Protein AF-A0A960PAB5-F1 (afdb_monomer_lite)

Secondary structure (DSSP, 8-state):
--------PPPPPPHHHHHHHHHHHT-TT--TT-EEEEEEETTEEEEEEE-SSTTHHHHHHHHHHTSTT--EEEEEEEPPPS-HHHHHHHHHHHHHHHTSTTTGGGGS--GGGGGT---TT-SSEE--SSSEEEEEETTEEEEEEEESSHHHHHHHHHHHHTSTT--EEEEEEEE-----SSSTTSSPPP-TT---TTTTSS-EEEEE-SSS-EEEEEES-SS-EEEEE-SSS---TTSEEEEEETTEEEEEE--TT----EEEEEEETT-EEEEEESSSEEEEES--SEEEEEESSSEEEEEE-GGGEEEEEEESS--SEEE--TT---B---S---TT--EEEE-SS-TTS--SEEEEEEESS-SEEEEEEPPPPTT-SEE-THHHHHHHHHHHHHHHHHHHHHSPPPP-------------------PPEEEEEEEEETTS-B-----GGGEEEEETTEEEEEEEEE-TTSPPEEEEEEE-STTT-S-HHHHHHHHHHHHHHS-TT-EEEEEEEETTEEEEEEEEES-HHHHHHHHHTPPPP-S---HHHHHHHHIIIIIGGGTTS-EEEEEEE----GGG-TTS-S-PPPSS-HHHHHHHHTTS-SEEEEEEE--------TTTHHHHHHHHHHHHHHHHHHHHTT---EEESSGGGHHHHHHHHHHHHHTEEEEEEE-S-----S-EEEEEEEESSSSEEEE--SEEE--

Radius of gyration: 31.59 Å; chains: 1; bounding box: 108×94×83 Å

Structure (mmCIF, N/CA/C/O backbone):
data_AF-A0A960PAB5-F1
#
_entry.id   AF-A0A960PAB5-F1
#
loop_
_atom_site.group_PDB
_atom_site.id
_atom_site.type_symbol
_atom_site.label_atom_id
_atom_site.label_alt_id
_atom_site.label_comp_id
_atom_site.label_asym_id
_atom_site.label_entity_id
_atom_site.label_seq_id
_atom_site.pdbx_PDB_ins_code
_atom_site.Cartn_x
_atom_site.Cartn_y
_atom_site.Cartn_z
_atom_site.occupancy
_atom_site.B_iso_or_equiv
_atom_site.auth_seq_id
_atom_site.auth_comp_id
_atom_site.auth_asym_id
_atom_site.auth_atom_id
_atom_site.pdbx_PDB_model_num
ATOM 1 N N . MET A 1 1 ? 62.973 -47.352 -27.997 1.00 36.25 1 MET A N 1
ATOM 2 C CA . MET A 1 1 ? 62.441 -45.990 -28.200 1.00 36.25 1 MET A CA 1
ATOM 3 C C . MET A 1 1 ? 60.942 -46.099 -28.440 1.00 36.25 1 MET A C 1
ATOM 5 O O . MET A 1 1 ? 60.523 -46.352 -29.557 1.00 36.25 1 MET A O 1
ATOM 9 N N . GLY A 1 2 ? 60.164 -46.019 -27.364 1.00 30.70 2 GLY A N 1
ATOM 10 C CA . GLY A 1 2 ? 58.731 -45.696 -27.379 1.00 30.70 2 GLY A CA 1
ATOM 11 C C . GLY A 1 2 ? 58.554 -44.423 -26.545 1.00 30.70 2 GLY A C 1
ATOM 12 O O . GLY A 1 2 ? 59.524 -43.964 -25.949 1.00 30.70 2 GLY A O 1
ATOM 13 N N . CYS A 1 3 ? 57.401 -43.795 -26.417 1.00 27.23 3 CYS A N 1
ATOM 14 C CA . CYS A 1 3 ? 56.086 -43.939 -27.022 1.00 27.23 3 CYS A CA 1
ATOM 15 C C . CYS A 1 3 ? 55.402 -42.576 -26.781 1.00 27.23 3 CYS A C 1
ATOM 17 O O . CYS A 1 3 ? 55.762 -41.871 -25.836 1.00 27.23 3 CYS A O 1
ATOM 19 N N . LEU A 1 4 ? 54.433 -42.215 -27.619 1.00 36.06 4 LEU A N 1
ATOM 20 C CA . LEU A 1 4 ? 53.523 -41.084 -27.415 1.00 36.06 4 LEU A CA 1
ATOM 21 C C . LEU A 1 4 ? 52.849 -41.152 -26.028 1.00 36.06 4 LEU A C 1
ATOM 23 O O . LEU A 1 4 ? 52.307 -42.197 -25.673 1.00 36.06 4 LEU A O 1
ATOM 27 N N . LEU A 1 5 ? 52.784 -40.029 -25.305 1.00 30.53 5 LEU A N 1
ATOM 28 C CA . LEU A 1 5 ? 51.808 -39.806 -24.235 1.00 30.53 5 LEU A CA 1
ATOM 29 C C . LEU A 1 5 ? 51.186 -38.422 -24.424 1.00 30.53 5 LEU A C 1
ATOM 31 O O . LEU A 1 5 ? 51.872 -37.404 -24.474 1.00 30.53 5 LEU A O 1
ATOM 35 N N . ALA A 1 6 ? 49.876 -38.456 -24.640 1.00 29.34 6 ALA A N 1
ATOM 36 C CA . ALA A 1 6 ? 49.015 -37.344 -24.977 1.00 29.34 6 ALA A CA 1
ATOM 37 C C . ALA A 1 6 ? 48.896 -36.347 -23.818 1.00 29.34 6 ALA A C 1
ATOM 39 O O . ALA A 1 6 ? 48.672 -36.737 -22.674 1.00 29.34 6 ALA A O 1
ATOM 40 N N . LEU A 1 7 ? 48.980 -35.057 -24.146 1.00 31.22 7 LEU A N 1
ATOM 41 C CA . LEU A 1 7 ? 48.448 -33.978 -23.321 1.00 31.22 7 LEU A CA 1
ATOM 42 C C . LEU A 1 7 ? 46.924 -34.141 -23.290 1.00 31.22 7 LEU A C 1
ATOM 44 O O . LEU A 1 7 ? 46.245 -33.919 -24.294 1.00 31.22 7 LEU A O 1
ATOM 48 N N . THR A 1 8 ? 46.399 -34.614 -22.164 1.00 30.14 8 THR A N 1
ATOM 49 C CA . THR A 1 8 ? 44.963 -34.716 -21.908 1.00 30.14 8 THR A CA 1
ATOM 50 C C . THR A 1 8 ? 44.380 -33.312 -21.836 1.00 30.14 8 THR A C 1
ATOM 52 O O . THR A 1 8 ? 44.739 -32.530 -20.959 1.00 30.14 8 THR A O 1
ATOM 55 N N . GLY A 1 9 ? 43.519 -32.986 -22.798 1.00 27.39 9 GLY A N 1
ATOM 56 C CA . GLY A 1 9 ? 42.758 -31.746 -22.812 1.00 27.39 9 GLY A CA 1
ATOM 57 C C . GLY A 1 9 ? 41.796 -31.657 -21.629 1.00 27.39 9 GLY A C 1
ATOM 58 O O . GLY A 1 9 ? 41.303 -32.674 -21.143 1.00 27.39 9 GLY A O 1
ATOM 59 N N . ALA A 1 10 ? 41.532 -30.425 -21.196 1.00 31.66 10 ALA A N 1
ATOM 60 C CA . ALA A 1 10 ? 40.516 -30.091 -20.208 1.00 31.66 10 ALA A CA 1
ATOM 61 C C . ALA A 1 10 ? 39.182 -30.780 -20.550 1.00 31.66 10 ALA A C 1
ATOM 63 O O . ALA A 1 10 ? 38.625 -30.563 -21.631 1.00 31.66 10 ALA A O 1
ATOM 64 N N . SER A 1 11 ? 38.666 -31.628 -19.656 1.00 38.88 11 SER A N 1
ATOM 65 C CA . SER A 1 11 ? 37.349 -32.234 -19.849 1.00 38.88 11 SER A CA 1
ATOM 66 C C . SER A 1 11 ? 36.265 -31.216 -19.506 1.00 38.88 11 SER A C 1
ATOM 68 O O . SER A 1 11 ? 36.244 -30.676 -18.399 1.00 38.88 11 SER A O 1
ATOM 70 N N . ALA A 1 12 ? 35.350 -30.971 -20.444 1.00 39.56 12 ALA A N 1
ATOM 71 C CA . ALA A 1 12 ? 34.126 -30.218 -20.188 1.00 39.56 12 ALA A CA 1
ATOM 72 C C . ALA A 1 12 ? 33.368 -30.804 -18.973 1.00 39.56 12 ALA A C 1
ATOM 74 O O . ALA A 1 12 ? 33.438 -32.020 -18.762 1.00 39.56 12 ALA A O 1
ATOM 75 N N . PRO A 1 13 ? 32.648 -29.981 -18.181 1.00 55.06 13 PRO A N 1
ATOM 76 C CA . PRO A 1 13 ? 31.908 -30.480 -17.028 1.00 55.06 13 PRO A CA 1
ATOM 77 C C . PRO A 1 13 ? 30.903 -31.538 -17.485 1.00 55.06 13 PRO A C 1
ATOM 79 O O . PRO A 1 13 ? 30.274 -31.390 -18.538 1.00 55.06 13 PRO A O 1
ATOM 82 N N . THR A 1 14 ? 30.758 -32.616 -16.714 1.00 70.00 14 THR A N 1
ATOM 83 C CA . THR A 1 14 ? 29.796 -33.669 -17.054 1.00 70.00 14 THR A CA 1
ATOM 84 C C . THR A 1 14 ? 28.365 -33.115 -17.047 1.00 70.00 14 THR A C 1
ATOM 86 O O . THR A 1 14 ? 28.041 -32.175 -16.323 1.00 70.00 14 THR A O 1
ATOM 89 N N . ALA A 1 15 ? 27.468 -33.712 -17.838 1.00 72.88 15 ALA A N 1
ATOM 90 C CA . ALA A 1 15 ? 26.064 -33.287 -17.880 1.00 72.88 15 ALA A CA 1
ATOM 91 C C . ALA A 1 15 ? 25.373 -33.376 -16.501 1.00 72.88 15 ALA A C 1
ATOM 93 O O . ALA A 1 15 ? 24.434 -32.634 -16.236 1.00 72.88 15 ALA A O 1
ATOM 94 N N . LEU A 1 16 ? 25.841 -34.270 -15.619 1.00 77.50 16 LEU A N 1
ATOM 95 C CA . LEU A 1 16 ? 25.366 -34.369 -14.238 1.00 77.50 16 LEU A CA 1
ATOM 96 C C . LEU A 1 16 ? 25.846 -33.188 -13.385 1.00 77.50 16 LEU A C 1
ATOM 98 O O . LEU A 1 16 ? 25.039 -32.600 -12.673 1.00 77.50 16 LEU A O 1
ATOM 102 N N . GLU A 1 17 ? 27.124 -32.811 -13.490 1.00 75.19 17 GLU A N 1
ATOM 103 C CA . GLU A 1 17 ? 27.678 -31.644 -12.789 1.00 75.19 17 GLU A CA 1
ATOM 104 C C . GLU A 1 17 ? 26.910 -30.365 -13.115 1.00 75.19 17 GLU A C 1
ATOM 106 O O . GLU A 1 17 ? 26.509 -29.652 -12.200 1.00 75.19 17 GLU A O 1
ATOM 111 N N . GLN A 1 18 ? 26.629 -30.117 -14.398 1.00 74.75 18 GLN A N 1
ATOM 112 C CA . GLN A 1 18 ? 25.882 -28.928 -14.820 1.00 74.75 18 GLN A CA 1
ATOM 113 C C . GLN A 1 18 ? 24.478 -28.877 -14.201 1.00 74.75 18 GLN A C 1
ATOM 115 O O . GLN A 1 18 ? 24.072 -27.836 -13.691 1.00 74.75 18 GLN A O 1
ATOM 120 N N . ARG A 1 19 ? 23.755 -30.007 -14.180 1.00 80.94 19 ARG A N 1
ATOM 121 C CA . ARG A 1 19 ? 22.408 -30.072 -13.589 1.00 80.94 19 ARG A CA 1
ATOM 122 C C . ARG A 1 19 ? 22.415 -29.923 -12.066 1.00 80.94 19 ARG A C 1
ATOM 124 O O . ARG A 1 19 ? 21.514 -29.296 -11.516 1.00 80.94 19 ARG A O 1
ATOM 131 N N . VAL A 1 20 ? 23.402 -30.504 -11.376 1.00 80.00 20 VAL A N 1
ATOM 132 C CA . VAL A 1 20 ? 23.551 -30.360 -9.915 1.00 80.00 20 VAL A CA 1
ATOM 133 C C . VAL A 1 20 ? 23.857 -28.911 -9.554 1.00 80.00 20 VAL A C 1
ATOM 135 O O . VAL A 1 20 ? 23.250 -28.362 -8.634 1.00 80.00 20 VAL A O 1
ATOM 138 N N . GLU A 1 21 ? 24.750 -28.276 -10.305 1.00 74.25 21 GLU A N 1
ATOM 139 C CA . GLU A 1 21 ? 25.092 -26.874 -10.115 1.00 74.25 21 GLU A CA 1
ATOM 140 C C . GLU A 1 21 ? 23.895 -25.951 -10.377 1.00 74.25 21 GLU A C 1
ATOM 142 O O . GLU A 1 21 ? 23.615 -25.065 -9.570 1.00 74.25 21 GLU A O 1
ATOM 147 N N . GLU A 1 22 ? 23.134 -26.194 -11.445 1.00 73.62 22 GLU A N 1
ATOM 148 C CA . GLU A 1 22 ? 21.903 -25.459 -11.748 1.00 73.62 22 GLU A CA 1
ATOM 149 C C . GLU A 1 22 ? 20.846 -25.628 -10.643 1.00 73.62 22 GLU A C 1
ATOM 151 O O . GLU A 1 22 ? 20.261 -24.645 -10.181 1.00 73.62 22 GLU A O 1
ATOM 156 N N . ALA A 1 23 ? 20.650 -26.849 -10.134 1.00 77.81 23 ALA A N 1
ATOM 157 C CA . ALA A 1 23 ? 19.714 -27.112 -9.042 1.00 77.81 23 ALA A CA 1
ATOM 158 C C . ALA A 1 23 ? 20.100 -26.387 -7.743 1.00 77.81 23 ALA A C 1
ATOM 160 O O . ALA A 1 23 ? 19.227 -25.830 -7.073 1.00 77.81 23 ALA A O 1
ATOM 161 N N . LEU A 1 24 ? 21.393 -26.340 -7.408 1.00 76.56 24 LEU A N 1
ATOM 162 C CA . LEU A 1 24 ? 21.896 -25.607 -6.245 1.00 76.56 24 LEU A CA 1
ATOM 163 C C . LEU A 1 24 ? 21.758 -24.087 -6.437 1.00 76.56 24 LEU A C 1
ATOM 165 O O . LEU A 1 24 ? 21.194 -23.422 -5.565 1.00 76.56 24 LEU A O 1
ATOM 169 N N . ARG A 1 25 ? 22.170 -23.551 -7.596 1.00 66.25 25 ARG A N 1
ATOM 170 C CA . ARG A 1 25 ? 22.093 -22.114 -7.935 1.00 66.25 25 ARG A CA 1
ATOM 171 C C . ARG A 1 25 ? 20.659 -21.590 -8.030 1.00 66.25 25 ARG A C 1
ATOM 173 O O . ARG A 1 25 ? 20.399 -20.459 -7.636 1.00 66.25 25 ARG A O 1
ATOM 180 N N . SER A 1 26 ? 19.712 -22.409 -8.492 1.00 63.47 26 SER A N 1
ATOM 181 C CA . SER A 1 26 ? 18.288 -22.039 -8.588 1.00 63.47 26 SER A CA 1
ATOM 182 C C . SER A 1 26 ? 17.599 -21.833 -7.227 1.00 63.47 26 SER A C 1
ATOM 184 O O . SER A 1 26 ? 16.431 -21.436 -7.157 1.00 63.47 26 SER A O 1
ATOM 186 N N . THR A 1 27 ? 18.300 -22.098 -6.121 1.00 59.75 27 THR A N 1
ATOM 187 C CA . THR A 1 27 ? 17.758 -21.963 -4.770 1.00 59.75 27 THR A CA 1
ATOM 188 C C . THR A 1 27 ? 17.714 -20.491 -4.353 1.00 59.75 27 THR A C 1
ATOM 190 O O . THR A 1 27 ? 18.686 -19.951 -3.834 1.00 59.75 27 THR A O 1
ATOM 193 N N . GLN A 1 28 ? 16.537 -19.866 -4.471 1.00 51.12 28 GLN A N 1
ATOM 194 C CA . GLN A 1 28 ? 16.248 -18.461 -4.100 1.00 51.12 28 GLN A CA 1
ATOM 195 C C . GLN A 1 28 ? 16.474 -18.102 -2.613 1.00 51.12 28 GLN A C 1
ATOM 197 O O . GLN A 1 28 ? 16.138 -17.006 -2.173 1.00 51.12 28 GLN A O 1
ATOM 202 N N . ARG A 1 29 ? 16.969 -19.045 -1.809 1.00 54.59 29 ARG A N 1
ATOM 203 C CA . ARG A 1 29 ? 17.098 -18.937 -0.351 1.00 54.59 29 ARG A CA 1
ATOM 204 C C . ARG A 1 29 ? 18.546 -18.909 0.132 1.00 54.59 29 ARG A C 1
ATOM 206 O O . ARG A 1 29 ? 18.750 -18.676 1.320 1.00 54.59 29 ARG A O 1
ATOM 213 N N . LEU A 1 30 ? 19.514 -19.162 -0.754 1.00 59.25 30 LEU A N 1
ATOM 214 C CA . LEU A 1 30 ? 20.926 -18.943 -0.455 1.00 59.25 30 LEU A CA 1
ATOM 215 C C . LEU A 1 30 ? 21.189 -17.432 -0.402 1.00 59.25 30 LEU A C 1
ATOM 217 O O . LEU A 1 30 ? 20.715 -16.669 -1.245 1.00 59.25 30 LEU A O 1
ATOM 221 N N . ARG A 1 31 ? 21.924 -16.998 0.615 1.00 57.34 31 ARG A N 1
ATOM 222 C CA . ARG A 1 31 ? 22.306 -15.607 0.861 1.00 57.34 31 ARG A CA 1
ATOM 223 C C . ARG A 1 31 ? 23.817 -15.449 0.732 1.00 57.34 31 ARG A C 1
ATOM 225 O O . ARG A 1 31 ? 24.579 -16.404 0.806 1.00 57.34 31 ARG A O 1
ATOM 232 N N . VAL A 1 32 ? 24.264 -14.202 0.652 1.00 58.53 32 VAL A N 1
ATOM 233 C CA . VAL A 1 32 ? 25.688 -13.802 0.677 1.00 58.53 32 VAL A CA 1
ATOM 234 C C . VAL A 1 32 ? 26.443 -14.227 1.951 1.00 58.53 32 VAL A C 1
ATOM 236 O O . VAL A 1 32 ? 27.669 -14.176 1.997 1.00 58.53 32 VAL A O 1
ATOM 239 N N . TYR A 1 33 ? 25.710 -14.641 2.990 1.00 63.41 33 TYR A N 1
ATOM 240 C CA . TYR A 1 33 ? 26.236 -15.148 4.265 1.00 63.41 33 TYR A CA 1
ATOM 241 C C . TYR A 1 33 ? 26.338 -16.674 4.320 1.00 63.41 33 TYR A C 1
ATOM 243 O O . TYR A 1 33 ? 26.777 -17.214 5.338 1.00 63.41 33 TYR A O 1
ATOM 251 N N . ASP A 1 34 ?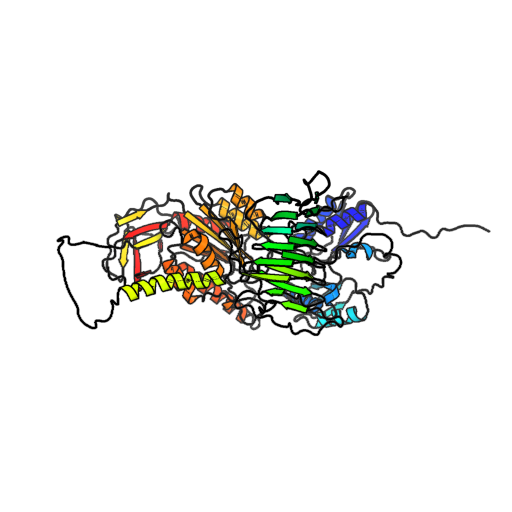 25.864 -17.352 3.276 1.00 69.56 34 ASP A N 1
ATOM 252 C CA . ASP A 1 34 ? 25.877 -18.801 3.163 1.00 69.56 34 ASP A CA 1
ATOM 253 C C . ASP A 1 34 ? 27.076 -19.210 2.317 1.00 69.56 34 ASP A C 1
ATOM 255 O O . ASP A 1 34 ? 27.363 -18.591 1.293 1.00 69.56 34 ASP A O 1
ATOM 259 N N . TRP A 1 35 ? 27.770 -20.256 2.740 1.00 79.00 35 TRP A N 1
ATOM 260 C CA . TRP A 1 35 ? 28.820 -20.894 1.964 1.00 79.00 35 TRP A CA 1
ATOM 261 C C . TRP A 1 35 ? 28.432 -22.348 1.787 1.00 79.00 35 TRP A C 1
ATOM 263 O O . TRP A 1 35 ? 28.324 -23.077 2.769 1.00 79.00 35 TRP A O 1
ATOM 273 N N . VAL A 1 36 ? 28.173 -22.763 0.554 1.00 79.38 36 VAL A N 1
ATOM 274 C CA . VAL A 1 36 ? 27.842 -24.152 0.239 1.00 79.38 36 VAL A CA 1
ATOM 275 C C . VAL A 1 36 ? 28.796 -24.623 -0.832 1.00 79.38 36 VAL A C 1
ATOM 277 O O . VAL A 1 36 ? 29.005 -23.934 -1.823 1.00 79.38 36 VAL A O 1
ATOM 280 N N . GLU A 1 37 ? 29.342 -25.811 -0.651 1.00 80.25 37 GLU A N 1
ATOM 281 C CA . GLU A 1 37 ? 30.162 -26.489 -1.637 1.00 80.25 37 GLU A CA 1
ATOM 282 C C . GLU A 1 37 ? 29.603 -27.881 -1.898 1.00 80.25 37 GLU A C 1
ATOM 284 O O . GLU A 1 37 ? 28.898 -28.463 -1.066 1.00 80.25 37 GLU A O 1
ATOM 289 N N . TYR A 1 38 ? 29.924 -28.425 -3.065 1.00 82.88 38 TYR A N 1
ATOM 290 C CA . TYR A 1 38 ? 29.507 -29.757 -3.450 1.00 82.88 38 TYR A CA 1
ATOM 291 C C . TYR A 1 38 ? 30.652 -30.557 -4.068 1.00 82.88 38 TYR A C 1
ATOM 293 O O . TYR A 1 38 ? 31.563 -30.021 -4.698 1.00 82.88 38 TYR A O 1
ATOM 301 N N . LYS A 1 39 ? 30.585 -31.874 -3.902 1.00 85.38 39 LYS A N 1
ATOM 302 C CA . LYS A 1 39 ? 31.468 -32.850 -4.541 1.00 85.38 39 LYS A CA 1
ATOM 303 C C . LYS A 1 39 ? 30.621 -33.946 -5.169 1.00 85.38 39 LYS A C 1
ATOM 305 O O . LYS A 1 39 ? 29.676 -34.414 -4.539 1.00 85.38 39 LYS A O 1
ATOM 310 N N . ILE A 1 40 ? 30.960 -34.367 -6.383 1.00 82.31 40 ILE A N 1
ATOM 311 C CA . ILE A 1 40 ? 30.277 -35.465 -7.076 1.00 82.31 40 ILE A CA 1
ATOM 312 C C . ILE A 1 40 ? 31.246 -36.637 -7.203 1.00 82.31 40 ILE A C 1
ATOM 314 O O . ILE A 1 40 ? 32.296 -36.507 -7.825 1.00 82.31 40 ILE A O 1
ATOM 318 N N . ASP A 1 41 ? 30.879 -37.777 -6.621 1.00 82.75 41 ASP A N 1
ATOM 319 C CA . ASP A 1 41 ? 31.601 -39.045 -6.734 1.00 82.75 41 ASP A CA 1
ATOM 320 C C . ASP A 1 41 ? 30.666 -40.071 -7.403 1.00 82.75 41 ASP A C 1
ATOM 322 O O . ASP A 1 41 ? 29.800 -40.672 -6.763 1.00 82.75 41 ASP A O 1
ATOM 326 N N . GLY A 1 42 ? 30.795 -40.244 -8.724 1.00 84.44 42 GLY A N 1
ATOM 327 C CA . GLY A 1 42 ? 29.871 -41.066 -9.512 1.00 84.44 42 GLY A CA 1
ATOM 328 C C . GLY A 1 42 ? 28.480 -40.429 -9.593 1.00 84.44 42 GLY A C 1
ATOM 329 O O . GLY A 1 42 ? 28.319 -39.386 -10.218 1.00 84.44 42 GLY A O 1
ATOM 330 N N . SER A 1 43 ? 27.481 -41.060 -8.971 1.00 84.12 43 SER A N 1
ATOM 331 C CA . SER A 1 43 ? 26.101 -40.556 -8.858 1.00 84.12 43 SER A CA 1
ATOM 332 C C . SER A 1 43 ? 25.747 -40.055 -7.450 1.00 84.12 43 SER A C 1
ATOM 334 O O . SER A 1 43 ? 24.594 -39.700 -7.194 1.00 84.12 43 SER A O 1
ATOM 336 N N . THR A 1 44 ? 26.716 -40.025 -6.529 1.00 88.00 44 THR A N 1
ATOM 337 C CA . THR A 1 44 ? 26.539 -39.510 -5.166 1.00 88.00 44 THR A CA 1
ATOM 338 C C . THR A 1 44 ? 27.037 -38.073 -5.078 1.00 88.00 44 THR A C 1
ATOM 340 O O . THR A 1 44 ? 28.172 -37.781 -5.461 1.00 88.00 44 THR A O 1
ATOM 343 N N . VAL A 1 45 ? 26.212 -37.178 -4.530 1.00 89.25 45 VAL A N 1
ATOM 344 C CA . VAL A 1 45 ? 26.580 -35.774 -4.291 1.00 89.25 45 VAL A CA 1
ATOM 345 C C . VAL A 1 45 ? 26.800 -35.542 -2.801 1.00 89.25 45 VAL A C 1
ATOM 347 O O . VAL A 1 45 ? 25.910 -35.773 -1.990 1.00 89.25 45 VAL A O 1
ATOM 350 N N . THR A 1 46 ? 27.977 -35.058 -2.417 1.00 89.06 46 THR A N 1
ATOM 351 C CA . THR A 1 46 ? 28.243 -34.586 -1.053 1.00 89.06 46 THR A CA 1
ATOM 352 C C . THR A 1 46 ? 28.088 -33.074 -1.011 1.00 89.06 46 THR A C 1
ATOM 354 O O . THR A 1 46 ? 28.750 -32.390 -1.783 1.00 89.06 46 THR A O 1
ATOM 357 N N . LEU A 1 47 ? 27.248 -32.563 -0.115 1.00 88.00 47 LEU A N 1
ATOM 358 C CA . LEU A 1 47 ? 27.106 -31.137 0.179 1.00 88.00 47 LEU A CA 1
ATOM 359 C C . LEU A 1 47 ? 27.831 -30.811 1.485 1.00 88.00 47 LEU A C 1
ATOM 361 O O . LEU A 1 47 ? 27.731 -31.574 2.445 1.00 88.00 47 LEU A O 1
ATOM 365 N N . SER A 1 48 ? 28.531 -29.687 1.546 1.00 82.12 48 SER A N 1
ATOM 366 C CA . SER A 1 48 ? 29.219 -29.198 2.747 1.00 82.12 48 SER A CA 1
ATOM 367 C C . SER A 1 48 ? 29.170 -27.676 2.825 1.00 82.12 48 SER A C 1
ATOM 369 O O . SER A 1 48 ? 28.823 -27.013 1.851 1.00 82.12 48 SER A O 1
ATOM 371 N N . GLY A 1 49 ? 29.512 -27.119 3.985 1.00 81.38 49 GLY A N 1
ATOM 372 C CA . GLY A 1 49 ? 29.582 -25.675 4.208 1.00 81.38 49 GLY A CA 1
ATOM 373 C C . GLY A 1 49 ? 28.683 -25.218 5.353 1.00 81.38 49 GLY A C 1
ATOM 374 O O . GLY A 1 49 ? 28.280 -26.024 6.188 1.00 81.38 49 GLY A O 1
ATOM 375 N N . THR A 1 50 ? 28.358 -23.930 5.391 1.00 77.12 50 THR A N 1
ATOM 376 C CA . THR A 1 50 ? 27.625 -23.285 6.485 1.00 77.12 50 THR A CA 1
ATOM 377 C C . THR A 1 50 ? 26.494 -22.433 5.923 1.00 77.12 50 THR A C 1
ATOM 379 O O . THR A 1 50 ? 26.708 -21.594 5.048 1.00 77.12 50 THR A O 1
ATOM 382 N N . VAL A 1 51 ? 25.287 -22.598 6.464 1.00 74.75 51 VAL A N 1
ATOM 383 C CA . VAL A 1 51 ? 24.103 -21.827 6.052 1.00 74.75 51 VAL A CA 1
ATOM 384 C C . VAL A 1 51 ? 23.523 -21.021 7.206 1.00 74.75 51 VAL A C 1
ATOM 386 O O . VAL A 1 51 ? 23.599 -21.404 8.367 1.00 74.75 51 VAL A O 1
ATOM 389 N N . SER A 1 52 ? 22.898 -19.898 6.880 1.00 64.19 52 SER A N 1
ATOM 390 C CA . SER A 1 52 ? 22.275 -18.952 7.808 1.00 64.19 52 SER A CA 1
ATOM 391 C C . SER A 1 52 ? 20.825 -19.303 8.158 1.00 64.19 52 SER A C 1
ATOM 393 O O . SER A 1 52 ? 20.243 -18.679 9.042 1.00 64.19 52 SER A O 1
ATOM 395 N N . LEU A 1 53 ? 20.224 -20.288 7.479 1.00 63.62 53 LEU A N 1
ATOM 396 C CA . LEU A 1 53 ? 18.847 -20.738 7.695 1.00 63.62 53 LEU A CA 1
ATOM 397 C C . LEU A 1 53 ? 18.805 -22.244 7.970 1.00 63.62 53 LEU A C 1
ATOM 399 O O . LEU A 1 53 ? 19.242 -23.041 7.142 1.00 63.62 53 LEU A O 1
ATOM 403 N N . VAL A 1 54 ? 18.174 -22.646 9.081 1.00 66.69 54 VAL A N 1
ATOM 404 C CA . VAL A 1 54 ? 18.039 -24.063 9.493 1.00 66.69 54 VAL A CA 1
ATOM 405 C C . VAL A 1 54 ? 17.372 -24.907 8.404 1.00 66.69 54 VAL A C 1
ATOM 407 O O . VAL A 1 54 ? 17.742 -26.051 8.167 1.00 66.69 54 VAL A O 1
ATOM 410 N N . SER A 1 55 ? 16.394 -24.335 7.701 1.00 69.56 55 SER A N 1
ATOM 411 C CA . SER A 1 55 ? 15.652 -25.040 6.655 1.00 69.56 55 SER A CA 1
ATOM 412 C C . SER A 1 55 ? 16.393 -25.151 5.319 1.00 69.56 55 SER A C 1
ATOM 414 O O . SER A 1 55 ? 15.863 -25.782 4.410 1.00 69.56 55 SER A O 1
ATOM 416 N N . LEU A 1 56 ? 17.549 -24.500 5.154 1.00 73.88 56 LEU A N 1
ATOM 417 C CA . LEU A 1 56 ? 18.233 -24.438 3.861 1.00 73.88 56 LEU A CA 1
ATOM 418 C C . LEU A 1 56 ? 19.012 -25.717 3.561 1.00 73.88 56 LEU A C 1
ATOM 420 O O . LEU A 1 56 ? 18.887 -26.253 2.466 1.00 73.88 56 LEU A O 1
ATOM 424 N N . ALA A 1 57 ? 19.724 -26.260 4.550 1.00 78.75 57 ALA A N 1
ATOM 425 C CA . ALA A 1 57 ? 20.414 -27.542 4.421 1.00 78.75 57 ALA A CA 1
ATOM 426 C C . ALA A 1 57 ? 19.483 -28.678 3.932 1.00 78.75 57 ALA A C 1
ATOM 428 O O . ALA A 1 57 ? 19.814 -29.301 2.920 1.00 78.75 57 ALA A O 1
ATOM 429 N N . PRO A 1 58 ? 18.304 -28.929 4.544 1.00 77.00 58 PRO A N 1
ATOM 430 C CA . PRO A 1 58 ? 17.392 -29.967 4.057 1.00 77.00 58 PRO A CA 1
ATOM 431 C C . PRO A 1 58 ? 16.691 -29.620 2.728 1.00 77.00 58 PRO A C 1
ATOM 433 O O . PRO A 1 58 ? 16.196 -30.525 2.056 1.00 77.00 58 PRO A O 1
ATOM 436 N N . ASP A 1 59 ? 16.615 -28.343 2.330 1.00 79.69 59 ASP A N 1
ATOM 437 C CA . ASP A 1 59 ? 16.068 -27.941 1.021 1.00 79.69 59 ASP A CA 1
ATOM 438 C C . ASP A 1 59 ? 17.066 -28.217 -0.112 1.00 79.69 59 ASP A C 1
ATOM 440 O O . ASP A 1 59 ? 16.703 -28.823 -1.121 1.00 79.69 59 ASP A O 1
ATOM 444 N N . LEU A 1 60 ? 18.337 -27.851 0.084 1.00 82.31 60 LEU A N 1
ATOM 445 C CA . LEU A 1 60 ? 19.421 -28.110 -0.870 1.00 82.31 60 LEU A CA 1
ATOM 446 C C . LEU A 1 60 ? 19.593 -29.610 -1.122 1.00 82.31 60 LEU A C 1
ATOM 448 O O . LEU A 1 60 ? 19.665 -30.045 -2.269 1.00 82.31 60 LEU A O 1
ATOM 452 N N . GLU A 1 61 ? 19.559 -30.417 -0.061 1.00 86.50 61 GLU A N 1
ATOM 453 C CA . GLU A 1 61 ? 19.595 -31.877 -0.162 1.00 86.50 61 GLU A CA 1
ATOM 454 C C . GLU A 1 61 ? 18.436 -32.429 -1.002 1.00 86.50 61 GLU A C 1
ATOM 456 O O . GLU A 1 61 ? 18.642 -33.262 -1.886 1.00 86.50 61 GLU A O 1
ATOM 461 N N . ARG A 1 62 ? 17.210 -31.943 -0.769 1.00 84.50 62 ARG A N 1
ATOM 462 C CA . ARG A 1 62 ? 16.021 -32.380 -1.513 1.00 84.50 62 ARG A CA 1
ATOM 463 C C . ARG A 1 62 ? 16.106 -32.016 -2.993 1.00 84.50 62 ARG A C 1
ATOM 465 O O . ARG A 1 62 ? 15.739 -32.836 -3.828 1.00 84.50 62 ARG A O 1
ATOM 472 N N . ARG A 1 63 ? 16.590 -30.814 -3.311 1.00 84.81 63 ARG A N 1
ATOM 473 C CA . ARG A 1 63 ? 16.754 -30.332 -4.692 1.00 84.81 63 ARG A CA 1
ATOM 474 C C . ARG A 1 63 ? 17.785 -31.152 -5.447 1.00 84.81 63 ARG A C 1
ATOM 476 O O . ARG A 1 63 ? 17.500 -31.623 -6.541 1.00 84.81 63 ARG A O 1
ATOM 483 N N . VAL A 1 64 ? 18.944 -31.392 -4.838 1.00 87.38 64 VAL A N 1
ATOM 484 C CA . VAL A 1 64 ? 20.000 -32.207 -5.450 1.00 87.38 64 VAL A CA 1
ATOM 485 C C . VAL A 1 64 ? 19.538 -33.652 -5.646 1.00 87.38 64 VAL A C 1
ATOM 487 O O . VAL A 1 64 ? 19.815 -34.232 -6.689 1.00 87.38 64 VAL A O 1
ATOM 490 N N . ARG A 1 65 ? 18.744 -34.216 -4.722 1.00 89.75 65 ARG A N 1
ATOM 491 C CA . ARG A 1 65 ? 18.123 -35.544 -4.905 1.00 89.75 65 ARG A CA 1
ATOM 492 C C . ARG A 1 65 ? 17.168 -35.628 -6.099 1.00 89.75 65 ARG A C 1
ATOM 494 O O . ARG A 1 65 ? 16.943 -36.721 -6.602 1.00 89.75 65 ARG A O 1
ATOM 501 N N . GLN A 1 66 ? 16.572 -34.514 -6.521 1.00 87.12 66 GLN A N 1
ATOM 502 C CA . GLN A 1 66 ? 15.653 -34.464 -7.664 1.00 87.12 66 GLN A CA 1
ATOM 503 C C . GLN A 1 66 ? 16.380 -34.300 -9.006 1.00 87.12 66 GLN A C 1
ATOM 505 O O . GLN A 1 66 ? 15.741 -34.367 -10.055 1.00 87.12 66 GLN A O 1
ATOM 510 N N . VAL A 1 67 ? 17.701 -34.093 -8.991 1.00 87.69 67 VAL A N 1
ATOM 511 C CA . VAL A 1 67 ? 18.495 -33.971 -10.211 1.00 87.69 67 VAL A CA 1
ATOM 512 C C . VAL A 1 67 ? 18.627 -35.331 -10.883 1.00 87.69 67 VAL A C 1
ATOM 514 O O . VAL A 1 67 ? 19.114 -36.298 -10.298 1.00 87.69 67 VAL A O 1
ATOM 517 N N . GLU A 1 68 ? 18.236 -35.393 -12.154 1.00 82.19 68 GLU A N 1
ATOM 518 C CA . GLU A 1 68 ? 18.370 -36.596 -12.967 1.00 82.19 68 GLU A CA 1
ATOM 519 C C . GLU A 1 68 ? 19.834 -37.075 -12.996 1.00 82.19 68 GLU A C 1
ATOM 521 O O . GLU A 1 68 ? 20.739 -36.341 -13.408 1.00 82.19 68 GLU A O 1
ATOM 526 N N . GLY A 1 69 ? 20.068 -38.317 -12.559 1.00 83.00 69 GLY A N 1
ATOM 527 C CA . GLY A 1 69 ? 21.396 -38.934 -12.455 1.00 83.00 69 GLY A CA 1
ATOM 528 C C . GLY A 1 69 ? 22.033 -38.896 -11.059 1.00 83.00 69 GLY A C 1
ATOM 529 O O . GLY A 1 69 ? 23.086 -39.507 -10.882 1.00 83.00 69 GLY A O 1
ATOM 530 N N . VAL A 1 70 ? 21.405 -38.252 -10.068 1.00 89.88 70 VAL A N 1
ATOM 531 C CA . VAL A 1 70 ? 21.801 -38.349 -8.653 1.00 89.88 70 VAL A CA 1
ATOM 532 C C . VAL A 1 70 ? 21.089 -39.532 -7.993 1.00 89.88 70 VAL A C 1
ATOM 534 O O . VAL A 1 70 ? 19.865 -39.621 -8.026 1.00 89.88 70 VAL A O 1
ATOM 537 N N . THR A 1 71 ? 21.843 -40.446 -7.379 1.00 86.12 71 THR A N 1
ATOM 538 C CA . THR A 1 71 ? 21.293 -41.612 -6.657 1.00 86.12 71 THR A CA 1
ATOM 539 C C . THR A 1 71 ? 21.332 -41.453 -5.145 1.00 86.12 71 THR A C 1
ATOM 541 O O . THR A 1 71 ? 20.526 -42.069 -4.453 1.00 86.12 71 THR A O 1
ATOM 544 N N . ASP A 1 72 ? 22.272 -40.662 -4.626 1.00 88.19 72 ASP A N 1
ATOM 545 C CA . ASP A 1 72 ? 22.417 -40.425 -3.191 1.00 88.19 72 ASP A CA 1
ATOM 546 C C . ASP A 1 72 ? 22.958 -39.016 -2.912 1.00 88.19 72 ASP A C 1
ATOM 548 O O . ASP A 1 72 ? 23.681 -38.441 -3.731 1.00 88.19 72 ASP A O 1
ATOM 552 N N . VAL A 1 73 ? 22.599 -38.460 -1.753 1.00 90.06 73 VAL A N 1
ATOM 553 C CA . VAL A 1 73 ? 23.052 -37.137 -1.307 1.00 90.06 73 VAL A CA 1
ATOM 554 C C . VAL A 1 73 ? 23.502 -37.200 0.145 1.00 90.06 73 VAL A C 1
ATOM 556 O O . VAL A 1 73 ? 22.697 -37.459 1.042 1.00 90.06 73 VAL A O 1
ATOM 559 N N . ILE A 1 74 ? 24.782 -36.904 0.371 1.00 91.00 74 ILE A N 1
ATOM 560 C CA . ILE A 1 74 ? 25.398 -36.814 1.695 1.00 91.00 74 ILE A CA 1
ATOM 561 C C . ILE A 1 74 ? 25.427 -35.341 2.102 1.00 91.00 74 ILE A C 1
ATOM 563 O O . ILE A 1 74 ? 26.230 -34.566 1.590 1.00 91.00 74 ILE A O 1
ATOM 567 N N . ASN A 1 75 ? 24.568 -34.946 3.038 1.00 87.88 75 ASN A N 1
ATOM 568 C CA . ASN A 1 75 ? 24.493 -33.568 3.514 1.00 87.88 75 ASN A CA 1
ATOM 569 C C . ASN A 1 75 ? 25.348 -33.361 4.774 1.00 87.88 75 ASN A C 1
ATOM 571 O O . ASN A 1 75 ? 25.025 -33.871 5.845 1.00 87.88 75 ASN A O 1
ATOM 575 N N . ARG A 1 76 ? 26.449 -32.621 4.636 1.00 87.69 76 ARG A N 1
ATOM 576 C CA . ARG A 1 76 ? 27.364 -32.198 5.712 1.00 87.69 76 ARG A CA 1
ATOM 577 C C . ARG A 1 76 ? 27.349 -30.680 5.902 1.00 87.69 76 ARG A C 1
ATOM 579 O O . ARG A 1 76 ? 28.336 -30.115 6.362 1.00 87.69 76 ARG A O 1
ATOM 586 N N . ILE A 1 77 ? 26.272 -30.013 5.493 1.00 84.31 77 ILE A N 1
ATOM 587 C CA . ILE A 1 77 ? 26.096 -28.586 5.752 1.00 84.31 77 ILE A CA 1
ATOM 588 C C . ILE A 1 77 ? 25.836 -28.400 7.249 1.00 84.31 77 ILE A C 1
ATOM 590 O O . ILE A 1 77 ? 24.948 -29.034 7.823 1.00 84.31 77 ILE A O 1
ATOM 594 N N . GLU A 1 78 ? 26.601 -27.520 7.879 1.00 76.00 78 GLU A N 1
ATOM 595 C CA . GLU A 1 78 ? 26.444 -27.195 9.288 1.00 76.00 78 GLU A CA 1
ATOM 596 C C . GLU A 1 78 ? 25.199 -26.312 9.506 1.00 76.00 78 GLU A C 1
ATOM 598 O O . GLU A 1 78 ? 24.952 -25.378 8.729 1.00 76.00 78 GLU A O 1
ATOM 603 N N . PRO A 1 79 ? 24.386 -26.591 10.546 1.00 62.38 79 PRO A N 1
ATOM 604 C CA . PRO A 1 79 ? 23.245 -25.754 10.900 1.00 62.38 79 PRO A CA 1
ATOM 605 C C . PRO A 1 79 ? 23.714 -24.339 11.283 1.00 62.38 79 PRO A C 1
ATOM 607 O O . PRO A 1 79 ? 24.853 -24.169 11.720 1.00 62.38 79 PRO A O 1
ATOM 610 N N . PRO A 1 80 ? 22.853 -23.313 11.150 1.00 61.53 80 PRO A N 1
ATOM 611 C CA . PRO A 1 80 ? 23.244 -21.944 11.462 1.00 61.53 80 PRO A CA 1
ATOM 612 C C . PRO A 1 80 ? 23.758 -21.826 12.894 1.00 61.53 80 PRO A C 1
ATOM 614 O O . PRO A 1 80 ? 23.179 -22.404 13.818 1.00 61.53 80 PRO A O 1
ATOM 617 N N . ALA A 1 81 ? 24.807 -21.021 13.078 1.00 55.50 81 ALA A N 1
ATOM 618 C CA . ALA A 1 81 ? 25.244 -20.598 14.401 1.00 55.50 81 ALA A CA 1
ATOM 619 C C . ALA A 1 81 ? 24.047 -19.954 15.122 1.00 55.50 81 ALA A C 1
ATOM 621 O O . ALA A 1 81 ? 23.458 -18.989 14.633 1.00 55.50 81 ALA A O 1
ATOM 622 N N . ALA A 1 82 ? 23.641 -20.521 16.259 1.00 51.69 82 ALA A N 1
ATOM 623 C CA . ALA A 1 82 ? 22.412 -20.172 16.975 1.00 51.69 82 ALA A CA 1
ATOM 624 C C . ALA A 1 82 ? 22.522 -18.855 17.778 1.00 51.69 82 ALA A C 1
ATOM 626 O O . ALA A 1 82 ? 22.024 -18.762 18.899 1.00 51.69 82 ALA A O 1
ATOM 627 N N . SER A 1 83 ? 23.184 -17.838 17.222 1.00 60.47 83 SER A N 1
ATOM 628 C CA . SER A 1 83 ? 23.445 -16.556 17.877 1.00 60.47 83 SER A CA 1
ATOM 629 C C . SER A 1 83 ? 22.896 -15.392 17.052 1.00 60.47 83 SER A C 1
ATOM 631 O O . SER A 1 83 ? 23.329 -15.133 15.928 1.00 60.47 83 SER A O 1
ATOM 633 N N . SER A 1 84 ? 21.960 -14.637 17.634 1.00 56.91 84 SER A N 1
ATOM 634 C CA . SER A 1 84 ? 21.474 -13.368 17.074 1.00 56.91 84 SER A CA 1
ATOM 635 C C . SER A 1 84 ? 22.589 -12.323 16.923 1.00 56.91 84 SER A C 1
ATOM 637 O O . SER A 1 84 ? 22.486 -11.430 16.084 1.00 56.91 84 SER A O 1
ATOM 639 N N . GLU A 1 85 ? 23.665 -12.432 17.711 1.00 58.91 85 GLU A N 1
ATOM 640 C CA . GLU A 1 85 ? 24.829 -11.544 17.623 1.00 58.91 85 GLU A CA 1
ATOM 641 C C . GLU A 1 85 ? 25.646 -11.819 16.355 1.00 58.91 85 GLU A C 1
ATOM 643 O O . GLU A 1 85 ? 25.998 -10.880 15.641 1.00 58.91 85 GLU A O 1
ATOM 648 N N . ASP A 1 86 ? 25.864 -13.093 16.016 1.00 63.56 86 ASP A N 1
ATOM 649 C CA . ASP A 1 86 ? 26.554 -13.479 14.779 1.00 63.56 86 ASP A CA 1
ATOM 650 C C . ASP A 1 86 ? 25.750 -13.062 13.541 1.00 63.56 86 ASP A C 1
ATOM 652 O O . ASP A 1 86 ? 26.327 -12.658 12.530 1.00 63.56 86 ASP A O 1
ATOM 656 N N . MET A 1 87 ? 24.414 -13.085 13.619 1.00 61.31 87 MET A N 1
ATOM 657 C CA . MET A 1 87 ? 23.551 -12.600 12.537 1.00 61.31 87 MET A CA 1
ATOM 658 C C . MET A 1 87 ? 23.733 -11.096 12.285 1.00 61.31 87 MET A C 1
ATOM 660 O O . MET A 1 87 ? 23.900 -10.671 11.141 1.00 61.31 87 MET A O 1
ATOM 664 N N . ALA A 1 88 ? 23.776 -10.283 13.343 1.00 58.00 88 ALA A N 1
ATOM 665 C CA . ALA A 1 88 ? 24.030 -8.848 13.214 1.00 58.00 88 ALA A CA 1
ATOM 666 C C . ALA A 1 88 ? 25.436 -8.556 12.654 1.00 58.00 88 ALA A C 1
ATOM 668 O O . ALA A 1 88 ? 25.609 -7.640 11.844 1.00 58.00 88 ALA A O 1
ATOM 669 N N . MET A 1 89 ? 26.440 -9.351 13.044 1.00 67.06 89 MET A N 1
ATOM 670 C CA . MET A 1 89 ? 27.799 -9.243 12.503 1.00 67.06 89 MET A CA 1
ATOM 671 C C . MET A 1 89 ? 27.851 -9.598 11.014 1.00 67.06 89 MET A C 1
ATOM 673 O O . MET A 1 89 ? 28.501 -8.880 10.259 1.00 67.06 89 MET A O 1
ATOM 677 N N . ARG A 1 90 ? 27.119 -10.626 10.566 1.00 65.00 90 ARG A N 1
ATOM 678 C CA . ARG A 1 90 ? 26.995 -10.986 9.139 1.00 65.00 90 ARG A CA 1
ATOM 679 C C . ARG A 1 90 ? 26.438 -9.823 8.326 1.00 65.00 90 ARG A C 1
ATOM 681 O O . ARG A 1 90 ? 27.068 -9.394 7.360 1.00 65.00 90 ARG A O 1
ATOM 688 N N . VAL A 1 91 ? 25.310 -9.256 8.756 1.00 56.66 91 VAL A N 1
ATOM 689 C CA . VAL A 1 91 ? 24.678 -8.118 8.068 1.00 56.66 91 VAL A CA 1
ATOM 690 C C . VAL A 1 91 ? 25.632 -6.925 7.987 1.00 56.66 91 VAL A C 1
ATOM 692 O O . VAL A 1 91 ? 25.819 -6.356 6.911 1.00 56.66 91 VAL A O 1
ATOM 695 N N . ASN A 1 92 ? 26.310 -6.591 9.086 1.00 58.41 92 ASN A N 1
ATOM 696 C CA . ASN A 1 92 ? 27.300 -5.514 9.095 1.00 58.41 92 ASN A CA 1
ATOM 697 C C . ASN A 1 92 ? 28.518 -5.809 8.208 1.00 58.41 92 ASN A C 1
ATOM 699 O O . ASN A 1 92 ? 28.984 -4.902 7.520 1.00 58.41 92 ASN A O 1
ATOM 703 N N . ALA A 1 93 ? 29.012 -7.049 8.178 1.00 64.12 93 ALA A N 1
ATOM 704 C CA . ALA A 1 93 ? 30.109 -7.455 7.301 1.00 64.12 93 ALA A CA 1
ATOM 705 C C . ALA A 1 93 ? 29.762 -7.248 5.828 1.00 64.12 93 ALA A C 1
ATOM 707 O O . ALA A 1 93 ? 30.563 -6.685 5.086 1.00 64.12 93 ALA A O 1
ATOM 708 N N . TYR A 1 94 ? 28.538 -7.586 5.423 1.00 62.25 94 TYR A N 1
ATOM 709 C CA . TYR A 1 94 ? 28.066 -7.302 4.069 1.00 62.25 94 TYR A CA 1
ATOM 710 C C . TYR A 1 94 ? 28.084 -5.810 3.745 1.00 62.25 94 TYR A C 1
ATOM 712 O O . TYR A 1 94 ? 28.655 -5.417 2.729 1.00 62.25 94 TYR A O 1
ATOM 720 N N . TRP A 1 95 ? 27.534 -4.963 4.619 1.00 52.97 95 TRP A N 1
ATOM 721 C CA . TRP A 1 95 ? 27.545 -3.516 4.392 1.00 52.97 95 TRP A CA 1
ATOM 722 C C . TRP A 1 95 ? 28.961 -2.936 4.349 1.00 52.97 95 TRP A C 1
ATOM 724 O O . TRP A 1 95 ? 29.214 -2.009 3.583 1.00 52.97 95 TRP A O 1
ATOM 734 N N . ARG A 1 96 ? 29.898 -3.475 5.135 1.00 66.50 96 ARG A N 1
ATOM 735 C CA . ARG A 1 96 ? 31.293 -3.012 5.159 1.00 66.50 96 ARG A CA 1
ATOM 736 C C . ARG A 1 96 ? 32.088 -3.451 3.940 1.00 66.50 96 ARG A C 1
ATOM 738 O O . ARG A 1 96 ? 32.821 -2.636 3.387 1.00 66.50 96 ARG A O 1
ATOM 745 N N . ILE A 1 97 ? 31.920 -4.695 3.506 1.00 66.75 97 ILE A N 1
ATOM 746 C CA . ILE A 1 97 ? 32.620 -5.244 2.343 1.00 66.75 97 ILE A CA 1
ATOM 747 C C . ILE A 1 97 ? 32.040 -4.638 1.064 1.00 66.75 97 ILE A C 1
ATOM 749 O O . ILE A 1 97 ? 32.768 -4.038 0.281 1.00 66.75 97 ILE A O 1
ATOM 753 N N . TYR A 1 98 ? 30.722 -4.693 0.872 1.00 59.75 98 TYR A N 1
ATOM 754 C CA . TYR A 1 98 ? 30.094 -4.249 -0.377 1.00 59.75 98 TYR A CA 1
ATOM 755 C C . TYR A 1 98 ? 29.777 -2.751 -0.430 1.00 59.75 98 TYR A C 1
ATOM 757 O O . TYR A 1 98 ? 29.623 -2.194 -1.518 1.00 59.75 98 TYR A O 1
ATOM 765 N N . GLY A 1 99 ? 29.728 -2.075 0.719 1.00 50.81 99 GLY A N 1
ATOM 766 C CA . GLY A 1 99 ? 29.685 -0.613 0.792 1.00 50.81 99 GLY A CA 1
ATOM 767 C C . GLY A 1 99 ? 31.049 0.046 0.575 1.00 50.81 99 GLY A C 1
ATOM 768 O O . GLY A 1 99 ? 31.107 1.263 0.393 1.00 50.81 99 GLY A O 1
ATOM 769 N N . ASN A 1 100 ? 32.142 -0.727 0.564 1.00 62.91 100 ASN A N 1
ATOM 770 C CA . ASN A 1 100 ? 33.470 -0.210 0.263 1.00 62.91 100 ASN A CA 1
ATOM 771 C C . ASN A 1 100 ? 33.566 0.159 -1.234 1.00 62.91 100 ASN A C 1
ATOM 773 O O . ASN A 1 100 ? 33.369 -0.711 -2.087 1.00 62.91 100 ASN A O 1
ATOM 777 N N . PRO A 1 101 ? 33.900 1.417 -1.588 1.00 64.31 101 PRO A N 1
ATOM 778 C CA . PRO A 1 101 ? 33.981 1.854 -2.982 1.00 64.31 101 PRO A CA 1
ATOM 779 C C . PRO A 1 101 ? 34.922 1.018 -3.862 1.00 64.31 101 PRO A C 1
ATOM 781 O O . PRO A 1 101 ? 34.634 0.865 -5.049 1.00 64.31 101 PRO A O 1
ATOM 784 N N . GLU A 1 102 ? 36.005 0.469 -3.297 1.00 67.62 102 GLU A N 1
ATOM 785 C CA . GLU A 1 102 ? 36.985 -0.354 -4.022 1.00 67.62 102 GLU A CA 1
ATOM 786 C C . GLU A 1 102 ? 36.448 -1.764 -4.314 1.00 67.62 102 GLU A C 1
ATOM 788 O O . GLU A 1 102 ? 36.685 -2.308 -5.392 1.00 67.62 102 GLU A O 1
ATOM 793 N N . LEU A 1 103 ? 35.651 -2.331 -3.405 1.00 67.81 103 LEU A N 1
ATOM 794 C CA . LEU A 1 103 ? 35.086 -3.682 -3.531 1.00 67.81 103 LEU A CA 1
ATOM 795 C C . LEU A 1 103 ? 33.685 -3.700 -4.150 1.00 67.81 103 LEU A C 1
ATOM 797 O O . LEU A 1 103 ? 33.149 -4.765 -4.450 1.00 67.81 103 LEU A O 1
ATOM 801 N N . ARG A 1 104 ? 33.089 -2.529 -4.399 1.00 62.12 104 ARG A N 1
ATOM 802 C CA . ARG A 1 104 ? 31.727 -2.380 -4.939 1.00 62.12 104 ARG A CA 1
ATOM 803 C C . ARG A 1 104 ? 31.507 -3.107 -6.270 1.00 62.12 104 ARG A C 1
ATOM 805 O O . ARG A 1 104 ? 30.374 -3.431 -6.608 1.00 62.12 104 ARG A O 1
ATOM 812 N N . ARG A 1 105 ? 32.575 -3.392 -7.020 1.00 62.84 105 ARG A N 1
ATOM 813 C CA . ARG A 1 105 ? 32.515 -4.211 -8.241 1.00 62.84 105 ARG A CA 1
ATOM 814 C C . ARG A 1 105 ? 32.081 -5.657 -7.985 1.00 62.84 105 ARG A C 1
ATOM 816 O O . ARG A 1 105 ? 31.400 -6.221 -8.828 1.00 62.84 105 ARG A O 1
ATOM 823 N N . TYR A 1 106 ? 32.379 -6.202 -6.807 1.00 63.19 106 TYR A N 1
ATOM 824 C CA . TYR A 1 106 ? 31.949 -7.536 -6.385 1.00 63.19 106 TYR A CA 1
ATOM 825 C C . TYR A 1 106 ? 30.491 -7.559 -5.895 1.00 63.19 106 TYR A C 1
ATOM 827 O O . TYR A 1 106 ? 29.929 -8.625 -5.679 1.00 63.19 106 TYR A O 1
ATOM 835 N N . ALA A 1 107 ? 29.852 -6.393 -5.721 1.00 51.84 107 ALA A N 1
ATOM 836 C CA . ALA A 1 107 ? 28.470 -6.280 -5.246 1.00 51.84 107 ALA A CA 1
ATOM 837 C C . ALA A 1 107 ? 27.408 -6.536 -6.334 1.00 51.84 107 ALA A C 1
ATOM 839 O O . ALA A 1 107 ? 26.217 -6.468 -6.033 1.00 51.84 107 ALA A O 1
ATOM 840 N N . LYS A 1 108 ? 27.822 -6.756 -7.589 1.00 48.44 108 LYS A N 1
ATOM 841 C CA . LYS A 1 108 ? 26.926 -6.955 -8.734 1.00 48.44 108 LYS A CA 1
ATOM 842 C C . LYS A 1 108 ? 26.570 -8.437 -8.886 1.00 48.44 108 LYS A C 1
ATOM 844 O O . LYS A 1 108 ? 27.466 -9.275 -8.927 1.00 48.44 108 LYS A O 1
ATOM 849 N N . ASP A 1 109 ? 25.277 -8.740 -8.992 1.00 44.50 109 ASP A N 1
ATOM 850 C CA . ASP A 1 109 ? 24.763 -10.081 -9.297 1.00 44.50 109 ASP A CA 1
ATOM 851 C C . ASP A 1 109 ? 24.922 -10.363 -10.805 1.00 44.50 109 ASP A C 1
ATOM 853 O O . ASP A 1 109 ? 23.953 -10.321 -11.558 1.00 44.50 109 ASP A O 1
ATOM 857 N N . ASP A 1 110 ? 26.153 -10.585 -11.273 1.00 39.25 110 ASP A N 1
ATOM 858 C CA . ASP A 1 110 ? 26.396 -10.965 -12.669 1.00 39.25 110 ASP A CA 1
ATOM 859 C C . ASP A 1 110 ? 26.348 -12.496 -12.832 1.00 39.25 110 ASP A C 1
ATOM 861 O O . ASP A 1 110 ? 27.089 -13.248 -12.193 1.00 39.25 110 ASP A O 1
ATOM 865 N N . GLU A 1 111 ? 25.552 -12.954 -13.801 1.00 37.34 111 GLU A N 1
ATOM 866 C CA . GLU A 1 111 ? 25.484 -14.322 -14.359 1.00 37.34 111 GLU A CA 1
ATOM 867 C C . GLU A 1 111 ? 26.845 -14.867 -14.881 1.00 37.34 111 GLU A C 1
ATOM 869 O O . GLU A 1 111 ? 26.939 -15.994 -15.366 1.00 37.34 111 GLU A O 1
ATOM 874 N N . HIS A 1 112 ? 27.935 -14.101 -14.762 1.00 37.19 112 HIS A N 1
ATOM 875 C CA . HIS A 1 112 ? 29.280 -14.398 -15.273 1.00 37.19 112 HIS A CA 1
ATOM 876 C C . HIS A 1 112 ? 30.094 -15.412 -14.445 1.00 37.19 112 HIS A C 1
ATOM 878 O O . HIS A 1 112 ? 31.213 -15.764 -14.821 1.00 37.19 112 HIS A O 1
ATOM 884 N N . MET A 1 113 ? 29.562 -15.934 -13.337 1.00 38.72 113 MET A N 1
ATOM 885 C CA . MET A 1 113 ? 30.296 -16.881 -12.480 1.00 38.72 113 MET A CA 1
ATOM 886 C C . MET A 1 113 ? 30.350 -18.316 -13.022 1.00 38.72 113 MET A C 1
ATOM 888 O O . MET A 1 113 ? 31.113 -19.129 -12.504 1.00 38.72 113 MET A O 1
ATOM 892 N N . ALA A 1 114 ? 29.590 -18.654 -14.070 1.00 33.88 114 ALA A N 1
ATOM 893 C CA . ALA A 1 114 ? 29.613 -19.996 -14.664 1.00 33.88 114 ALA A CA 1
ATOM 894 C C . ALA A 1 114 ? 30.943 -20.343 -15.373 1.00 33.88 114 ALA A C 1
ATOM 896 O O . ALA A 1 114 ? 31.186 -21.508 -15.676 1.00 33.88 114 ALA A O 1
ATOM 897 N N . SER A 1 115 ? 31.820 -19.362 -15.633 1.00 37.09 115 SER A N 1
ATOM 898 C CA . SER A 1 115 ? 33.074 -19.582 -16.373 1.00 37.09 115 SER A CA 1
ATOM 899 C C . SER A 1 115 ? 34.362 -19.510 -15.548 1.00 37.09 115 SER A C 1
ATOM 901 O O . SER A 1 115 ? 35.423 -19.741 -16.124 1.00 37.09 115 SER A O 1
ATOM 903 N N . ARG A 1 116 ? 34.300 -19.204 -14.241 1.00 39.06 116 ARG A N 1
ATOM 904 C CA . ARG A 1 116 ? 35.493 -19.111 -13.369 1.00 39.06 116 ARG A CA 1
ATOM 905 C C . ARG A 1 116 ? 35.805 -20.397 -12.585 1.00 39.06 116 ARG A C 1
ATOM 907 O O . ARG A 1 116 ? 36.956 -20.633 -12.240 1.00 39.06 116 ARG A O 1
ATOM 914 N N . VAL A 1 117 ? 34.829 -21.300 -12.423 1.00 38.66 117 VAL A N 1
ATOM 915 C CA . VAL A 1 117 ? 34.906 -22.534 -11.593 1.00 38.66 117 VAL A CA 1
ATOM 916 C C . VAL A 1 117 ? 35.688 -23.687 -12.264 1.00 38.66 117 VAL A C 1
ATOM 918 O O . VAL A 1 117 ? 35.472 -24.868 -12.002 1.00 38.66 117 VAL A O 1
ATOM 921 N N . GLN A 1 118 ? 36.633 -23.380 -13.150 1.00 40.03 118 GLN A N 1
ATOM 922 C CA . GLN A 1 118 ? 37.443 -24.383 -13.847 1.00 40.03 118 GLN A CA 1
ATOM 923 C C . GLN A 1 118 ? 38.918 -24.268 -13.467 1.00 40.03 118 GLN A C 1
ATOM 925 O O . GLN A 1 118 ? 39.770 -23.961 -14.297 1.00 40.03 118 GLN A O 1
ATOM 930 N N . ARG A 1 119 ? 39.244 -24.564 -12.200 1.00 38.97 119 ARG A N 1
ATOM 931 C CA . ARG A 1 119 ? 40.596 -25.017 -11.838 1.00 38.97 119 ARG A CA 1
ATOM 932 C C . ARG A 1 119 ? 40.577 -26.269 -10.962 1.00 38.97 119 ARG A C 1
ATOM 934 O O . ARG A 1 119 ? 39.814 -26.404 -10.014 1.00 38.97 119 ARG A O 1
ATOM 941 N N . GLU A 1 120 ? 41.472 -27.179 -11.331 1.00 41.41 120 GLU A N 1
ATOM 942 C CA . GLU A 1 120 ? 41.504 -28.619 -11.047 1.00 41.41 120 GLU A CA 1
ATOM 943 C C . GLU A 1 120 ? 42.086 -29.020 -9.672 1.00 41.41 120 GLU A C 1
ATOM 945 O O . GLU A 1 120 ? 42.546 -30.145 -9.516 1.00 41.41 120 GLU A O 1
ATOM 950 N N . HIS A 1 121 ? 42.097 -28.141 -8.661 1.00 35.88 121 HIS A N 1
ATOM 951 C CA . HIS A 1 121 ? 42.865 -28.398 -7.423 1.00 35.88 121 HIS A CA 1
ATOM 952 C C . HIS A 1 121 ? 42.051 -28.503 -6.119 1.00 35.88 121 HIS A C 1
ATOM 954 O O . HIS A 1 121 ? 42.651 -28.698 -5.064 1.00 35.88 121 HIS A O 1
ATOM 960 N N . SER A 1 122 ? 40.712 -28.454 -6.160 1.00 39.03 122 SER A N 1
ATOM 961 C CA . SER A 1 122 ? 39.864 -28.709 -4.981 1.00 39.03 122 SER A CA 1
ATOM 962 C C . SER A 1 122 ? 38.873 -29.844 -5.231 1.00 39.03 122 SER A C 1
ATOM 964 O O . SER A 1 122 ? 38.216 -29.898 -6.268 1.00 39.03 122 SER A O 1
ATOM 966 N N . ALA A 1 123 ? 38.749 -30.749 -4.257 1.00 41.25 123 ALA A N 1
ATOM 967 C CA . ALA A 1 123 ? 37.768 -31.833 -4.283 1.00 41.25 123 ALA A CA 1
ATOM 968 C C . ALA A 1 123 ? 36.323 -31.337 -4.073 1.00 41.25 123 ALA A C 1
ATOM 970 O O . ALA A 1 123 ? 35.391 -32.069 -4.393 1.00 41.25 123 ALA A O 1
ATOM 971 N N . PHE A 1 124 ? 36.142 -30.122 -3.548 1.00 35.19 124 PHE A N 1
ATOM 972 C CA . PHE A 1 124 ? 34.848 -29.473 -3.331 1.00 35.19 124 PHE A CA 1
ATOM 973 C C . PHE A 1 124 ? 34.730 -28.227 -4.219 1.00 35.19 124 PHE A C 1
ATOM 975 O O . PHE A 1 124 ? 35.662 -27.423 -4.294 1.00 35.19 124 PHE A O 1
ATOM 982 N N . LYS A 1 125 ? 33.592 -28.090 -4.912 1.00 44.19 125 LYS A N 1
ATOM 983 C CA . LYS A 1 125 ? 33.251 -26.960 -5.786 1.00 44.19 125 LYS A CA 1
ATOM 984 C C . LYS A 1 125 ? 32.275 -26.020 -5.067 1.00 44.19 125 LYS A C 1
ATOM 986 O O . LYS A 1 125 ? 31.212 -26.491 -4.657 1.00 44.19 125 LYS A O 1
ATOM 991 N N . PRO A 1 126 ? 32.573 -24.720 -4.927 1.00 45.78 126 PRO A N 1
ATOM 992 C CA . PRO A 1 126 ? 31.674 -23.789 -4.259 1.00 45.78 126 PRO A CA 1
ATOM 993 C C . PRO A 1 126 ? 30.458 -23.412 -5.112 1.00 45.78 126 PRO A C 1
ATOM 995 O O . PRO A 1 126 ? 30.538 -23.267 -6.331 1.00 45.78 126 PRO A O 1
ATOM 998 N N . VAL A 1 127 ? 29.322 -23.210 -4.448 1.00 53.94 127 VAL A N 1
ATOM 999 C CA . VAL A 1 127 ? 28.089 -22.634 -4.995 1.00 53.94 127 VAL A CA 1
ATOM 1000 C C . VAL A 1 127 ? 28.162 -21.122 -4.777 1.00 53.94 127 VAL A C 1
ATOM 1002 O O . VAL A 1 127 ? 27.654 -20.589 -3.792 1.00 53.94 127 VAL A O 1
ATOM 1005 N N . LEU A 1 128 ? 28.862 -20.427 -5.674 1.00 51.59 128 LEU A N 1
ATOM 1006 C CA . LEU A 1 128 ? 29.078 -18.984 -5.562 1.00 51.59 128 LEU A CA 1
ATOM 1007 C C . LEU A 1 128 ? 27.823 -18.209 -5.982 1.00 51.59 128 LEU A C 1
ATOM 1009 O O . LEU A 1 128 ? 27.396 -18.288 -7.136 1.00 51.59 128 LEU A O 1
ATOM 1013 N N . LEU A 1 129 ? 27.262 -17.434 -5.050 1.00 50.94 129 LEU A N 1
ATOM 1014 C CA . LEU A 1 129 ? 26.249 -16.415 -5.352 1.00 50.94 129 LEU A CA 1
ATOM 1015 C C . LEU A 1 129 ? 26.886 -15.053 -5.621 1.00 50.94 129 LEU A C 1
ATOM 1017 O O . LEU A 1 129 ? 26.392 -14.304 -6.459 1.00 50.94 129 LEU A O 1
ATOM 1021 N N . ARG A 1 130 ? 27.975 -14.734 -4.909 1.00 57.06 130 ARG A N 1
ATOM 1022 C CA . ARG A 1 130 ? 28.775 -13.521 -5.102 1.00 57.06 130 ARG A CA 1
ATOM 1023 C C . ARG A 1 130 ? 30.272 -13.821 -4.989 1.00 57.06 130 ARG A C 1
ATOM 1025 O O . ARG A 1 130 ? 30.641 -14.864 -4.459 1.00 57.06 130 ARG A O 1
ATOM 1032 N N . PRO A 1 131 ? 31.153 -12.915 -5.446 1.00 67.19 131 PRO A N 1
ATOM 1033 C CA . PRO A 1 131 ? 32.595 -13.148 -5.407 1.00 67.19 131 PRO A CA 1
ATOM 1034 C C . PRO A 1 131 ? 33.187 -13.166 -3.988 1.00 67.19 131 PRO A C 1
ATOM 1036 O O . PRO A 1 131 ? 34.222 -13.783 -3.793 1.00 67.19 131 PRO A O 1
ATOM 1039 N N . ILE A 1 132 ? 32.547 -12.536 -2.988 1.00 74.25 132 ILE A N 1
ATOM 1040 C CA . ILE A 1 132 ? 33.030 -12.514 -1.592 1.00 74.25 132 ILE A CA 1
ATOM 1041 C C . ILE A 1 132 ? 31.910 -12.937 -0.626 1.00 74.25 132 ILE A C 1
ATOM 1043 O O . ILE A 1 132 ? 30.922 -12.227 -0.428 1.00 74.25 132 ILE A O 1
ATOM 1047 N N . HIS A 1 133 ? 32.068 -14.076 0.029 1.00 75.88 133 HIS A N 1
ATOM 1048 C CA . HIS A 1 133 ? 31.162 -14.587 1.053 1.00 75.88 133 HIS A CA 1
ATOM 1049 C C . HIS A 1 133 ? 31.752 -14.350 2.443 1.00 75.88 133 HIS A C 1
ATOM 1051 O O . HIS A 1 133 ? 32.939 -14.566 2.660 1.00 75.88 133 HIS A O 1
ATOM 1057 N N . ALA A 1 134 ? 30.918 -13.919 3.389 1.00 78.56 134 ALA A N 1
ATOM 1058 C CA . ALA A 1 134 ? 31.323 -13.648 4.767 1.00 78.56 134 ALA A CA 1
ATOM 1059 C C . ALA A 1 134 ? 30.532 -14.538 5.732 1.00 78.56 134 ALA A C 1
ATOM 1061 O O . ALA A 1 134 ? 29.361 -14.275 6.029 1.00 78.56 134 ALA A O 1
ATOM 1062 N N . VAL A 1 135 ? 31.177 -15.591 6.230 1.00 81.31 135 VAL A N 1
ATOM 1063 C CA . VAL A 1 135 ? 30.587 -16.538 7.185 1.00 81.31 135 VAL A CA 1
ATOM 1064 C C . VAL A 1 135 ? 31.047 -16.160 8.588 1.00 81.31 135 VAL A C 1
ATOM 1066 O O . VAL A 1 135 ? 32.244 -16.094 8.832 1.00 81.31 135 VAL A O 1
ATOM 1069 N N . VAL A 1 136 ? 30.118 -15.899 9.515 1.00 75.69 136 VAL A N 1
ATOM 1070 C CA . VAL A 1 136 ? 30.461 -15.531 10.905 1.00 75.69 136 VAL A CA 1
ATOM 1071 C C . VAL A 1 136 ? 29.996 -16.586 11.897 1.00 75.69 136 VAL A C 1
ATOM 1073 O O . VAL A 1 136 ? 28.805 -16.893 11.946 1.00 75.69 136 VAL A O 1
ATOM 1076 N N . GLN A 1 137 ? 30.907 -17.093 12.718 1.00 79.50 137 GLN A N 1
ATOM 1077 C CA . GLN A 1 137 ? 30.614 -18.078 13.754 1.00 79.50 137 GLN A CA 1
ATOM 1078 C C . GLN A 1 137 ? 31.375 -17.745 15.039 1.00 79.50 137 GLN A C 1
ATOM 1080 O O . GLN A 1 137 ? 32.601 -17.632 15.035 1.00 79.50 137 GLN A O 1
ATOM 1085 N N . ASP A 1 138 ? 30.641 -17.549 16.131 1.00 77.62 138 ASP A N 1
ATOM 1086 C CA . ASP A 1 138 ? 31.149 -17.213 17.466 1.00 77.62 138 ASP A CA 1
ATOM 1087 C C . ASP A 1 138 ? 32.037 -15.949 17.500 1.00 77.62 138 ASP A C 1
ATOM 1089 O O . ASP A 1 138 ? 32.954 -15.800 18.326 1.00 77.62 138 ASP A O 1
ATOM 1093 N N . GLY A 1 139 ? 31.745 -14.993 16.613 1.00 74.50 139 GLY A N 1
ATOM 1094 C CA . GLY A 1 139 ? 32.540 -13.783 16.391 1.00 74.50 139 GLY A CA 1
ATOM 1095 C C . GLY A 1 139 ? 33.812 -13.979 15.553 1.00 74.50 139 GLY A C 1
ATOM 1096 O O . GLY A 1 139 ? 34.594 -13.038 15.440 1.00 74.50 139 GLY A O 1
ATOM 1097 N N . ARG A 1 140 ? 34.056 -15.150 14.957 1.00 83.81 140 ARG A N 1
ATOM 1098 C CA . ARG A 1 140 ? 35.067 -15.333 13.899 1.00 83.81 140 ARG A CA 1
ATOM 1099 C C . ARG A 1 140 ? 34.409 -15.137 12.541 1.00 83.81 140 ARG A C 1
ATOM 1101 O O . ARG A 1 140 ? 33.388 -15.763 12.285 1.00 83.81 140 ARG A O 1
ATOM 1108 N N . ILE A 1 141 ? 34.992 -14.316 11.673 1.00 86.75 141 ILE A N 1
ATOM 1109 C CA . ILE A 1 141 ? 34.558 -14.172 10.277 1.00 86.75 141 ILE A CA 1
ATOM 1110 C C . ILE A 1 141 ? 35.525 -14.898 9.349 1.00 86.75 141 ILE A C 1
ATOM 1112 O O . ILE A 1 141 ? 36.728 -14.660 9.410 1.00 86.75 141 ILE A O 1
ATOM 1116 N N . THR A 1 142 ? 34.993 -15.746 8.477 1.00 85.94 142 THR A N 1
ATOM 1117 C CA . THR A 1 142 ? 35.733 -16.355 7.375 1.00 85.94 142 THR A CA 1
ATOM 1118 C C . THR A 1 142 ? 35.270 -15.745 6.057 1.00 85.94 142 THR A C 1
ATOM 1120 O O . THR A 1 142 ? 34.069 -15.720 5.764 1.00 85.94 142 THR A O 1
ATO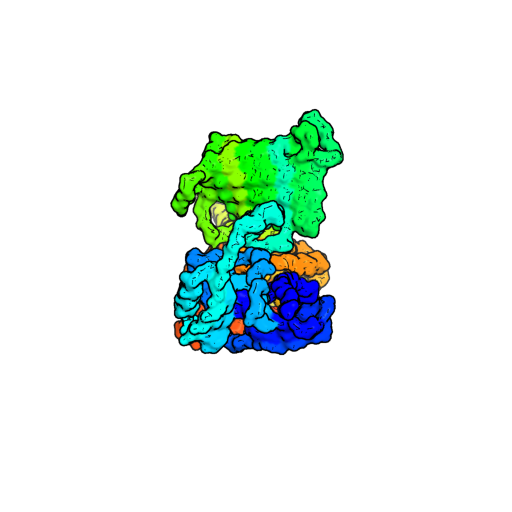M 1123 N N . LEU A 1 143 ? 36.217 -15.210 5.287 1.00 85.44 143 LEU A N 1
ATOM 1124 C CA . LEU A 1 143 ? 35.972 -14.659 3.957 1.00 85.44 143 LEU A CA 1
ATOM 1125 C C . LEU A 1 143 ? 36.275 -15.725 2.909 1.00 85.44 143 LEU A C 1
ATOM 1127 O O . LEU A 1 143 ? 37.411 -16.173 2.818 1.00 85.44 143 LEU A O 1
ATOM 1131 N N . HIS A 1 144 ? 35.282 -16.104 2.113 1.00 81.12 144 HIS A N 1
ATOM 1132 C CA . HIS A 1 144 ? 35.427 -17.083 1.036 1.00 81.12 144 HIS A CA 1
ATOM 1133 C C . HIS A 1 144 ? 35.161 -16.448 -0.327 1.00 81.12 144 HIS A C 1
ATOM 1135 O O . HIS A 1 144 ? 34.356 -15.524 -0.431 1.00 81.12 144 HIS A O 1
ATOM 1141 N N . GLY A 1 145 ? 35.785 -16.975 -1.379 1.00 74.56 145 GLY A N 1
ATOM 1142 C CA . GLY A 1 145 ? 35.495 -16.599 -2.761 1.00 74.56 145 GLY A CA 1
ATOM 1143 C C . GLY A 1 145 ? 36.708 -16.097 -3.544 1.00 74.56 145 GLY A C 1
ATOM 1144 O O . GLY A 1 145 ? 37.851 -16.472 -3.270 1.00 74.56 145 GLY A O 1
ATOM 1145 N N . GLU A 1 146 ? 36.447 -15.283 -4.558 1.00 76.00 146 GLU A N 1
ATOM 1146 C CA . GLU A 1 146 ? 37.404 -14.896 -5.590 1.00 76.00 146 GLU A CA 1
ATOM 1147 C C . GLU A 1 146 ? 37.394 -13.382 -5.808 1.00 76.00 146 GLU A C 1
ATOM 1149 O O . GLU A 1 146 ? 36.343 -12.744 -5.882 1.00 76.00 146 GLU A O 1
ATOM 1154 N N . VAL A 1 147 ? 38.581 -12.809 -5.964 1.00 73.81 147 VAL A N 1
ATOM 1155 C CA . VAL A 1 147 ? 38.779 -11.401 -6.306 1.00 73.81 147 VAL A CA 1
ATOM 1156 C C . VAL A 1 147 ? 39.740 -11.268 -7.483 1.00 73.81 147 VAL A C 1
ATOM 1158 O O . VAL A 1 147 ? 40.483 -12.182 -7.825 1.00 73.81 147 VAL A O 1
ATOM 1161 N N . ASP A 1 148 ? 39.721 -10.118 -8.140 1.00 73.81 148 ASP A N 1
ATOM 1162 C CA . ASP A 1 148 ? 40.481 -9.882 -9.365 1.00 73.81 148 ASP A CA 1
ATOM 1163 C C . ASP A 1 148 ? 41.941 -9.491 -9.089 1.00 73.81 148 ASP A C 1
ATOM 1165 O O . ASP A 1 148 ? 42.794 -9.651 -9.963 1.00 73.81 148 ASP A O 1
ATOM 1169 N N . GLN A 1 149 ? 42.248 -8.943 -7.903 1.00 79.00 149 GLN A N 1
ATOM 1170 C CA . GLN A 1 149 ? 43.583 -8.446 -7.546 1.00 79.00 149 GLN A CA 1
ATOM 1171 C C . GLN A 1 149 ? 43.898 -8.643 -6.056 1.00 79.00 149 GLN A C 1
ATOM 1173 O O . GLN A 1 149 ? 43.012 -8.575 -5.209 1.00 79.00 149 GLN A O 1
ATOM 1178 N N . GLU A 1 150 ? 45.187 -8.778 -5.726 1.00 81.06 150 GLU A N 1
ATOM 1179 C CA . GLU A 1 150 ? 45.678 -8.944 -4.343 1.00 81.06 150 GLU A CA 1
ATOM 1180 C C . GLU A 1 150 ? 45.213 -7.814 -3.409 1.00 81.06 150 GLU A C 1
ATOM 1182 O O . GLU A 1 150 ? 44.815 -8.042 -2.271 1.00 81.06 150 GLU A O 1
ATOM 1187 N N . ARG A 1 151 ? 45.161 -6.578 -3.921 1.00 75.62 151 ARG A N 1
ATOM 1188 C CA . ARG A 1 151 ? 44.684 -5.413 -3.163 1.00 75.62 151 ARG A CA 1
ATOM 1189 C C . ARG A 1 151 ? 43.253 -5.588 -2.643 1.00 75.62 151 ARG A C 1
ATOM 1191 O O . ARG A 1 151 ? 42.912 -5.037 -1.601 1.00 75.62 151 ARG A O 1
ATOM 1198 N N . ASP A 1 152 ? 42.405 -6.334 -3.344 1.00 82.94 152 ASP A N 1
ATOM 1199 C CA . ASP A 1 152 ? 41.026 -6.547 -2.907 1.00 82.94 152 ASP A CA 1
ATOM 1200 C C . ASP A 1 152 ? 40.933 -7.540 -1.755 1.00 82.94 152 ASP A C 1
ATOM 1202 O O . ASP A 1 152 ? 40.064 -7.379 -0.899 1.00 82.94 152 ASP A O 1
ATOM 1206 N N . VAL A 1 153 ? 41.840 -8.524 -1.715 1.00 82.75 153 VAL A N 1
ATOM 1207 C CA . VAL A 1 153 ? 41.984 -9.456 -0.590 1.00 82.75 153 VAL A CA 1
ATOM 1208 C C . VAL A 1 153 ? 42.260 -8.652 0.679 1.00 82.75 153 VAL A C 1
ATOM 1210 O O . VAL A 1 153 ? 41.531 -8.782 1.663 1.00 82.75 153 VAL A O 1
ATOM 1213 N N . GLU A 1 154 ? 43.241 -7.746 0.622 1.00 83.62 154 GLU A N 1
ATOM 1214 C CA . GLU A 1 154 ? 43.614 -6.876 1.744 1.00 83.62 1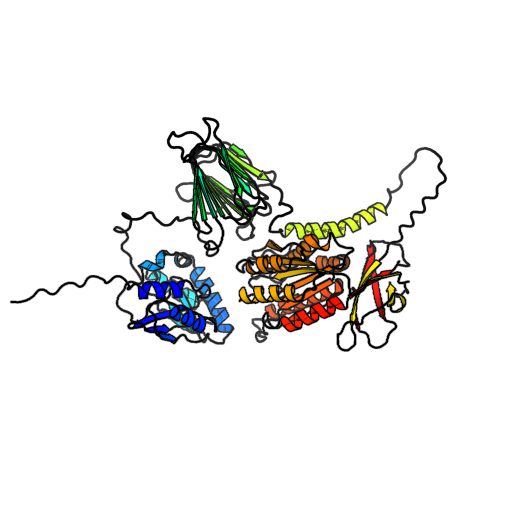54 GLU A CA 1
ATOM 1215 C C . GLU A 1 154 ? 42.484 -5.912 2.143 1.00 83.62 154 GLU A C 1
ATOM 1217 O O . GLU A 1 154 ? 42.225 -5.687 3.331 1.00 83.62 154 GLU A O 1
ATOM 1222 N N . THR A 1 155 ? 41.794 -5.321 1.163 1.00 84.56 155 THR A N 1
ATOM 1223 C CA . THR A 1 155 ? 40.692 -4.387 1.425 1.00 84.56 155 THR A CA 1
ATOM 1224 C C . THR A 1 155 ? 39.481 -5.101 2.036 1.00 84.56 155 THR A C 1
ATOM 1226 O O . THR A 1 155 ? 38.839 -4.541 2.930 1.00 84.56 155 THR A O 1
ATOM 1229 N N . ALA A 1 156 ? 39.178 -6.332 1.613 1.00 81.44 156 ALA A N 1
ATOM 1230 C CA . ALA A 1 156 ? 38.095 -7.135 2.179 1.00 81.44 156 ALA A CA 1
ATOM 1231 C C . ALA A 1 156 ? 38.406 -7.569 3.616 1.00 81.44 156 ALA A C 1
ATOM 1233 O O . ALA A 1 156 ? 37.539 -7.469 4.486 1.00 81.44 156 ALA A O 1
ATOM 1234 N N . GLU A 1 157 ? 39.656 -7.949 3.892 1.00 88.44 157 GLU A N 1
ATOM 1235 C CA . GLU A 1 157 ? 40.113 -8.276 5.245 1.00 88.44 157 GLU A CA 1
ATOM 1236 C C . GLU A 1 157 ? 39.969 -7.095 6.202 1.00 88.44 157 GLU A C 1
ATOM 1238 O O . GLU A 1 157 ? 39.435 -7.226 7.305 1.00 88.44 157 GLU A O 1
ATOM 1243 N N . ARG A 1 158 ? 40.396 -5.906 5.762 1.00 80.69 158 ARG A N 1
ATOM 1244 C CA . ARG A 1 158 ? 40.281 -4.677 6.553 1.00 80.69 158 ARG A CA 1
ATOM 1245 C C . ARG A 1 158 ? 38.819 -4.322 6.822 1.00 80.69 158 ARG A C 1
ATOM 1247 O O . ARG A 1 158 ? 38.467 -3.982 7.948 1.00 80.69 158 ARG A O 1
ATOM 1254 N N . ALA A 1 159 ? 37.963 -4.454 5.809 1.00 79.75 159 ALA A N 1
ATOM 1255 C CA . ALA A 1 159 ? 36.529 -4.229 5.953 1.00 79.75 159 ALA A CA 1
ATOM 1256 C C . ALA A 1 159 ? 35.875 -5.222 6.930 1.00 79.75 159 ALA A C 1
ATOM 1258 O O . ALA A 1 159 ? 34.961 -4.834 7.657 1.00 79.75 159 ALA A O 1
ATOM 1259 N N . ALA A 1 160 ? 36.349 -6.471 6.974 1.00 82.38 160 ALA A N 1
ATOM 1260 C CA . ALA A 1 160 ? 35.904 -7.480 7.930 1.00 82.38 160 ALA A CA 1
ATOM 1261 C C . ALA A 1 160 ? 36.351 -7.166 9.370 1.00 82.38 160 ALA A C 1
ATOM 1263 O O . ALA A 1 160 ? 35.549 -7.301 10.293 1.00 82.38 160 ALA A O 1
ATOM 1264 N N . TRP A 1 161 ? 37.581 -6.680 9.568 1.00 85.06 161 TRP A N 1
ATOM 1265 C CA . TRP A 1 161 ? 38.065 -6.218 10.878 1.00 85.06 161 TRP A CA 1
ATOM 1266 C C . TRP A 1 161 ? 37.280 -5.021 11.432 1.00 85.06 161 TRP A C 1
ATOM 1268 O O . TRP A 1 161 ? 37.085 -4.916 12.642 1.00 85.06 161 TRP A O 1
ATOM 1278 N N . ASP A 1 162 ? 36.776 -4.147 10.560 1.00 75.75 162 ASP A N 1
ATOM 1279 C CA . ASP A 1 162 ? 35.965 -2.983 10.942 1.00 75.75 162 ASP A CA 1
ATOM 1280 C C . ASP A 1 162 ? 34.539 -3.344 11.413 1.00 75.75 162 ASP A C 1
ATOM 1282 O O . ASP A 1 162 ? 33.772 -2.471 11.850 1.00 75.75 162 ASP A O 1
ATOM 1286 N N . VAL A 1 163 ? 34.147 -4.618 11.320 1.00 73.88 163 VAL A N 1
ATOM 1287 C CA . VAL A 1 163 ? 32.842 -5.102 11.773 1.00 73.88 163 VAL A CA 1
ATOM 1288 C C . VAL A 1 163 ? 32.839 -5.237 13.292 1.00 73.88 163 VAL A C 1
ATOM 1290 O O . VAL A 1 163 ? 33.516 -6.061 13.902 1.00 73.88 163 VAL A O 1
ATOM 1293 N N . MET A 1 164 ? 31.998 -4.425 13.919 1.00 61.09 164 MET A N 1
ATOM 1294 C CA . MET A 1 164 ? 31.812 -4.390 15.362 1.00 61.09 164 MET A CA 1
ATOM 1295 C C . MET A 1 164 ? 31.350 -5.753 15.909 1.00 61.09 164 MET A C 1
ATOM 1297 O O . MET A 1 164 ? 30.228 -6.174 15.642 1.00 61.09 164 MET A O 1
ATOM 1301 N N . GLY A 1 165 ? 32.195 -6.400 16.720 1.00 68.75 165 GLY A N 1
ATOM 1302 C CA . GLY A 1 165 ? 31.917 -7.706 17.339 1.00 68.75 165 GLY A CA 1
ATOM 1303 C C . GLY A 1 165 ? 32.789 -8.858 16.826 1.00 68.75 165 GLY A C 1
ATOM 1304 O O . GLY A 1 165 ? 32.851 -9.893 17.489 1.00 68.75 165 GLY A O 1
ATOM 1305 N N . ILE A 1 166 ? 33.511 -8.659 15.717 1.00 81.94 166 ILE A N 1
ATOM 1306 C CA . ILE A 1 166 ? 34.475 -9.635 15.202 1.00 81.94 166 ILE A CA 1
ATOM 1307 C C . ILE A 1 166 ? 35.698 -9.730 16.125 1.00 81.94 166 ILE A C 1
ATOM 1309 O O . ILE A 1 166 ? 36.291 -8.727 16.520 1.00 81.94 166 ILE A O 1
ATOM 1313 N N . LYS A 1 167 ? 36.060 -10.964 16.476 1.00 83.06 167 LYS A N 1
ATOM 1314 C CA . LYS A 1 167 ? 37.192 -11.348 17.333 1.00 83.06 167 LYS A CA 1
ATOM 1315 C C . LYS A 1 167 ? 38.389 -11.826 16.512 1.00 83.06 167 LYS A C 1
ATOM 1317 O O . LYS A 1 167 ? 39.525 -11.681 16.955 1.00 83.06 167 LYS A O 1
ATOM 1322 N N . SER A 1 168 ? 38.138 -12.413 15.343 1.00 85.31 168 SER A N 1
ATOM 1323 C CA . SER A 1 168 ? 39.168 -12.873 14.410 1.00 85.31 168 SER A CA 1
ATOM 1324 C C . SER A 1 168 ? 38.647 -12.913 12.976 1.00 85.31 168 SER A C 1
ATOM 1326 O O . SER A 1 168 ? 37.471 -13.196 12.747 1.00 85.31 168 SER A O 1
ATOM 1328 N N . VAL A 1 169 ? 39.542 -12.650 12.022 1.00 87.81 169 VAL A N 1
ATOM 1329 C CA . VAL A 1 169 ? 39.292 -12.740 10.579 1.00 87.81 169 VAL A CA 1
ATOM 1330 C C . VAL A 1 169 ? 40.143 -13.870 10.005 1.00 87.81 169 VAL A C 1
ATOM 1332 O O . VAL A 1 169 ? 41.340 -13.944 10.272 1.00 87.81 169 VAL A O 1
ATOM 1335 N N . ASP A 1 170 ? 39.515 -14.751 9.238 1.00 86.62 170 ASP A N 1
ATOM 1336 C CA . ASP A 1 170 ? 40.143 -15.813 8.457 1.00 86.62 170 ASP A CA 1
ATOM 1337 C C . ASP A 1 170 ? 39.883 -15.535 6.974 1.00 86.62 170 ASP A C 1
ATOM 1339 O O . ASP A 1 170 ? 38.776 -15.728 6.472 1.00 86.62 170 ASP A O 1
ATOM 1343 N N . ASN A 1 171 ? 40.876 -14.979 6.286 1.00 85.44 171 ASN A N 1
ATOM 1344 C CA . ASN A 1 171 ? 40.726 -14.552 4.904 1.00 85.44 171 ASN A CA 1
ATOM 1345 C C . ASN A 1 171 ? 41.160 -15.666 3.945 1.00 85.44 171 ASN A C 1
ATOM 1347 O O . ASN A 1 171 ? 42.347 -15.963 3.828 1.00 85.44 171 ASN A O 1
ATOM 1351 N N . GLN A 1 172 ? 40.194 -16.275 3.263 1.00 86.25 172 GLN A N 1
ATOM 1352 C CA . GLN A 1 172 ? 40.393 -17.377 2.317 1.00 86.25 172 GLN A CA 1
ATOM 1353 C C . GLN A 1 172 ? 40.063 -16.953 0.876 1.00 86.25 172 GLN A C 1
ATOM 1355 O O . GLN A 1 172 ? 39.738 -17.792 0.034 1.00 86.25 172 GLN A O 1
ATOM 1360 N N . LEU A 1 173 ? 40.114 -15.648 0.585 1.00 82.56 173 LEU A N 1
ATOM 1361 C CA . LEU A 1 173 ? 39.920 -15.129 -0.766 1.00 82.56 173 LEU A CA 1
ATOM 1362 C C . LEU A 1 173 ? 41.090 -15.503 -1.675 1.00 82.56 173 LEU A C 1
ATOM 1364 O O . LEU A 1 173 ? 42.250 -15.495 -1.269 1.00 82.56 173 LEU A O 1
ATOM 1368 N N . THR A 1 174 ? 40.777 -15.791 -2.935 1.00 77.81 174 THR A N 1
ATOM 1369 C CA . THR A 1 174 ? 41.774 -16.147 -3.951 1.00 77.81 174 THR A CA 1
ATOM 1370 C C . THR A 1 174 ? 41.756 -15.163 -5.115 1.00 77.81 174 THR A C 1
ATOM 1372 O O . THR A 1 174 ? 40.707 -14.634 -5.475 1.00 77.81 174 THR A O 1
ATOM 1375 N N . VAL A 1 175 ? 42.924 -14.893 -5.707 1.00 78.25 175 VAL A N 1
ATOM 1376 C CA . VAL A 1 175 ? 43.052 -13.963 -6.840 1.00 78.25 175 VAL A CA 1
ATOM 1377 C C . VAL A 1 175 ? 42.934 -14.707 -8.172 1.00 78.25 175 VAL A C 1
ATOM 1379 O O . VAL A 1 175 ? 43.687 -15.652 -8.427 1.00 78.25 175 VAL A O 1
ATOM 1382 N N . VAL A 1 176 ? 42.035 -14.257 -9.054 1.00 65.19 176 VAL A N 1
ATOM 1383 C CA . VAL A 1 176 ? 41.778 -14.875 -10.368 1.00 65.19 176 VAL A CA 1
ATOM 1384 C C . VAL A 1 176 ? 42.044 -13.894 -11.513 1.00 65.19 176 VAL A C 1
ATOM 1386 O O . VAL A 1 176 ? 41.309 -12.929 -11.715 1.00 65.19 176 VAL A O 1
ATOM 1389 N N . THR A 1 177 ? 43.068 -14.183 -12.323 1.00 49.81 177 THR A N 1
ATOM 1390 C CA . THR A 1 177 ? 43.392 -13.460 -13.564 1.00 49.81 177 THR A CA 1
ATOM 1391 C C . THR A 1 177 ? 42.793 -14.174 -14.785 1.00 49.81 177 THR A C 1
ATOM 1393 O O . THR A 1 177 ? 43.081 -15.349 -15.009 1.00 49.81 177 THR A O 1
ATOM 1396 N N . ASP A 1 178 ? 41.973 -13.479 -15.585 1.00 46.22 178 ASP A N 1
ATOM 1397 C CA . ASP A 1 178 ? 41.411 -13.993 -16.849 1.00 46.22 178 ASP A CA 1
ATOM 1398 C C . ASP A 1 178 ? 41.981 -13.221 -18.056 1.00 46.22 178 ASP A C 1
ATOM 1400 O O . ASP A 1 178 ? 42.079 -11.995 -18.026 1.00 46.22 178 ASP A O 1
ATOM 1404 N N . ASN A 1 179 ? 42.376 -13.946 -19.112 1.00 40.50 179 ASN A N 1
ATOM 1405 C CA . ASN A 1 179 ? 42.983 -13.408 -20.337 1.00 40.50 179 ASN A CA 1
ATOM 1406 C C . ASN A 1 179 ? 41.885 -13.179 -21.400 1.00 40.50 179 ASN A C 1
ATOM 1408 O O . ASN A 1 179 ? 41.292 -14.130 -21.911 1.00 40.50 179 ASN A O 1
ATOM 1412 N N . THR A 1 180 ? 41.566 -11.918 -21.691 1.00 37.44 180 THR A N 1
ATOM 1413 C CA . THR A 1 180 ? 40.253 -11.491 -22.226 1.00 37.44 180 THR A CA 1
ATOM 1414 C C . THR A 1 180 ? 40.133 -11.457 -23.763 1.00 37.44 180 THR A C 1
ATOM 1416 O O . THR A 1 180 ? 39.044 -11.207 -24.279 1.00 37.44 180 THR A O 1
ATOM 1419 N N . GLU A 1 181 ? 41.195 -11.716 -24.533 1.00 33.22 181 GLU A N 1
ATOM 1420 C CA . GLU A 1 181 ? 41.204 -11.389 -25.976 1.00 33.22 181 GLU A CA 1
ATOM 1421 C C . GLU A 1 181 ? 40.581 -12.449 -26.914 1.00 33.22 181 GLU A C 1
ATOM 1423 O O . GLU A 1 181 ? 39.997 -12.084 -27.931 1.00 33.22 181 GLU A O 1
ATOM 1428 N N . GLU A 1 182 ? 40.577 -13.747 -26.585 1.00 34.25 182 GLU A N 1
ATOM 1429 C CA . GLU A 1 182 ? 40.054 -14.784 -27.508 1.00 34.25 182 GLU A CA 1
ATOM 1430 C C . GLU A 1 182 ? 38.533 -15.038 -27.412 1.00 34.25 182 GLU A C 1
ATOM 1432 O O . GLU A 1 182 ? 37.956 -15.695 -28.280 1.00 34.25 182 GLU A O 1
ATOM 1437 N N . ARG A 1 183 ? 37.837 -14.497 -26.400 1.00 33.50 183 ARG A N 1
ATOM 1438 C CA . ARG A 1 183 ? 36.388 -14.731 -26.193 1.00 33.50 183 ARG A CA 1
ATOM 1439 C C . ARG A 1 183 ? 35.469 -13.669 -26.809 1.00 33.50 183 ARG A C 1
ATOM 1441 O O . ARG A 1 183 ? 34.273 -13.921 -26.933 1.00 33.50 183 ARG A O 1
ATOM 1448 N N . GLN A 1 184 ? 35.997 -12.520 -27.239 1.00 31.30 184 GLN A N 1
ATOM 1449 C CA . GLN A 1 184 ? 35.185 -11.422 -27.792 1.00 31.30 184 GLN A CA 1
ATOM 1450 C C . GLN A 1 184 ? 34.707 -11.645 -29.240 1.00 31.30 184 GLN A C 1
ATOM 1452 O O . GLN A 1 184 ? 33.823 -10.928 -29.699 1.00 31.30 184 GLN A O 1
ATOM 1457 N N . ALA A 1 185 ? 35.231 -12.641 -29.963 1.00 30.31 185 ALA A N 1
ATOM 1458 C CA . ALA A 1 185 ? 34.947 -12.799 -31.394 1.00 30.31 185 ALA A CA 1
ATOM 1459 C C . ALA A 1 185 ? 33.745 -13.707 -31.740 1.00 30.31 185 ALA A C 1
ATOM 1461 O O . ALA A 1 185 ? 33.286 -13.689 -32.879 1.00 30.31 185 ALA A O 1
ATOM 1462 N N . LEU A 1 186 ? 33.209 -14.501 -30.805 1.00 30.91 186 LEU A N 1
ATOM 1463 C CA . LEU A 1 186 ? 32.182 -15.514 -31.104 1.00 30.91 186 LEU A CA 1
ATOM 1464 C C . LEU A 1 186 ? 31.139 -15.637 -29.975 1.00 30.91 186 LEU A C 1
ATOM 1466 O O . LEU A 1 186 ? 31.136 -16.641 -29.265 1.00 30.91 186 LEU A O 1
ATOM 1470 N N . ARG A 1 187 ? 30.259 -14.630 -29.806 1.00 25.75 187 ARG A N 1
ATOM 1471 C CA . ARG A 1 187 ? 28.874 -14.713 -29.257 1.00 25.75 187 ARG A CA 1
ATOM 1472 C C . ARG A 1 187 ? 28.241 -13.311 -29.109 1.00 25.75 187 ARG A C 1
ATOM 1474 O O . ARG A 1 187 ? 28.965 -12.365 -28.813 1.00 25.75 187 ARG A O 1
ATOM 1481 N N . PRO A 1 188 ? 26.911 -13.155 -29.282 1.00 29.72 188 PRO A N 1
ATOM 1482 C CA . PRO A 1 188 ? 26.217 -11.911 -28.949 1.00 29.72 188 PRO A CA 1
ATOM 1483 C C . PRO A 1 188 ? 26.237 -11.734 -27.421 1.00 29.72 188 PRO A C 1
ATOM 1485 O O . PRO A 1 188 ? 25.872 -12.657 -26.694 1.00 29.72 188 PRO A O 1
ATOM 1488 N N . GLY A 1 189 ? 26.747 -10.600 -26.938 1.00 26.42 189 GLY A N 1
ATOM 1489 C CA . GLY A 1 189 ? 26.972 -10.355 -25.508 1.00 26.42 189 GLY A CA 1
ATOM 1490 C C . GLY A 1 189 ? 25.685 -10.268 -24.668 1.00 26.42 189 GLY A C 1
ATOM 1491 O O . GLY A 1 189 ? 24.603 -10.084 -25.231 1.00 26.42 189 GLY A O 1
ATOM 1492 N N . PRO A 1 190 ? 25.782 -10.390 -23.329 1.00 30.92 190 PRO A N 1
ATOM 1493 C CA . PRO A 1 190 ? 24.668 -10.106 -22.428 1.00 30.92 190 PRO A CA 1
ATOM 1494 C C . PRO A 1 190 ? 24.314 -8.613 -22.481 1.00 30.92 190 PRO A C 1
ATOM 1496 O O . PRO A 1 190 ? 25.197 -7.761 -22.584 1.00 30.92 190 PRO A O 1
ATOM 1499 N N . ASP A 1 191 ? 23.017 -8.308 -22.441 1.00 31.67 191 ASP A N 1
ATOM 1500 C CA . ASP A 1 191 ? 22.489 -6.944 -22.527 1.00 31.67 191 ASP A CA 1
ATOM 1501 C C . ASP A 1 191 ? 22.822 -6.158 -21.232 1.00 31.67 191 ASP A C 1
ATOM 1503 O O . ASP A 1 191 ? 22.328 -6.530 -20.166 1.00 31.67 191 ASP A O 1
ATOM 1507 N N . PRO A 1 192 ? 23.669 -5.108 -21.258 1.00 28.84 192 PRO A N 1
ATOM 1508 C CA . PRO A 1 192 ? 24.303 -4.545 -20.053 1.00 28.84 192 PRO A CA 1
ATOM 1509 C C . PRO A 1 192 ? 23.415 -3.746 -19.077 1.00 28.84 192 PRO A C 1
ATOM 1511 O O . PRO A 1 192 ? 23.956 -3.080 -18.193 1.00 28.84 192 PRO A O 1
ATOM 1514 N N . TRP A 1 193 ? 22.089 -3.700 -19.239 1.00 34.78 193 TRP A N 1
ATOM 1515 C CA . TRP A 1 193 ? 21.317 -2.536 -18.767 1.00 34.78 193 TRP A CA 1
ATOM 1516 C C . TRP A 1 193 ? 20.253 -2.775 -17.686 1.00 34.78 193 TRP A C 1
ATOM 1518 O O . TRP A 1 193 ? 19.609 -1.807 -17.282 1.00 34.78 193 TRP A O 1
ATOM 1528 N N . TRP A 1 194 ? 20.124 -3.986 -17.135 1.00 35.31 194 TRP A N 1
ATOM 1529 C CA . TRP A 1 194 ? 19.249 -4.258 -15.983 1.00 35.31 194 TRP A CA 1
ATOM 1530 C C . TRP A 1 194 ? 20.002 -5.039 -14.895 1.00 35.31 194 TRP A C 1
ATOM 1532 O O . TRP A 1 194 ? 20.215 -6.238 -15.029 1.00 35.31 194 TRP A O 1
ATOM 1542 N N . THR A 1 195 ? 20.394 -4.370 -13.806 1.00 32.44 195 THR A N 1
ATOM 1543 C CA . THR A 1 195 ? 21.046 -4.993 -12.636 1.00 32.44 195 THR A CA 1
ATOM 1544 C C . THR A 1 195 ? 20.199 -4.823 -11.379 1.00 32.44 195 THR A C 1
ATOM 1546 O O . THR A 1 195 ? 20.625 -4.169 -10.431 1.00 32.44 195 THR A O 1
ATOM 1549 N N . ASP A 1 196 ? 18.999 -5.394 -11.374 1.00 34.38 196 ASP A N 1
ATOM 1550 C CA . ASP A 1 196 ? 18.287 -5.660 -10.125 1.00 34.38 196 ASP A CA 1
ATOM 1551 C C . ASP A 1 196 ? 17.804 -7.111 -10.127 1.00 34.38 196 ASP A C 1
ATOM 1553 O O . ASP A 1 196 ? 17.127 -7.568 -11.058 1.00 34.38 196 ASP A O 1
ATOM 1557 N N . ALA A 1 197 ? 18.142 -7.839 -9.062 1.00 32.00 197 ALA A N 1
ATOM 1558 C CA . ALA A 1 197 ? 17.788 -9.242 -8.833 1.00 32.00 197 ALA A CA 1
ATOM 1559 C C . ALA A 1 197 ? 16.260 -9.500 -8.773 1.00 32.00 197 ALA A C 1
ATOM 1561 O O . ALA A 1 197 ? 15.811 -10.643 -8.717 1.00 32.00 197 ALA A O 1
ATOM 1562 N N . THR A 1 198 ? 15.432 -8.452 -8.846 1.00 37.72 198 THR A N 1
ATOM 1563 C CA . THR A 1 198 ? 13.962 -8.511 -8.949 1.00 37.72 198 THR A CA 1
ATOM 1564 C C . THR A 1 198 ? 13.447 -8.692 -10.392 1.00 37.72 198 THR A C 1
ATOM 1566 O O . THR A 1 198 ? 12.252 -8.927 -10.610 1.00 37.72 198 THR A O 1
ATOM 1569 N N . SER A 1 199 ? 14.325 -8.628 -11.400 1.00 41.16 199 SER A N 1
ATOM 1570 C CA . SER A 1 199 ? 13.963 -8.615 -12.830 1.00 41.16 199 SER A CA 1
ATOM 1571 C C . SER A 1 199 ? 13.662 -9.987 -13.452 1.00 41.16 199 SER A C 1
ATOM 1573 O O . SER A 1 199 ? 12.956 -10.050 -14.457 1.00 41.16 199 SER A O 1
ATOM 1575 N N . ALA A 1 200 ? 14.098 -11.102 -12.853 1.00 41.47 200 ALA A N 1
ATOM 1576 C CA . ALA A 1 200 ? 13.854 -12.440 -13.417 1.00 41.47 200 ALA A CA 1
ATOM 1577 C C . ALA A 1 200 ? 12.361 -12.842 -13.435 1.00 41.47 200 ALA A C 1
ATOM 1579 O O . ALA A 1 200 ? 11.946 -13.663 -14.251 1.00 41.47 200 ALA A O 1
ATOM 1580 N N . HIS A 1 201 ? 11.538 -12.240 -12.567 1.00 50.72 201 HIS A N 1
ATOM 1581 C CA . HIS A 1 201 ? 10.109 -12.557 -12.423 1.00 50.72 201 HIS A CA 1
ATOM 1582 C C . HIS A 1 201 ? 9.184 -11.414 -12.863 1.00 50.72 201 HIS A C 1
ATOM 1584 O O . HIS A 1 201 ? 7.966 -11.592 -12.881 1.00 50.72 201 HIS A O 1
ATOM 1590 N N . THR A 1 202 ? 9.735 -10.255 -13.231 1.00 68.19 202 THR A N 1
ATOM 1591 C CA . THR A 1 202 ? 8.941 -9.097 -13.653 1.00 68.19 202 THR A CA 1
ATOM 1592 C C . THR A 1 202 ? 8.684 -9.177 -15.160 1.00 68.19 202 THR A C 1
ATOM 1594 O O . THR A 1 202 ? 9.631 -9.389 -15.918 1.00 68.19 202 THR A O 1
ATOM 1597 N N . PRO A 1 203 ? 7.434 -9.026 -15.629 1.00 80.00 203 PRO A N 1
ATOM 1598 C CA . PRO A 1 203 ? 7.166 -9.017 -17.056 1.00 80.00 203 PRO A CA 1
ATOM 1599 C C . PRO A 1 203 ? 7.827 -7.814 -17.740 1.00 80.00 203 PRO A C 1
ATOM 1601 O O . PRO A 1 203 ? 7.853 -6.715 -17.185 1.00 80.00 203 PRO A O 1
ATOM 1604 N N . SER A 1 204 ? 8.355 -8.011 -18.947 1.00 87.12 204 SER A N 1
ATOM 1605 C CA . SER A 1 204 ? 9.027 -6.948 -19.697 1.00 87.12 204 SER A CA 1
ATOM 1606 C C . SER A 1 204 ? 8.587 -6.870 -21.156 1.00 87.12 204 SER A C 1
ATOM 1608 O O . SER A 1 204 ? 8.232 -7.876 -21.779 1.00 87.12 204 SER A O 1
ATOM 1610 N N . LEU A 1 205 ? 8.617 -5.652 -21.695 1.00 94.12 205 LEU A N 1
ATOM 1611 C CA . LEU A 1 205 ? 8.366 -5.338 -23.093 1.00 94.12 205 LEU A CA 1
ATOM 1612 C C . LEU A 1 205 ? 9.558 -4.564 -23.667 1.00 94.12 205 LEU A C 1
ATOM 1614 O O . LEU A 1 205 ? 9.834 -3.450 -23.231 1.00 94.12 205 LEU A O 1
ATOM 1618 N N . LEU A 1 206 ? 10.209 -5.140 -24.676 1.00 94.50 206 LEU A N 1
ATOM 1619 C CA . LEU A 1 206 ? 11.216 -4.477 -25.503 1.00 94.50 206 LEU A CA 1
ATOM 1620 C C . LEU A 1 206 ? 10.599 -4.107 -26.855 1.00 94.50 206 LEU A C 1
ATOM 1622 O O . LEU A 1 206 ? 10.094 -4.980 -27.564 1.00 94.50 206 LEU A O 1
ATOM 1626 N N . VAL A 1 207 ? 10.661 -2.836 -27.227 1.00 96.56 207 VAL A N 1
ATOM 1627 C CA . VAL A 1 207 ? 10.168 -2.305 -28.501 1.00 96.56 207 VAL A CA 1
ATOM 1628 C C . VAL A 1 207 ? 11.349 -1.791 -29.313 1.00 96.56 207 VAL A C 1
ATOM 1630 O O . VAL A 1 207 ? 12.107 -0.959 -28.839 1.00 96.56 207 VAL A O 1
ATOM 1633 N N . ASP A 1 208 ? 11.489 -2.274 -30.540 1.00 95.00 208 ASP A N 1
ATOM 1634 C CA . ASP A 1 208 ? 12.530 -1.901 -31.500 1.00 95.00 208 ASP A CA 1
ATOM 1635 C C . ASP A 1 208 ? 11.823 -1.367 -32.751 1.00 95.00 208 ASP A C 1
ATOM 1637 O O . ASP A 1 208 ? 11.252 -2.135 -33.537 1.00 95.00 208 ASP A O 1
ATOM 1641 N N . ASN A 1 209 ? 11.780 -0.038 -32.866 1.00 94.44 209 ASN A N 1
ATOM 1642 C CA . ASN A 1 209 ? 11.143 0.677 -33.969 1.00 94.44 209 ASN A CA 1
ATOM 1643 C C . ASN A 1 209 ? 12.064 1.816 -34.447 1.00 94.44 209 ASN A C 1
ATOM 1645 O O . ASN A 1 209 ? 12.000 2.929 -33.919 1.00 94.44 209 ASN A O 1
ATOM 1649 N N . PRO A 1 210 ? 12.961 1.550 -35.413 1.00 88.00 210 PRO A N 1
ATOM 1650 C CA . PRO A 1 210 ? 14.019 2.484 -35.774 1.00 88.00 210 PRO A CA 1
ATOM 1651 C C . PRO A 1 210 ? 13.537 3.736 -36.516 1.00 88.00 210 PRO A C 1
ATOM 1653 O O . PRO A 1 210 ? 14.259 4.723 -36.490 1.00 88.00 210 PRO A O 1
ATOM 1656 N N . SER A 1 211 ? 12.383 3.717 -37.190 1.00 83.69 211 SER A N 1
ATOM 1657 C CA . SER A 1 211 ? 11.975 4.815 -38.095 1.00 83.69 211 SER A CA 1
ATOM 1658 C C . SER A 1 211 ? 10.515 5.251 -37.945 1.00 83.69 211 SER A C 1
ATOM 1660 O O . SER A 1 211 ? 10.054 6.127 -38.676 1.00 83.69 211 SER A O 1
ATOM 1662 N N . GLY A 1 212 ? 9.764 4.626 -37.038 1.00 89.69 212 GLY A N 1
ATOM 1663 C CA . GLY A 1 212 ? 8.363 4.937 -36.779 1.00 89.69 212 GLY A CA 1
ATOM 1664 C C . GLY A 1 212 ? 8.110 5.416 -35.357 1.00 89.69 212 GLY A C 1
ATOM 1665 O O . GLY A 1 212 ? 8.955 5.317 -34.471 1.00 89.69 212 GLY A O 1
ATOM 1666 N N . GLY A 1 213 ? 6.909 5.939 -35.141 1.00 95.81 213 GLY A N 1
ATOM 1667 C CA . GLY A 1 213 ? 6.447 6.401 -33.843 1.00 95.81 213 GLY A CA 1
ATOM 1668 C C . GLY A 1 213 ? 6.182 5.250 -32.873 1.00 95.81 213 GLY A C 1
ATOM 1669 O O . GLY A 1 213 ? 5.708 4.182 -33.266 1.00 95.81 213 GLY A O 1
ATOM 1670 N N . VAL A 1 214 ? 6.442 5.466 -31.586 1.00 98.31 214 VAL A N 1
ATOM 1671 C CA . VAL A 1 214 ? 6.100 4.527 -30.511 1.00 98.31 214 VAL A CA 1
ATOM 1672 C C . VAL A 1 214 ? 5.313 5.259 -29.436 1.00 98.31 214 VAL A C 1
ATOM 1674 O O . VAL A 1 214 ? 5.853 6.073 -28.693 1.00 98.31 214 VAL A O 1
ATOM 1677 N N . LYS A 1 215 ? 4.028 4.936 -29.315 1.00 98.56 215 LYS A N 1
ATOM 1678 C CA . LYS A 1 215 ? 3.166 5.385 -28.221 1.00 98.56 215 LYS A CA 1
ATOM 1679 C C . LYS A 1 215 ? 2.969 4.252 -27.234 1.00 98.56 215 LYS A C 1
ATOM 1681 O O . LYS A 1 215 ? 2.480 3.193 -27.624 1.00 98.56 215 LYS A O 1
ATOM 1686 N N . VAL A 1 216 ? 3.267 4.480 -25.961 1.00 98.56 216 VAL A N 1
ATOM 1687 C CA . VAL A 1 216 ? 2.984 3.514 -24.894 1.00 98.56 216 VAL A CA 1
ATOM 1688 C C . VAL A 1 216 ? 2.125 4.163 -23.821 1.00 98.56 216 VAL A C 1
ATOM 1690 O O . VAL A 1 216 ? 2.503 5.178 -23.238 1.00 98.56 216 VAL A O 1
ATOM 1693 N N . ARG A 1 217 ? 0.968 3.562 -23.542 1.00 97.94 217 ARG A N 1
ATOM 1694 C CA . ARG A 1 217 ? 0.074 3.948 -22.448 1.00 97.94 217 ARG A CA 1
ATOM 1695 C C . ARG A 1 217 ? 0.035 2.847 -21.401 1.00 97.94 217 ARG A C 1
ATOM 1697 O O . ARG A 1 217 ? -0.363 1.729 -21.719 1.00 97.94 217 ARG A O 1
ATOM 1704 N N . VAL A 1 218 ? 0.399 3.156 -20.159 1.00 96.50 218 VAL A N 1
ATOM 1705 C CA . VAL A 1 218 ? 0.180 2.226 -19.045 1.00 96.50 218 VAL A CA 1
ATOM 1706 C C . VAL A 1 218 ? -1.281 2.291 -18.620 1.00 96.50 218 VAL A C 1
ATOM 1708 O O . VAL A 1 218 ? -1.776 3.363 -18.270 1.00 96.50 218 VAL A O 1
ATOM 1711 N N . VAL A 1 219 ? -1.968 1.152 -18.655 1.00 94.12 219 VAL A N 1
ATOM 1712 C CA . VAL A 1 219 ? -3.393 1.035 -18.330 1.00 94.12 219 VAL A CA 1
ATOM 1713 C C . VAL A 1 219 ? -3.667 -0.227 -17.515 1.00 94.12 219 VAL A C 1
ATOM 1715 O O . VAL A 1 219 ? -2.900 -1.190 -17.536 1.00 94.12 219 VAL A O 1
ATOM 1718 N N . ASN A 1 220 ? -4.805 -0.249 -16.830 1.00 88.62 220 ASN A N 1
ATOM 1719 C CA . ASN A 1 220 ? -5.285 -1.419 -16.109 1.00 88.62 220 ASN A CA 1
ATOM 1720 C C . ASN A 1 220 ? -5.830 -2.480 -17.078 1.00 88.62 220 ASN A C 1
ATOM 1722 O O . ASN A 1 220 ? -6.976 -2.441 -17.527 1.00 88.62 220 ASN A O 1
ATOM 1726 N N . THR A 1 221 ? -4.957 -3.398 -17.476 1.00 86.75 221 THR A N 1
ATOM 1727 C CA . THR A 1 221 ? -5.249 -4.507 -18.386 1.00 86.75 221 THR A CA 1
ATOM 1728 C C . THR A 1 221 ? -4.370 -5.692 -18.016 1.00 86.75 221 THR A C 1
ATOM 1730 O O . THR A 1 221 ? -3.243 -5.509 -17.573 1.00 86.75 221 THR A O 1
ATOM 1733 N N . ASN A 1 222 ? -4.838 -6.914 -18.260 1.00 81.44 222 ASN A N 1
ATOM 1734 C CA . ASN A 1 222 ? -4.067 -8.127 -17.955 1.00 81.44 222 ASN A CA 1
ATOM 1735 C C . ASN A 1 222 ? -3.159 -8.564 -19.118 1.00 81.44 222 ASN A C 1
ATOM 1737 O O . ASN A 1 222 ? -2.450 -9.562 -19.018 1.00 81.44 222 ASN A O 1
ATOM 1741 N N . ALA A 1 223 ? -3.195 -7.848 -20.245 1.00 88.06 223 ALA A N 1
ATOM 1742 C CA . ALA A 1 223 ? -2.436 -8.190 -21.441 1.00 88.06 223 ALA A CA 1
ATOM 1743 C C . ALA A 1 223 ? -1.968 -6.947 -22.200 1.00 88.06 223 ALA A C 1
ATOM 1745 O O . ALA A 1 223 ? -2.702 -5.960 -22.303 1.00 88.06 223 ALA A O 1
ATOM 1746 N N . VAL A 1 224 ? -0.775 -7.051 -22.792 1.00 93.56 224 VAL A N 1
ATOM 1747 C CA . VAL A 1 224 ? -0.230 -6.062 -23.730 1.00 93.56 224 VAL A CA 1
ATOM 1748 C C . VAL A 1 224 ? -1.071 -6.057 -25.008 1.00 93.56 224 VAL A C 1
ATOM 1750 O O . VAL A 1 224 ? -1.261 -7.109 -25.629 1.00 93.56 224 VAL A O 1
ATOM 1753 N N . ARG A 1 225 ? -1.554 -4.881 -25.421 1.00 96.38 225 ARG A N 1
ATOM 1754 C CA . ARG A 1 225 ? -2.266 -4.695 -26.698 1.00 96.38 225 ARG A CA 1
ATOM 1755 C C . ARG A 1 225 ? -1.431 -3.816 -27.611 1.00 96.38 225 ARG A C 1
ATOM 1757 O O . ARG A 1 225 ? -0.983 -2.762 -27.185 1.00 96.38 225 ARG A O 1
ATOM 1764 N N . ILE A 1 226 ? -1.242 -4.245 -28.855 1.00 96.31 226 ILE A N 1
ATOM 1765 C CA . ILE A 1 226 ? -0.412 -3.550 -29.843 1.00 96.31 226 ILE A CA 1
ATOM 1766 C C . ILE A 1 226 ? -1.285 -3.245 -31.056 1.00 96.31 226 ILE A C 1
ATOM 1768 O O . ILE A 1 226 ? -1.868 -4.154 -31.652 1.00 96.31 226 ILE A O 1
ATOM 1772 N N . ARG A 1 227 ? -1.372 -1.969 -31.418 1.00 96.94 227 ARG A N 1
ATOM 1773 C CA . ARG A 1 227 ? -1.982 -1.472 -32.653 1.00 96.94 227 ARG A CA 1
ATOM 1774 C C . ARG A 1 227 ? -0.867 -0.962 -33.561 1.00 96.94 227 ARG A C 1
ATOM 1776 O O . ARG A 1 227 ? 0.068 -0.324 -33.087 1.00 96.94 227 ARG A O 1
ATOM 1783 N N . LYS A 1 228 ? -0.962 -1.281 -34.852 1.00 95.88 228 LYS A N 1
ATOM 1784 C CA . LYS A 1 228 ? 0.023 -0.931 -35.882 1.00 95.88 228 LYS A CA 1
ATOM 1785 C C . LYS A 1 228 ? -0.641 -0.068 -36.951 1.00 95.88 228 LYS A C 1
ATOM 1787 O O . LYS A 1 228 ? -1.741 -0.402 -37.396 1.00 95.88 228 LYS A O 1
ATOM 1792 N N . SER A 1 229 ? 0.012 1.011 -37.357 1.00 95.56 229 SER A N 1
ATOM 1793 C CA . SER A 1 229 ? -0.462 1.911 -38.415 1.00 95.56 229 SER A CA 1
ATOM 1794 C C . SER A 1 229 ? 0.703 2.407 -39.262 1.00 95.56 229 SER A C 1
ATOM 1796 O O . SER A 1 229 ? 1.832 2.457 -38.794 1.00 95.56 229 SER A O 1
ATOM 1798 N N . SER A 1 230 ? 0.435 2.778 -40.507 1.00 93.31 230 SER A N 1
ATOM 1799 C CA . SER A 1 230 ? 1.411 3.393 -41.403 1.00 93.31 230 SER A CA 1
ATOM 1800 C C . SER A 1 230 ? 0.675 4.375 -42.306 1.00 93.31 230 SER A C 1
ATOM 1802 O O . SER A 1 230 ? -0.446 4.096 -42.735 1.00 93.31 230 SER A O 1
ATOM 1804 N N . GLU A 1 231 ? 1.280 5.538 -42.539 1.00 89.62 231 GLU A N 1
ATOM 1805 C CA . GLU A 1 231 ? 0.764 6.539 -43.481 1.00 89.62 231 GLU A CA 1
ATOM 1806 C C . GLU A 1 231 ? 1.182 6.225 -44.924 1.00 89.62 231 GLU A C 1
ATOM 1808 O O . GLU A 1 231 ? 0.492 6.618 -45.862 1.00 89.62 231 GLU A O 1
ATOM 1813 N N . ASP A 1 232 ? 2.267 5.466 -45.101 1.00 87.69 232 ASP A N 1
ATOM 1814 C CA . ASP A 1 232 ? 2.828 5.145 -46.414 1.00 87.69 232 ASP A CA 1
ATOM 1815 C C . ASP A 1 232 ? 1.981 4.096 -47.145 1.00 87.69 232 ASP A C 1
ATOM 1817 O O . ASP A 1 232 ? 1.743 4.192 -48.352 1.00 87.69 232 ASP A O 1
ATOM 1821 N N . ARG A 1 233 ? 1.533 3.063 -46.415 1.00 91.50 233 ARG A N 1
ATOM 1822 C CA . ARG A 1 233 ? 0.726 1.956 -46.949 1.00 91.50 233 ARG A CA 1
ATOM 1823 C C . ARG A 1 233 ? 0.033 1.153 -45.850 1.00 91.50 233 ARG A C 1
ATOM 1825 O O . ARG A 1 233 ? 0.308 1.301 -44.667 1.00 91.50 233 ARG A O 1
ATOM 1832 N N . ALA A 1 234 ? -0.836 0.222 -46.244 1.00 91.69 234 ALA A N 1
ATOM 1833 C CA . ALA A 1 234 ? -1.374 -0.766 -45.313 1.00 91.69 234 ALA A CA 1
ATOM 1834 C C . ALA A 1 234 ? -0.245 -1.619 -44.700 1.00 91.69 234 ALA A C 1
ATOM 1836 O O . ALA A 1 234 ? 0.660 -2.066 -45.409 1.00 91.69 234 ALA A O 1
ATOM 1837 N N . VAL A 1 235 ? -0.324 -1.861 -43.388 1.00 92.25 235 VAL A N 1
ATOM 1838 C CA . VAL A 1 235 ? 0.644 -2.690 -42.655 1.00 92.25 235 VAL A CA 1
ATOM 1839 C C . VAL A 1 235 ? 0.367 -4.165 -42.937 1.00 92.25 235 VAL A C 1
ATOM 1841 O O . VAL A 1 235 ? -0.724 -4.658 -42.639 1.00 92.25 235 VAL A O 1
ATOM 1844 N N . VAL A 1 236 ? 1.352 -4.873 -43.480 1.00 92.38 236 VAL A N 1
ATOM 1845 C CA . VAL A 1 236 ? 1.243 -6.283 -43.874 1.00 92.38 236 VAL A CA 1
ATOM 1846 C C . VAL A 1 236 ? 1.860 -7.212 -42.824 1.00 92.38 236 VAL A C 1
ATOM 1848 O O . VAL A 1 236 ? 2.410 -6.778 -41.804 1.00 92.38 236 VAL A O 1
ATOM 1851 N N . ASP A 1 237 ? 1.716 -8.518 -43.035 1.00 86.12 237 ASP A N 1
ATOM 1852 C CA . ASP A 1 237 ? 2.358 -9.528 -42.197 1.00 86.12 237 ASP A CA 1
ATOM 1853 C C . ASP A 1 237 ? 3.873 -9.523 -42.434 1.00 86.12 237 ASP A C 1
ATOM 1855 O O . ASP A 1 237 ? 4.338 -9.512 -43.570 1.00 86.12 237 ASP A O 1
ATOM 1859 N N . GLY A 1 238 ? 4.645 -9.503 -41.346 1.00 86.69 238 GLY A N 1
ATOM 1860 C CA . GLY A 1 238 ? 6.107 -9.387 -41.378 1.00 86.69 238 GLY A CA 1
ATOM 1861 C C . GLY A 1 238 ? 6.646 -7.976 -41.120 1.00 86.69 238 GLY A C 1
ATOM 1862 O O . GLY A 1 238 ? 7.771 -7.863 -40.647 1.00 86.69 238 GLY A O 1
ATOM 1863 N N . ASP A 1 239 ? 5.845 -6.919 -41.314 1.00 90.31 239 ASP A N 1
ATOM 1864 C CA . ASP A 1 239 ? 6.248 -5.539 -40.977 1.00 90.31 239 ASP A CA 1
ATOM 1865 C C . ASP A 1 239 ? 6.525 -5.369 -39.477 1.00 90.31 239 ASP A C 1
ATOM 1867 O O . ASP A 1 239 ? 7.418 -4.626 -39.068 1.00 90.31 239 ASP A O 1
ATOM 1871 N N . VAL A 1 240 ? 5.741 -6.077 -38.657 1.00 94.00 240 VAL A N 1
ATOM 1872 C CA . VAL A 1 240 ? 5.874 -6.121 -37.202 1.00 94.00 240 VAL A CA 1
ATOM 1873 C C . VAL A 1 240 ? 5.945 -7.574 -36.756 1.00 94.00 240 VAL A C 1
ATOM 1875 O O . VAL A 1 240 ? 5.019 -8.349 -37.002 1.00 94.00 240 VAL A O 1
ATOM 1878 N N . VAL A 1 241 ? 7.023 -7.927 -36.065 1.00 92.94 241 VAL A N 1
ATOM 1879 C CA . VAL A 1 241 ? 7.254 -9.254 -35.486 1.00 92.94 241 VAL A CA 1
ATOM 1880 C C . VAL A 1 241 ? 7.165 -9.151 -33.969 1.00 92.94 241 VAL A C 1
ATOM 1882 O O . VAL A 1 241 ? 7.796 -8.284 -33.362 1.00 92.94 241 VAL A O 1
ATOM 1885 N N . VAL A 1 242 ? 6.373 -10.030 -33.353 1.00 91.69 242 VAL A N 1
ATOM 1886 C CA . VAL A 1 242 ? 6.204 -10.097 -31.897 1.00 91.69 242 VAL A CA 1
ATOM 1887 C C . VAL A 1 242 ? 6.702 -11.446 -31.397 1.00 91.69 242 VAL A C 1
ATOM 1889 O O . VAL A 1 242 ? 6.056 -12.469 -31.616 1.00 91.69 242 VAL A O 1
ATOM 1892 N N . ASP A 1 243 ? 7.822 -11.433 -30.683 1.00 86.88 243 ASP A N 1
ATOM 1893 C CA . ASP A 1 243 ? 8.405 -12.613 -30.052 1.00 86.88 243 ASP A CA 1
ATOM 1894 C C . ASP A 1 243 ? 7.999 -12.657 -28.575 1.00 86.88 243 ASP A C 1
ATOM 1896 O O . ASP A 1 243 ? 8.166 -11.680 -27.837 1.00 86.88 243 ASP A O 1
ATOM 1900 N N . ARG A 1 244 ? 7.458 -13.791 -28.121 1.00 84.50 244 ARG A N 1
ATOM 1901 C CA . ARG A 1 244 ? 7.060 -14.006 -26.721 1.00 84.50 244 ARG A CA 1
ATOM 1902 C C . ARG A 1 244 ? 7.880 -15.142 -26.120 1.00 84.50 244 ARG A C 1
ATOM 1904 O O . ARG A 1 244 ? 7.770 -16.281 -26.562 1.00 84.50 244 ARG A O 1
ATOM 1911 N N . LEU A 1 245 ? 8.673 -14.829 -25.098 1.00 74.00 245 LEU A N 1
ATOM 1912 C CA . LEU A 1 245 ? 9.506 -15.774 -24.354 1.00 74.00 245 LEU A CA 1
ATOM 1913 C C . LEU A 1 245 ? 9.152 -15.680 -22.868 1.00 74.00 245 LEU A C 1
ATOM 1915 O O . LEU A 1 245 ? 9.628 -14.796 -22.158 1.00 74.00 245 LEU A O 1
ATOM 1919 N N . GLN A 1 246 ? 8.294 -16.589 -22.400 1.00 73.31 246 GLN A N 1
ATOM 1920 C CA . GLN A 1 246 ? 7.767 -16.594 -21.029 1.00 73.31 246 GLN A CA 1
ATOM 1921 C C . GLN A 1 246 ? 7.190 -15.226 -20.605 1.00 73.31 246 GLN A C 1
ATOM 1923 O O . GLN A 1 246 ? 6.123 -14.847 -21.083 1.00 73.31 246 GLN A O 1
ATOM 1928 N N . ARG A 1 247 ? 7.876 -14.488 -19.718 1.00 68.81 247 ARG A N 1
ATOM 1929 C CA . ARG A 1 247 ? 7.467 -13.164 -19.204 1.00 68.81 247 ARG A CA 1
ATOM 1930 C C . ARG A 1 247 ? 8.087 -11.991 -19.980 1.00 68.81 247 ARG A C 1
ATOM 1932 O O . ARG A 1 247 ? 7.867 -10.843 -19.611 1.00 68.81 247 ARG A O 1
ATOM 1939 N N . ARG A 1 248 ? 8.845 -12.256 -21.049 1.00 81.50 248 ARG A N 1
ATOM 1940 C CA . ARG A 1 248 ? 9.478 -11.242 -21.903 1.00 81.50 248 ARG A CA 1
ATOM 1941 C C . ARG A 1 248 ? 8.785 -11.182 -23.261 1.00 81.50 248 ARG A C 1
ATOM 1943 O O . ARG A 1 248 ? 8.583 -12.209 -23.913 1.00 81.50 248 ARG A O 1
ATOM 1950 N N . MET A 1 249 ? 8.446 -9.979 -23.701 1.00 87.81 249 MET A N 1
ATOM 1951 C CA . MET A 1 249 ? 7.894 -9.713 -25.026 1.00 87.81 249 MET A CA 1
ATOM 1952 C C . MET A 1 249 ? 8.836 -8.786 -25.788 1.00 87.81 249 MET A C 1
ATOM 1954 O O . MET A 1 249 ? 9.245 -7.757 -25.257 1.00 87.81 249 MET A O 1
ATOM 1958 N N . ARG A 1 250 ? 9.167 -9.130 -27.034 1.00 92.88 250 ARG A N 1
ATOM 1959 C CA . ARG A 1 250 ? 9.914 -8.255 -27.942 1.00 92.88 250 ARG A CA 1
ATOM 1960 C C . ARG A 1 250 ? 9.062 -7.933 -29.161 1.00 92.88 250 ARG A C 1
ATOM 1962 O O . ARG A 1 250 ? 8.547 -8.839 -29.808 1.00 92.88 250 ARG A O 1
ATOM 1969 N N . VAL A 1 251 ? 8.929 -6.652 -29.479 1.00 95.31 251 VAL A N 1
ATOM 1970 C CA . VAL A 1 251 ? 8.196 -6.139 -30.639 1.00 95.31 251 VAL A CA 1
ATOM 1971 C C . VAL A 1 251 ? 9.198 -5.458 -31.559 1.00 95.31 251 VAL A C 1
ATOM 1973 O O . VAL A 1 251 ? 9.870 -4.521 -31.142 1.00 95.31 251 VAL A O 1
ATOM 1976 N N . ARG A 1 252 ? 9.316 -5.937 -32.797 1.00 95.44 252 ARG A N 1
ATOM 1977 C CA . ARG A 1 252 ? 10.210 -5.379 -33.821 1.00 95.44 252 ARG A CA 1
ATOM 1978 C C . ARG A 1 252 ? 9.383 -4.885 -34.997 1.00 95.44 252 ARG A C 1
ATOM 1980 O O . ARG A 1 252 ? 8.751 -5.707 -35.655 1.00 95.44 252 ARG A O 1
ATOM 1987 N N . ALA A 1 253 ? 9.398 -3.584 -35.267 1.00 94.62 253 ALA A N 1
ATOM 1988 C CA . ALA A 1 253 ? 8.785 -2.988 -36.453 1.00 94.62 253 ALA A CA 1
ATOM 1989 C C . ALA A 1 253 ? 9.887 -2.658 -37.468 1.00 94.62 253 ALA A C 1
ATOM 1991 O O . ALA A 1 253 ? 10.554 -1.634 -37.359 1.00 94.62 253 ALA A O 1
ATOM 1992 N N . ARG A 1 254 ? 10.136 -3.568 -38.416 1.00 92.31 254 ARG A N 1
ATOM 1993 C CA . ARG A 1 254 ? 11.186 -3.418 -39.441 1.00 92.31 254 ARG A CA 1
ATOM 1994 C C . ARG A 1 254 ? 10.674 -3.886 -40.807 1.00 92.31 254 ARG A C 1
ATOM 1996 O O . ARG A 1 254 ? 11.027 -4.986 -41.238 1.00 92.31 254 ARG A O 1
ATOM 2003 N N . PRO A 1 255 ? 9.834 -3.082 -41.477 1.00 89.62 255 PRO A N 1
ATOM 2004 C CA . PRO A 1 255 ? 9.352 -3.390 -42.819 1.00 89.62 255 PRO A CA 1
ATOM 2005 C C . PRO A 1 255 ? 10.511 -3.567 -43.801 1.00 89.62 255 PRO A C 1
ATOM 2007 O O . PRO A 1 255 ? 11.460 -2.784 -43.804 1.00 89.62 255 PRO A O 1
ATOM 2010 N N . ALA A 1 256 ? 10.441 -4.596 -44.648 1.00 88.12 256 ALA A N 1
ATOM 2011 C CA . ALA A 1 256 ? 11.519 -4.926 -45.586 1.00 88.12 256 ALA A CA 1
ATOM 2012 C C . ALA A 1 256 ? 11.745 -3.845 -46.660 1.00 88.12 256 ALA A C 1
ATOM 2014 O O . ALA A 1 256 ? 12.834 -3.740 -47.219 1.00 88.12 256 ALA A O 1
ATOM 2015 N N . ASP A 1 257 ? 10.713 -3.054 -46.942 1.00 87.31 257 ASP A N 1
ATOM 2016 C CA . ASP A 1 257 ? 10.716 -1.942 -47.891 1.00 87.31 257 ASP A CA 1
ATOM 2017 C C . ASP A 1 257 ? 11.038 -0.586 -47.242 1.00 87.31 257 ASP A C 1
ATOM 2019 O O . ASP A 1 257 ? 11.064 0.427 -47.936 1.00 87.31 257 ASP A O 1
ATOM 2023 N N . GLY A 1 258 ? 11.292 -0.559 -45.929 1.00 84.62 258 GLY A N 1
ATOM 2024 C CA . GLY A 1 258 ? 11.603 0.663 -45.188 1.00 84.62 258 GLY A CA 1
ATOM 2025 C C . GLY A 1 258 ? 10.404 1.579 -44.933 1.00 84.62 258 GLY A C 1
ATOM 2026 O O . GLY A 1 258 ? 10.615 2.716 -44.518 1.00 84.62 258 GLY A O 1
ATOM 2027 N N . ALA A 1 259 ? 9.171 1.112 -45.165 1.00 88.12 259 ALA A N 1
ATOM 2028 C CA . ALA A 1 259 ? 7.969 1.877 -44.838 1.00 88.12 259 ALA A CA 1
ATOM 2029 C C . ALA A 1 259 ? 7.941 2.253 -43.347 1.00 88.12 259 ALA A C 1
ATOM 2031 O O . ALA A 1 259 ? 8.349 1.474 -42.478 1.00 88.12 259 ALA A O 1
ATOM 2032 N N . ARG A 1 260 ? 7.420 3.435 -43.026 1.00 91.62 260 ARG A N 1
ATOM 2033 C CA . ARG A 1 260 ? 7.250 3.872 -41.643 1.00 91.62 260 ARG A CA 1
ATOM 2034 C C . ARG A 1 260 ? 6.065 3.153 -41.008 1.00 91.62 260 ARG A C 1
ATOM 2036 O O . ARG A 1 260 ? 4.949 3.229 -41.518 1.00 91.62 260 ARG A O 1
ATOM 2043 N N . VAL A 1 261 ? 6.283 2.507 -39.862 1.00 95.19 261 VAL A N 1
ATOM 2044 C CA . VAL A 1 261 ? 5.221 1.864 -39.074 1.00 95.19 261 VAL A CA 1
ATOM 2045 C C . VAL A 1 261 ? 5.211 2.426 -37.662 1.00 95.19 261 VAL A C 1
ATOM 2047 O O . VAL A 1 261 ? 6.171 2.280 -36.910 1.00 95.19 261 VAL A O 1
ATOM 2050 N N . ASP A 1 262 ? 4.092 3.027 -37.289 1.00 97.12 262 ASP A N 1
ATOM 2051 C CA . ASP A 1 262 ? 3.849 3.545 -35.954 1.00 97.12 262 ASP A CA 1
ATOM 2052 C C . ASP A 1 262 ? 3.181 2.463 -35.082 1.00 97.12 262 ASP A C 1
ATOM 2054 O O . ASP A 1 262 ? 2.310 1.706 -35.533 1.00 97.12 262 ASP A O 1
ATOM 2058 N N . LEU A 1 263 ? 3.595 2.395 -33.817 1.00 98.12 263 LEU A N 1
ATOM 2059 C CA . LEU A 1 263 ? 3.099 1.458 -32.811 1.00 98.12 263 LEU A CA 1
ATOM 2060 C C . LEU A 1 263 ? 2.335 2.211 -31.719 1.00 98.12 263 LEU A C 1
ATOM 2062 O O . LEU A 1 263 ? 2.862 3.141 -31.114 1.00 98.12 263 LEU A O 1
ATOM 2066 N N . ASP A 1 264 ? 1.115 1.771 -31.419 1.00 98.19 264 ASP A N 1
ATOM 2067 C CA . ASP A 1 264 ? 0.325 2.231 -30.273 1.00 98.19 264 ASP A CA 1
ATOM 2068 C C . ASP A 1 264 ? 0.077 1.047 -29.325 1.00 98.19 264 ASP A C 1
ATOM 2070 O O . ASP A 1 264 ? -0.584 0.066 -29.680 1.00 98.19 264 ASP A O 1
ATOM 2074 N N . ILE A 1 265 ? 0.657 1.128 -28.127 1.00 98.38 265 ILE A N 1
ATOM 2075 C CA . ILE A 1 265 ? 0.771 0.026 -27.175 1.00 98.38 265 ILE A CA 1
ATOM 2076 C C . ILE A 1 265 ? 0.047 0.382 -25.875 1.00 98.38 265 ILE A C 1
ATOM 2078 O O . ILE A 1 265 ? 0.393 1.360 -25.215 1.00 98.38 265 ILE A O 1
ATOM 2082 N N . ASP A 1 266 ? -0.909 -0.453 -25.470 1.00 97.94 266 ASP A N 1
ATOM 2083 C CA . ASP A 1 266 ? -1.439 -0.448 -24.105 1.00 97.94 266 ASP A CA 1
ATOM 2084 C C . ASP A 1 266 ? -0.649 -1.474 -23.273 1.00 97.94 266 ASP A C 1
ATOM 2086 O O . ASP A 1 266 ? -0.652 -2.674 -23.580 1.00 97.94 266 ASP A O 1
ATOM 2090 N N . LEU A 1 267 ? 0.034 -0.999 -22.234 1.00 96.06 267 LEU A N 1
ATOM 2091 C CA . LEU A 1 267 ? 0.919 -1.770 -21.363 1.00 96.06 267 LEU A CA 1
ATOM 2092 C C . LEU A 1 267 ? 0.265 -1.970 -19.980 1.00 96.06 267 LEU A C 1
ATOM 2094 O O . LEU A 1 267 ? -0.185 -0.989 -19.391 1.00 96.06 267 LEU A O 1
ATOM 2098 N N . PRO A 1 268 ? 0.208 -3.196 -19.427 1.00 92.94 268 PRO A N 1
ATOM 2099 C CA . PRO A 1 268 ? -0.208 -3.411 -18.041 1.00 92.94 268 PRO A CA 1
ATOM 2100 C C . PRO A 1 268 ? 0.695 -2.702 -17.024 1.00 92.94 268 PRO A C 1
ATOM 2102 O O . PRO A 1 268 ? 1.886 -2.492 -17.269 1.00 92.94 268 PRO A O 1
ATOM 2105 N N . TYR A 1 269 ? 0.164 -2.433 -15.830 1.00 89.56 269 TYR A N 1
ATOM 2106 C CA . TYR A 1 269 ? 0.985 -2.012 -14.695 1.00 89.56 269 TYR A CA 1
ATOM 2107 C C . TYR A 1 269 ? 2.085 -3.029 -14.355 1.00 89.56 269 TYR A C 1
ATOM 2109 O O . TYR A 1 269 ? 1.944 -4.234 -14.560 1.00 89.56 269 TYR A O 1
ATOM 2117 N N . GLY A 1 270 ? 3.193 -2.529 -13.806 1.00 82.31 270 GLY A N 1
ATOM 2118 C CA . GLY A 1 270 ? 4.291 -3.352 -13.294 1.00 82.31 270 GLY A CA 1
ATOM 2119 C C . GLY A 1 270 ? 5.270 -3.876 -14.349 1.00 82.31 270 GLY A C 1
ATOM 2120 O O . GLY A 1 270 ? 6.309 -4.415 -13.966 1.00 82.31 270 GLY A O 1
ATOM 2121 N N . TYR A 1 271 ? 4.984 -3.697 -15.645 1.00 88.75 271 TYR A N 1
ATOM 2122 C CA . TYR A 1 271 ? 5.903 -4.072 -16.722 1.00 88.75 271 TYR A CA 1
ATOM 2123 C C . TYR A 1 271 ? 7.158 -3.194 -16.724 1.00 88.75 271 TYR A C 1
ATOM 2125 O O . TYR A 1 271 ? 7.085 -1.978 -16.525 1.00 88.75 271 TYR A O 1
ATOM 2133 N N . LEU A 1 272 ? 8.298 -3.821 -17.020 1.00 88.00 272 LEU A N 1
ATOM 2134 C CA . LEU A 1 272 ? 9.510 -3.114 -17.428 1.00 88.00 272 LEU A CA 1
ATOM 2135 C C . LEU A 1 272 ? 9.400 -2.802 -18.922 1.00 88.00 272 LEU A C 1
ATOM 2137 O O . LEU A 1 272 ? 9.173 -3.711 -19.724 1.00 88.00 272 LEU A O 1
ATOM 2141 N N . LEU A 1 273 ? 9.542 -1.536 -19.296 1.00 95.12 273 LEU A N 1
ATOM 2142 C CA . LEU A 1 273 ? 9.509 -1.094 -20.685 1.00 95.12 273 LEU A CA 1
ATOM 2143 C C . LEU A 1 273 ? 10.906 -0.689 -21.148 1.00 95.12 273 LEU A C 1
ATOM 2145 O O . LEU A 1 273 ? 11.589 0.082 -20.477 1.00 95.12 273 LEU A O 1
ATOM 2149 N N . GLU A 1 274 ? 11.276 -1.128 -22.343 1.00 94.94 274 GLU A N 1
ATOM 2150 C CA . GLU A 1 274 ? 12.406 -0.584 -23.083 1.00 94.94 274 GLU A CA 1
ATOM 2151 C C . GLU A 1 274 ? 11.983 -0.265 -24.518 1.00 94.94 274 GLU A C 1
ATOM 2153 O O . GLU A 1 274 ? 11.343 -1.081 -25.181 1.00 94.94 274 GLU A O 1
ATOM 2158 N N . VAL A 1 275 ? 12.312 0.937 -24.985 1.00 96.44 275 VAL A N 1
ATOM 2159 C CA . VAL A 1 275 ? 12.056 1.404 -26.349 1.00 96.44 275 VAL A CA 1
ATOM 2160 C C . VAL A 1 275 ? 13.384 1.804 -26.972 1.00 96.44 275 VAL A C 1
ATOM 2162 O O . VAL A 1 275 ? 14.063 2.690 -26.461 1.00 96.44 275 VAL A O 1
ATOM 2165 N N . GLU A 1 276 ? 13.736 1.172 -28.083 1.00 93.56 276 GLU A N 1
ATOM 2166 C CA . GLU A 1 276 ? 14.872 1.535 -28.921 1.00 93.56 276 GLU A CA 1
ATOM 2167 C C . GLU A 1 276 ? 14.363 2.086 -30.254 1.00 93.56 276 GLU A C 1
ATOM 2169 O O . GLU A 1 276 ? 13.607 1.432 -30.981 1.00 93.56 276 GLU A O 1
ATOM 2174 N N . SER A 1 277 ? 14.787 3.305 -30.567 1.00 87.94 277 SER A N 1
ATOM 2175 C CA . SER A 1 277 ? 14.459 3.995 -31.808 1.00 87.94 277 SER A CA 1
ATOM 2176 C C . SER A 1 277 ? 15.685 4.733 -32.343 1.00 87.94 277 SER A C 1
ATOM 2178 O O . SER A 1 277 ? 16.573 5.122 -31.583 1.00 87.94 277 SER A O 1
ATOM 2180 N N . VAL A 1 278 ? 15.767 4.898 -33.662 1.00 85.06 278 VAL A N 1
ATOM 2181 C CA . VAL A 1 278 ? 16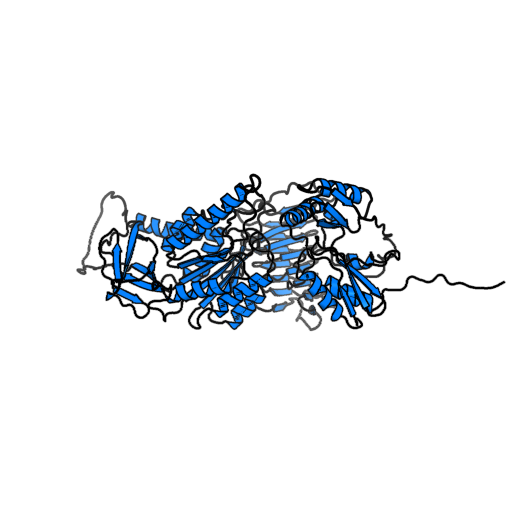.805 5.726 -34.289 1.00 85.06 278 VAL A CA 1
ATOM 2182 C C . VAL A 1 278 ? 16.223 7.099 -34.590 1.00 85.06 278 VAL A C 1
ATOM 2184 O O . VAL A 1 278 ? 16.835 8.085 -34.205 1.00 85.06 278 VAL A O 1
ATOM 2187 N N . ASP A 1 279 ? 15.043 7.154 -35.202 1.00 82.25 279 ASP A N 1
ATOM 2188 C CA . ASP A 1 279 ? 14.347 8.376 -35.594 1.00 82.25 279 ASP A CA 1
ATOM 2189 C C . ASP A 1 279 ? 12.821 8.229 -35.434 1.00 82.25 279 ASP A C 1
ATOM 2191 O O . ASP A 1 279 ? 12.290 7.116 -35.397 1.00 82.25 279 ASP A O 1
ATOM 2195 N N . GLY A 1 280 ? 12.104 9.353 -35.368 1.00 89.44 280 GLY A N 1
ATOM 2196 C CA . GLY A 1 280 ? 10.650 9.396 -35.197 1.00 89.44 280 GLY A CA 1
ATOM 2197 C C . GLY A 1 280 ? 10.221 10.056 -33.887 1.00 89.44 280 GLY A C 1
ATOM 2198 O O . GLY A 1 280 ? 10.768 11.080 -33.479 1.00 89.44 280 GLY A O 1
ATOM 2199 N N . TRP A 1 281 ? 9.184 9.522 -33.242 1.00 94.75 281 TRP A N 1
ATOM 2200 C CA . TRP A 1 281 ? 8.697 10.051 -31.965 1.00 94.75 281 TRP A CA 1
ATOM 2201 C C . TRP A 1 281 ? 8.396 8.938 -30.961 1.00 94.75 281 TRP A C 1
ATOM 2203 O O . TRP A 1 281 ? 7.900 7.875 -31.330 1.00 94.75 281 TRP A O 1
ATOM 2213 N N . VAL A 1 282 ? 8.662 9.190 -29.681 1.00 97.81 282 VAL A N 1
ATOM 2214 C CA . VAL A 1 282 ? 8.324 8.299 -28.564 1.00 97.81 282 VAL A CA 1
ATOM 2215 C C . VAL A 1 282 ? 7.423 9.055 -27.590 1.00 97.81 282 VAL A C 1
ATOM 2217 O O . VAL A 1 282 ? 7.828 10.072 -27.045 1.00 97.81 282 VAL A O 1
ATOM 2220 N N . ASP A 1 283 ? 6.209 8.555 -27.363 1.00 98.38 283 ASP A N 1
ATOM 2221 C CA . ASP A 1 283 ? 5.208 9.147 -26.463 1.00 98.38 283 ASP A CA 1
ATOM 2222 C C . ASP A 1 283 ? 4.868 8.152 -25.344 1.00 98.38 283 ASP A C 1
ATOM 2224 O O . ASP A 1 283 ? 4.200 7.138 -25.576 1.00 98.38 283 ASP A O 1
ATOM 2228 N N . LEU A 1 284 ? 5.348 8.423 -24.131 1.00 98.38 284 LEU A N 1
ATOM 2229 C CA . LEU A 1 284 ? 5.105 7.603 -22.945 1.00 98.38 284 LEU A CA 1
ATOM 2230 C C . LEU A 1 284 ? 4.057 8.258 -22.045 1.00 98.38 284 LEU A C 1
ATOM 2232 O O . LEU A 1 284 ? 4.244 9.383 -21.585 1.00 98.38 284 LEU A O 1
ATOM 2236 N N . ARG A 1 285 ? 2.975 7.540 -21.720 1.00 97.31 285 ARG A N 1
ATOM 2237 C CA . ARG A 1 285 ? 1.916 8.049 -20.834 1.00 97.31 285 ARG A CA 1
ATOM 2238 C C . ARG A 1 285 ? 1.530 7.061 -19.739 1.00 97.31 285 ARG A C 1
ATOM 2240 O O . ARG A 1 285 ? 1.208 5.909 -20.024 1.00 97.31 285 ARG A O 1
ATOM 2247 N N . GLY A 1 286 ? 1.469 7.537 -18.500 1.00 94.19 286 GLY A N 1
ATOM 2248 C CA . GLY A 1 286 ? 0.951 6.787 -17.353 1.00 94.19 286 GLY A CA 1
ATOM 2249 C C . GLY A 1 286 ? 1.999 6.475 -16.284 1.00 94.19 286 GLY A C 1
ATOM 2250 O O . GLY A 1 286 ? 3.077 7.062 -16.248 1.00 94.19 286 GLY A O 1
ATOM 2251 N N . LEU A 1 287 ? 1.645 5.566 -15.372 1.00 92.62 287 LEU A N 1
ATOM 2252 C CA . LEU A 1 287 ? 2.466 5.194 -14.218 1.00 92.62 287 LEU A CA 1
ATOM 2253 C C . LEU A 1 287 ? 3.350 3.983 -14.553 1.00 92.62 287 LEU A C 1
ATOM 2255 O O . LEU A 1 287 ? 2.959 2.830 -14.362 1.00 92.62 287 LEU A O 1
ATOM 2259 N N . PHE A 1 288 ? 4.546 4.251 -15.067 1.00 91.44 288 PHE A N 1
ATOM 2260 C CA . PHE A 1 288 ? 5.539 3.221 -15.375 1.00 91.44 288 PHE A CA 1
ATOM 2261 C C . PHE A 1 288 ? 6.233 2.740 -14.101 1.00 91.44 288 PHE A C 1
ATOM 2263 O O . PHE A 1 288 ? 6.551 3.549 -13.236 1.00 91.44 288 PHE A O 1
ATOM 2270 N N . ARG A 1 289 ? 6.503 1.432 -14.003 1.00 84.88 289 ARG A N 1
ATOM 2271 C CA . ARG A 1 289 ? 7.395 0.897 -12.962 1.00 84.88 289 ARG A CA 1
ATOM 2272 C C . ARG A 1 289 ? 8.848 1.182 -13.335 1.00 84.88 289 ARG A C 1
ATOM 2274 O O . ARG A 1 289 ? 9.565 1.854 -12.607 1.00 84.88 289 ARG A O 1
ATOM 2281 N N . ASN A 1 290 ? 9.239 0.772 -14.540 1.00 87.00 290 ASN A N 1
ATOM 2282 C CA . ASN A 1 290 ? 10.480 1.212 -15.158 1.00 87.00 290 ASN A CA 1
ATOM 2283 C C . ASN A 1 290 ? 10.254 1.417 -16.653 1.00 87.00 290 ASN A C 1
ATOM 2285 O O . ASN A 1 290 ? 9.656 0.559 -17.307 1.00 87.00 290 ASN A O 1
ATOM 2289 N N . ALA A 1 291 ? 10.753 2.521 -17.196 1.00 93.12 291 ALA A N 1
ATOM 2290 C CA . ALA A 1 291 ? 10.785 2.750 -18.632 1.00 93.12 291 ALA A CA 1
ATOM 2291 C C . ALA A 1 291 ? 12.156 3.270 -19.051 1.00 93.12 291 ALA A C 1
ATOM 2293 O O . ALA A 1 291 ? 12.637 4.267 -18.520 1.00 93.12 291 ALA A O 1
ATOM 2294 N N . LYS A 1 292 ? 12.769 2.608 -20.028 1.00 93.81 292 LYS A N 1
ATOM 2295 C CA . LYS A 1 292 ? 14.002 3.051 -20.667 1.00 93.81 292 LYS A CA 1
ATOM 2296 C C . LYS A 1 292 ? 13.721 3.403 -22.124 1.00 93.81 292 LYS A C 1
ATOM 2298 O O . LYS A 1 292 ? 13.143 2.602 -22.850 1.00 93.81 292 LYS A O 1
ATOM 2303 N N . VAL A 1 293 ? 14.140 4.583 -22.559 1.00 94.50 293 VAL A N 1
ATOM 2304 C CA . VAL A 1 293 ? 14.052 5.021 -23.957 1.00 94.50 293 VAL A CA 1
ATOM 2305 C C . VAL A 1 293 ? 15.458 5.289 -24.461 1.00 94.50 293 VAL A C 1
ATOM 2307 O O . VAL A 1 293 ? 16.159 6.115 -23.884 1.00 94.50 293 VAL A O 1
ATOM 2310 N N . LYS A 1 294 ? 15.864 4.616 -25.534 1.00 90.69 294 LYS A N 1
ATOM 2311 C CA . LYS A 1 294 ? 17.078 4.922 -26.292 1.00 90.69 294 LYS A CA 1
ATOM 2312 C C . LYS A 1 294 ? 16.664 5.497 -27.638 1.00 90.69 294 LYS A C 1
ATOM 2314 O O . LYS A 1 294 ? 15.948 4.833 -28.388 1.00 90.69 294 LYS A O 1
ATOM 2319 N N . ILE A 1 295 ? 17.105 6.715 -27.934 1.00 85.94 295 ILE A N 1
ATOM 2320 C CA . ILE A 1 295 ? 16.753 7.407 -29.177 1.00 85.94 295 ILE A CA 1
ATOM 2321 C C . ILE A 1 295 ? 17.958 8.143 -29.768 1.00 85.94 295 ILE A C 1
ATOM 2323 O O . ILE A 1 295 ? 18.700 8.810 -29.044 1.00 85.94 295 ILE A O 1
ATOM 2327 N N . ALA A 1 296 ? 18.192 8.030 -31.078 1.00 82.62 296 ALA A N 1
ATOM 2328 C CA . ALA A 1 296 ? 19.276 8.782 -31.714 1.00 82.62 296 ALA A CA 1
ATOM 2329 C C . ALA A 1 296 ? 18.834 10.213 -32.069 1.00 82.62 296 ALA A C 1
ATOM 2331 O O . ALA A 1 296 ? 19.462 11.158 -31.597 1.00 82.62 296 ALA A O 1
ATOM 2332 N N . THR A 1 297 ? 17.747 10.371 -32.827 1.00 81.12 297 THR A N 1
ATOM 2333 C CA . THR A 1 297 ? 17.128 11.646 -33.242 1.00 81.12 297 THR A CA 1
ATOM 2334 C C . THR A 1 297 ? 15.604 11.571 -33.112 1.00 81.12 297 THR A C 1
ATOM 2336 O O . THR A 1 297 ? 15.062 10.490 -32.892 1.00 81.12 297 THR A O 1
ATOM 2339 N N . GLY A 1 298 ? 14.894 12.697 -33.214 1.00 89.56 298 GLY A N 1
ATOM 2340 C CA . GLY A 1 298 ? 13.435 12.722 -33.088 1.00 89.56 298 GLY A CA 1
ATOM 2341 C C . GLY A 1 298 ? 12.917 13.288 -31.765 1.00 89.56 298 GLY A C 1
ATOM 2342 O O . GLY A 1 298 ? 13.636 13.947 -31.009 1.00 89.56 298 GLY A O 1
ATOM 2343 N N . GLN A 1 299 ? 11.630 13.072 -31.493 1.00 94.25 299 GLN A N 1
ATOM 2344 C CA . GLN A 1 299 ? 10.921 13.687 -30.363 1.00 94.25 299 GLN A CA 1
ATOM 2345 C C . GLN A 1 299 ? 10.623 12.673 -29.257 1.00 94.25 299 GLN A C 1
ATOM 2347 O O . GLN A 1 299 ? 10.237 11.540 -29.535 1.00 94.25 299 GLN A O 1
ATOM 2352 N N . VAL A 1 300 ? 10.757 13.087 -27.998 1.00 95.62 300 VAL A N 1
ATOM 2353 C CA . VAL A 1 300 ? 10.340 12.294 -26.837 1.00 95.62 300 VAL A CA 1
ATOM 2354 C C . VAL A 1 300 ? 9.382 13.110 -25.983 1.00 95.62 300 VAL A C 1
ATOM 2356 O O . VAL A 1 300 ? 9.763 14.138 -25.426 1.00 95.62 300 VAL A O 1
ATOM 2359 N N . ASP A 1 301 ? 8.155 12.627 -25.847 1.00 97.00 301 ASP A N 1
ATOM 2360 C CA . ASP A 1 301 ? 7.133 13.199 -24.982 1.00 97.00 301 ASP A CA 1
ATOM 2361 C C . ASP A 1 301 ? 6.846 12.213 -23.836 1.00 97.00 301 ASP A C 1
ATOM 2363 O O . ASP A 1 301 ? 6.619 11.020 -24.056 1.00 97.00 301 ASP A O 1
ATOM 2367 N N . VAL A 1 302 ? 6.863 12.689 -22.589 1.00 95.50 302 VAL A N 1
ATOM 2368 C CA . VAL A 1 302 ? 6.555 11.864 -21.411 1.00 95.50 302 VAL A CA 1
ATOM 2369 C C . VAL A 1 302 ? 5.523 12.554 -20.537 1.00 95.50 302 VAL A C 1
ATOM 2371 O O . VAL A 1 302 ? 5.740 13.662 -20.056 1.00 95.50 302 VAL A O 1
ATOM 2374 N N . THR A 1 303 ? 4.408 11.871 -20.289 1.00 94.94 303 THR A N 1
ATOM 2375 C CA . THR A 1 303 ? 3.366 12.289 -19.345 1.00 94.94 303 THR A CA 1
ATOM 2376 C C . THR A 1 303 ? 3.252 11.266 -18.219 1.00 94.94 303 THR A C 1
ATOM 2378 O O . THR A 1 303 ? 2.703 10.180 -18.417 1.00 94.94 303 THR A O 1
ATOM 2381 N N . ALA A 1 304 ? 3.742 11.599 -17.028 1.00 91.88 304 ALA A N 1
ATOM 2382 C CA . ALA A 1 304 ? 3.734 10.698 -15.876 1.00 91.88 304 ALA A CA 1
ATOM 2383 C C . ALA A 1 304 ? 3.361 11.452 -14.590 1.00 91.88 304 ALA A C 1
ATOM 2385 O O . ALA A 1 304 ? 3.591 12.659 -14.510 1.00 91.88 304 ALA A O 1
ATOM 2386 N N . PRO A 1 305 ? 2.789 10.776 -13.576 1.00 89.25 305 PRO A N 1
ATOM 2387 C CA . PRO A 1 305 ? 2.586 11.380 -12.263 1.00 89.25 305 PRO A CA 1
ATOM 2388 C C . PRO A 1 305 ? 3.945 11.570 -11.581 1.00 89.25 305 PRO A C 1
ATOM 2390 O O . PRO A 1 305 ? 4.493 10.629 -10.988 1.00 89.25 305 PRO A O 1
ATOM 2393 N N . TRP A 1 306 ? 4.510 12.777 -11.661 1.00 85.00 306 TRP A N 1
ATOM 2394 C CA . TRP A 1 306 ? 5.891 13.031 -11.227 1.00 85.00 306 TRP A CA 1
ATOM 2395 C C . TRP A 1 306 ? 6.048 12.888 -9.717 1.00 85.00 306 TRP A C 1
ATOM 2397 O O . TRP A 1 306 ? 7.082 12.431 -9.241 1.00 85.00 306 TRP A O 1
ATOM 2407 N N . GLN A 1 307 ? 4.977 13.090 -8.951 1.00 78.69 307 GLN A N 1
ATOM 2408 C CA . GLN A 1 307 ? 4.911 12.761 -7.522 1.00 78.69 307 GLN A CA 1
ATOM 2409 C C . GLN A 1 307 ? 5.232 11.289 -7.174 1.00 78.69 307 GLN A C 1
ATOM 2411 O O . GLN A 1 307 ? 5.654 11.020 -6.051 1.00 78.69 307 GLN A O 1
ATOM 2416 N N . ALA A 1 308 ? 5.086 10.352 -8.119 1.00 80.19 308 ALA A N 1
ATOM 2417 C CA . ALA A 1 308 ? 5.326 8.914 -7.930 1.00 80.19 308 ALA A CA 1
ATOM 2418 C C . ALA A 1 308 ? 6.427 8.339 -8.845 1.00 80.19 308 ALA A C 1
ATOM 2420 O O . ALA A 1 308 ? 6.715 7.143 -8.769 1.00 80.19 308 ALA A O 1
ATOM 2421 N N . THR A 1 309 ? 7.024 9.170 -9.706 1.00 82.69 309 THR A N 1
ATOM 2422 C CA . THR A 1 309 ? 7.917 8.738 -10.792 1.00 82.69 309 THR A CA 1
ATOM 2423 C C . THR A 1 309 ? 9.150 9.623 -10.848 1.00 82.69 309 THR A C 1
ATOM 2425 O O . THR A 1 309 ? 9.015 10.844 -10.836 1.00 82.69 309 THR A O 1
ATOM 2428 N N . ARG A 1 310 ? 10.341 9.038 -10.948 1.00 82.44 310 ARG A N 1
ATOM 2429 C CA . ARG A 1 310 ? 11.593 9.754 -11.214 1.00 82.44 310 ARG A CA 1
ATOM 2430 C C . ARG A 1 310 ? 11.874 9.845 -12.703 1.00 82.44 310 ARG A C 1
ATOM 2432 O O . ARG A 1 310 ? 11.514 8.954 -13.469 1.00 82.44 310 ARG A O 1
ATOM 2439 N N . LEU A 1 311 ? 12.568 10.914 -13.076 1.00 84.69 311 LEU A N 1
ATOM 2440 C CA . LEU A 1 311 ? 13.045 11.144 -14.429 1.00 84.69 311 LEU A CA 1
ATOM 2441 C C . LEU A 1 311 ? 14.556 11.354 -14.422 1.00 84.69 311 LEU A C 1
ATOM 2443 O O . LEU A 1 311 ? 15.075 12.173 -13.658 1.00 84.69 311 LEU A O 1
ATOM 2447 N N . ARG A 1 312 ? 15.231 10.662 -15.336 1.00 85.00 312 ARG A N 1
ATOM 2448 C CA . ARG A 1 312 ? 16.600 10.962 -15.748 1.00 85.00 312 ARG A CA 1
ATOM 2449 C C . ARG A 1 312 ? 16.670 11.009 -17.265 1.00 85.00 312 ARG A C 1
ATOM 2451 O O . ARG A 1 312 ? 16.292 10.054 -17.938 1.00 85.00 312 ARG A O 1
ATOM 2458 N N . VAL A 1 313 ? 17.203 12.094 -17.799 1.00 85.25 313 VAL A N 1
ATOM 2459 C CA . VAL A 1 313 ? 17.534 12.218 -19.217 1.00 85.25 313 VAL A CA 1
ATOM 2460 C C . VAL A 1 313 ? 19.026 12.443 -19.333 1.00 85.25 313 VAL A C 1
ATOM 2462 O O . VAL A 1 313 ? 19.574 13.305 -18.652 1.00 85.25 313 VAL A O 1
ATOM 2465 N N . GLU A 1 314 ? 19.671 11.681 -20.201 1.00 84.56 314 GLU A N 1
ATOM 2466 C CA . GLU A 1 314 ? 21.073 11.836 -20.562 1.00 84.56 314 GLU A CA 1
ATOM 2467 C C . GLU A 1 314 ? 21.150 11.961 -22.080 1.00 84.56 314 GLU A C 1
ATOM 2469 O O . GLU A 1 314 ? 20.568 11.153 -22.805 1.00 84.56 314 GLU A O 1
ATOM 2474 N N . SER A 1 315 ? 21.844 12.978 -22.585 1.00 79.62 315 SER A N 1
ATOM 2475 C CA . SER A 1 315 ? 22.036 13.135 -24.020 1.00 79.62 315 SER A CA 1
ATOM 2476 C C . SER A 1 315 ? 23.383 13.725 -24.399 1.00 79.62 315 SER A C 1
ATOM 2478 O O . SER A 1 315 ? 23.902 14.574 -23.690 1.00 79.62 315 SER A O 1
ATOM 2480 N N . VAL A 1 316 ? 23.956 13.318 -25.537 1.00 81.50 316 VAL A N 1
ATOM 2481 C CA . VAL A 1 316 ? 25.250 13.849 -26.017 1.00 81.50 316 VAL A CA 1
ATOM 2482 C C . VAL A 1 316 ? 25.176 15.357 -26.282 1.00 81.50 316 VAL A C 1
ATOM 2484 O O . VAL A 1 316 ? 26.154 16.074 -26.078 1.00 81.50 316 VAL A O 1
ATOM 2487 N N . ARG A 1 317 ? 24.019 15.872 -26.718 1.00 76.38 317 ARG A N 1
ATOM 2488 C CA . ARG A 1 317 ? 23.774 17.314 -26.867 1.00 76.38 317 ARG A CA 1
ATOM 2489 C C . ARG A 1 317 ? 22.449 17.701 -26.233 1.00 76.38 317 ARG A C 1
ATOM 2491 O O . ARG A 1 317 ? 21.492 16.940 -26.266 1.00 76.38 317 ARG A O 1
ATOM 2498 N N . LYS A 1 318 ? 22.377 18.927 -25.711 1.00 83.69 318 LYS A N 1
ATOM 2499 C CA . LYS A 1 318 ? 21.109 19.498 -25.251 1.00 83.69 318 LYS A CA 1
ATOM 2500 C C . LYS A 1 318 ? 20.117 19.563 -26.430 1.00 83.69 318 LYS A C 1
ATOM 2502 O O . LYS A 1 318 ? 20.464 20.203 -27.428 1.00 83.69 318 LYS A O 1
ATOM 2507 N N . PRO A 1 319 ? 18.911 18.977 -26.313 1.00 86.56 319 PRO A N 1
ATOM 2508 C CA . PRO A 1 319 ? 17.870 19.107 -27.328 1.00 86.56 319 PRO A CA 1
ATOM 2509 C C . PRO A 1 319 ? 17.508 20.582 -27.568 1.00 86.56 319 PRO A C 1
ATOM 2511 O O . PRO A 1 319 ? 17.483 21.365 -26.610 1.00 86.56 319 PRO A O 1
ATOM 2514 N N . PRO A 1 320 ? 17.216 20.995 -28.813 1.00 87.31 320 PRO A N 1
ATOM 2515 C CA . PRO A 1 320 ? 16.847 22.377 -29.104 1.00 87.31 320 PRO A CA 1
ATOM 2516 C C . PRO A 1 320 ? 15.500 22.762 -28.475 1.00 87.31 320 PRO A C 1
ATOM 2518 O O . PRO A 1 320 ? 15.310 23.925 -28.121 1.00 87.31 320 PRO A O 1
ATOM 2521 N N . VAL A 1 321 ? 14.601 21.793 -28.272 1.00 90.69 321 VAL A N 1
ATOM 2522 C CA . VAL A 1 321 ? 13.340 21.969 -27.544 1.00 90.69 321 VAL A CA 1
ATOM 2523 C C . VAL A 1 321 ? 13.362 21.118 -26.276 1.00 90.69 321 VAL A C 1
ATOM 2525 O O . VAL A 1 321 ? 13.430 19.893 -26.344 1.00 90.69 321 VAL A O 1
ATOM 2528 N N . VAL A 1 322 ? 13.294 21.769 -25.115 1.00 88.94 322 VAL A N 1
ATOM 2529 C CA . VAL A 1 322 ? 13.111 21.110 -23.815 1.00 88.94 322 VAL A CA 1
ATOM 2530 C C . VAL A 1 322 ? 11.959 21.797 -23.095 1.00 88.94 322 VAL A C 1
ATOM 2532 O O . VAL A 1 322 ? 12.062 22.979 -22.768 1.00 88.94 322 VAL A O 1
ATOM 2535 N N . GLU A 1 323 ? 10.876 21.065 -22.854 1.00 89.88 323 GLU A N 1
ATOM 2536 C CA . GLU A 1 323 ? 9.699 21.549 -22.125 1.00 89.88 323 GLU A CA 1
ATOM 2537 C C . GLU A 1 323 ? 9.562 20.774 -20.809 1.00 89.88 323 GLU A C 1
ATOM 2539 O O . GLU A 1 323 ? 9.645 19.546 -20.800 1.00 89.88 323 GLU A O 1
ATOM 2544 N N . LEU A 1 324 ? 9.369 21.488 -19.696 1.00 83.75 324 LEU A N 1
ATOM 2545 C CA . LEU A 1 324 ? 9.224 20.916 -18.353 1.00 83.75 324 LEU A CA 1
ATOM 2546 C C . LEU A 1 324 ? 7.913 21.390 -17.704 1.00 83.75 324 LEU A C 1
ATOM 2548 O O . LEU A 1 324 ? 7.464 22.499 -18.010 1.00 83.75 324 LEU A O 1
ATOM 2552 N N . PRO A 1 325 ? 7.306 20.607 -16.790 1.00 74.81 325 PRO A N 1
ATOM 2553 C CA . PRO A 1 325 ? 6.125 21.039 -16.053 1.00 74.81 325 PRO A CA 1
ATOM 2554 C C . PRO A 1 325 ? 6.435 22.242 -15.151 1.00 74.81 325 PRO A C 1
ATOM 2556 O O . PRO A 1 325 ? 7.557 22.415 -14.670 1.00 74.81 325 PRO A O 1
ATOM 2559 N N . ASN A 1 326 ? 5.415 23.052 -14.860 1.00 60.06 326 ASN A N 1
ATOM 2560 C CA . ASN A 1 326 ? 5.532 24.154 -13.903 1.00 60.06 326 ASN A CA 1
ATOM 2561 C C . ASN A 1 326 ? 5.989 23.631 -12.527 1.00 60.06 326 ASN A C 1
ATOM 2563 O O . ASN A 1 326 ? 5.345 22.753 -11.960 1.00 60.06 326 ASN A O 1
ATOM 2567 N N . GLY A 1 327 ? 7.063 24.202 -11.972 1.00 51.50 327 GLY A N 1
ATOM 2568 C CA . GLY A 1 327 ? 7.589 23.831 -10.650 1.00 51.50 327 GLY A CA 1
ATOM 2569 C C . GLY A 1 327 ? 8.650 22.723 -10.647 1.00 51.50 327 GLY A C 1
ATOM 2570 O O . GLY A 1 327 ? 9.130 22.372 -9.572 1.00 51.50 327 GLY A O 1
ATOM 2571 N N . VAL A 1 328 ? 9.051 22.201 -11.814 1.00 50.12 328 VAL A N 1
ATOM 2572 C CA . VAL A 1 328 ? 10.200 21.290 -11.942 1.00 50.12 328 VAL A CA 1
ATOM 2573 C C . VAL A 1 328 ? 11.459 22.105 -12.240 1.00 50.12 328 VAL A C 1
ATOM 2575 O O . VAL A 1 328 ? 11.616 22.654 -13.330 1.00 50.12 328 VAL A O 1
ATOM 2578 N N . GLU A 1 329 ? 12.367 22.193 -11.269 1.00 48.53 329 GLU A N 1
ATOM 2579 C CA . GLU A 1 329 ? 13.689 22.789 -11.475 1.00 48.53 329 GLU A CA 1
ATOM 2580 C C . GLU A 1 329 ? 14.633 21.762 -12.115 1.00 48.53 329 GLU A C 1
ATOM 2582 O O . GLU A 1 329 ? 14.822 20.662 -11.596 1.00 48.53 329 GLU A O 1
ATOM 2587 N N . SER A 1 330 ? 15.263 22.117 -13.239 1.00 46.59 330 SER A N 1
ATOM 2588 C CA . SER A 1 330 ? 16.385 21.348 -13.777 1.00 46.59 330 SER A CA 1
ATOM 2589 C C . SER A 1 330 ? 17.590 21.544 -12.857 1.00 46.59 330 SER A C 1
ATOM 2591 O O . SER A 1 330 ? 18.248 22.587 -12.915 1.00 46.59 330 SER A O 1
ATOM 2593 N N . SER A 1 331 ? 17.898 20.567 -12.008 1.00 42.66 331 SER A N 1
ATOM 2594 C CA . SER A 1 331 ? 19.171 20.587 -11.292 1.00 42.66 331 SER A CA 1
ATOM 2595 C C . SER A 1 331 ? 20.269 20.091 -12.240 1.00 42.66 331 SER A C 1
ATOM 2597 O O . SER A 1 331 ? 20.209 18.982 -12.768 1.00 42.66 331 SER A O 1
ATOM 2599 N N . LEU A 1 332 ? 21.265 20.937 -12.521 1.00 38.69 332 LEU A N 1
ATOM 2600 C CA . LEU A 1 332 ? 22.517 20.497 -13.142 1.00 38.69 332 LEU A CA 1
ATOM 2601 C C . LEU A 1 332 ? 23.221 19.622 -12.100 1.00 38.69 332 LEU A C 1
ATOM 2603 O O . LEU A 1 332 ? 23.870 20.143 -11.193 1.00 38.69 332 LEU A O 1
ATOM 2607 N N . GLY A 1 333 ? 22.997 18.309 -12.166 1.00 35.47 333 GLY A N 1
ATOM 2608 C CA . GLY A 1 333 ? 23.469 17.348 -11.175 1.00 35.47 333 GLY A CA 1
ATOM 2609 C C . GLY A 1 333 ? 24.963 17.500 -10.886 1.00 35.47 333 GLY A C 1
ATOM 2610 O O . GLY A 1 333 ? 25.813 17.321 -11.757 1.00 35.47 333 GLY A O 1
ATOM 2611 N N . GLY A 1 334 ? 25.278 17.829 -9.634 1.00 37.41 334 GLY A N 1
ATOM 2612 C CA . GLY A 1 334 ? 26.628 17.812 -9.096 1.00 37.41 334 GLY A CA 1
ATOM 2613 C C . GLY A 1 334 ? 27.093 16.381 -8.844 1.00 37.41 334 GLY A C 1
ATOM 2614 O O . GLY A 1 334 ? 26.795 15.807 -7.805 1.00 37.41 334 GLY A O 1
ATOM 2615 N N . LEU A 1 335 ? 27.849 15.829 -9.786 1.00 35.03 335 LEU A N 1
ATOM 2616 C CA . LEU A 1 335 ? 28.913 14.836 -9.610 1.00 35.03 335 LEU A CA 1
ATOM 2617 C C . LEU A 1 335 ? 29.731 14.877 -10.905 1.00 35.03 335 LEU A C 1
ATOM 2619 O O . LEU A 1 335 ? 29.163 14.988 -11.985 1.00 35.03 335 LEU A O 1
ATOM 2623 N N . ALA A 1 336 ? 31.057 14.907 -10.771 1.00 36.59 336 ALA A N 1
ATOM 2624 C CA . ALA A 1 336 ? 31.994 15.339 -11.807 1.00 36.59 336 ALA 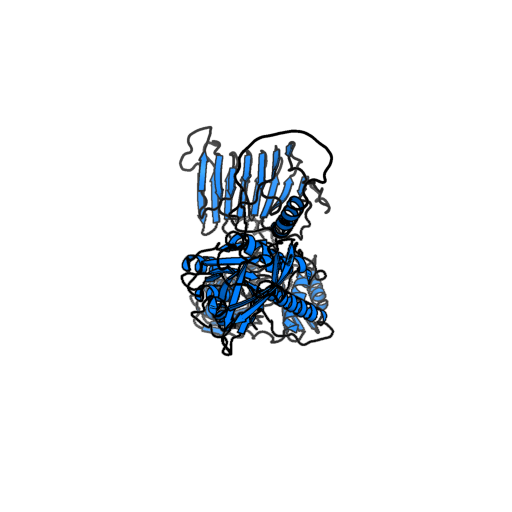A CA 1
ATOM 2625 C C . ALA A 1 336 ? 31.655 14.836 -13.232 1.00 36.59 336 ALA A C 1
ATOM 2627 O O . ALA A 1 336 ? 31.377 13.645 -13.405 1.00 36.59 336 ALA A O 1
ATOM 2628 N N . PRO A 1 337 ? 31.720 15.712 -14.254 1.00 38.50 337 PRO A N 1
ATOM 2629 C CA . PRO A 1 337 ? 31.480 15.320 -15.636 1.00 38.50 337 PRO A CA 1
ATOM 2630 C C . PRO A 1 337 ? 32.441 14.193 -16.029 1.00 38.50 337 PRO A C 1
ATOM 2632 O O . PRO A 1 337 ? 33.654 14.305 -15.837 1.00 38.50 337 PRO A O 1
ATOM 2635 N N . LYS A 1 338 ? 31.906 13.105 -16.601 1.00 44.12 338 LYS A N 1
ATOM 2636 C CA . LYS A 1 338 ? 32.734 12.197 -17.403 1.00 44.12 338 LYS A CA 1
ATOM 2637 C C . LYS A 1 338 ? 33.352 13.010 -18.558 1.00 44.12 338 LYS A C 1
ATOM 2639 O O . LYS A 1 338 ? 32.716 13.969 -19.002 1.00 44.12 338 LYS A O 1
ATOM 2644 N N . PRO A 1 339 ? 34.550 12.653 -19.052 1.00 40.19 339 PRO A N 1
ATOM 2645 C CA . PRO A 1 339 ? 35.315 13.491 -19.985 1.00 40.19 339 PRO A CA 1
ATOM 2646 C C . PRO A 1 339 ? 34.613 13.808 -21.322 1.00 40.19 339 PRO A C 1
ATOM 2648 O O . PRO A 1 339 ? 35.037 14.724 -22.018 1.00 40.19 339 PRO A O 1
ATOM 2651 N N . ASP A 1 340 ? 33.498 13.133 -21.628 1.00 48.38 340 ASP A N 1
ATOM 2652 C CA . ASP A 1 340 ? 32.786 13.189 -22.912 1.00 48.38 340 ASP A CA 1
ATOM 2653 C C . ASP A 1 340 ? 31.358 13.785 -22.761 1.00 48.38 340 ASP A C 1
ATOM 2655 O O . ASP A 1 340 ? 30.401 13.318 -23.370 1.00 48.38 340 ASP A O 1
ATOM 2659 N N . MET A 1 341 ? 31.224 14.775 -21.865 1.00 49.84 341 MET A N 1
ATOM 2660 C CA . MET A 1 341 ? 30.030 15.532 -21.424 1.00 49.84 341 MET A CA 1
ATOM 2661 C C . MET A 1 341 ? 28.684 15.282 -22.143 1.00 49.84 341 MET A C 1
ATOM 2663 O O . MET A 1 341 ? 28.406 15.825 -23.210 1.00 49.84 341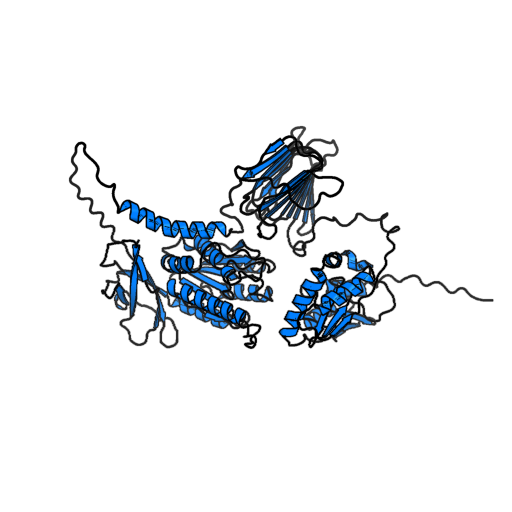 MET A O 1
ATOM 2667 N N . LEU A 1 342 ? 27.803 14.573 -21.429 1.00 62.66 342 LEU A N 1
ATOM 2668 C CA . LEU A 1 342 ? 26.365 14.442 -21.673 1.00 62.66 342 LEU A CA 1
ATOM 2669 C C . LEU A 1 342 ? 25.616 15.634 -21.035 1.00 62.66 342 LEU A C 1
ATOM 2671 O O . LEU A 1 342 ? 25.845 15.953 -19.868 1.00 62.66 342 LEU A O 1
ATOM 2675 N N . TRP A 1 343 ? 24.703 16.279 -21.763 1.00 74.50 343 TRP A N 1
ATOM 2676 C CA . TRP A 1 343 ? 23.626 17.075 -21.168 1.00 74.50 343 TRP A CA 1
ATOM 2677 C C . TRP A 1 343 ? 22.733 16.151 -20.337 1.00 74.50 343 TRP A C 1
ATOM 2679 O O . TRP A 1 343 ? 22.286 15.120 -20.838 1.00 74.50 343 TRP A O 1
ATOM 2689 N N . THR A 1 344 ? 22.463 16.515 -19.085 1.00 76.44 344 THR A N 1
ATOM 2690 C CA . THR A 1 344 ? 21.588 15.744 -18.203 1.00 76.44 344 THR A CA 1
ATOM 2691 C C . THR A 1 344 ? 20.438 16.587 -17.669 1.00 76.44 344 THR A C 1
ATOM 2693 O O . THR A 1 344 ? 20.571 17.792 -17.438 1.00 76.44 344 THR A O 1
ATOM 2696 N N . LEU A 1 345 ? 19.297 15.935 -17.474 1.00 77.88 345 LEU A N 1
ATOM 2697 C CA . LEU A 1 345 ? 18.139 16.468 -16.769 1.00 77.88 345 LEU A CA 1
ATOM 2698 C C . LEU A 1 345 ? 17.721 15.429 -15.733 1.00 77.88 345 LEU A C 1
ATOM 2700 O O . LEU A 1 345 ? 17.318 14.320 -16.082 1.00 77.88 345 LEU A O 1
ATOM 2704 N N . GLU A 1 346 ? 17.824 15.799 -14.464 1.00 75.06 346 GLU A N 1
ATOM 2705 C CA . GLU A 1 346 ? 17.390 14.979 -13.340 1.00 75.06 346 GLU A CA 1
ATOM 2706 C C . GLU A 1 346 ? 16.401 15.755 -12.481 1.00 75.06 346 GLU A C 1
ATOM 2708 O O . GLU A 1 346 ? 16.519 16.970 -12.294 1.00 75.06 346 GLU A O 1
ATOM 2713 N N . ASP A 1 347 ? 15.435 15.020 -11.948 1.00 68.06 347 ASP A N 1
ATOM 2714 C CA . ASP A 1 347 ? 14.555 15.493 -10.891 1.00 68.06 347 ASP A CA 1
ATOM 2715 C C . ASP A 1 347 ? 15.360 15.870 -9.628 1.00 68.06 347 ASP A C 1
ATOM 2717 O O . ASP A 1 347 ? 16.288 15.167 -9.231 1.00 68.06 347 ASP A O 1
ATOM 2721 N N . GLY A 1 348 ? 15.004 16.991 -8.994 1.00 62.28 348 GLY A N 1
ATOM 2722 C CA . GLY A 1 348 ? 15.694 17.533 -7.819 1.00 62.28 348 GLY A CA 1
ATOM 2723 C C . GLY A 1 348 ? 15.470 16.753 -6.517 1.00 62.28 348 GLY A C 1
ATOM 2724 O O . GLY A 1 348 ? 16.067 17.098 -5.493 1.00 62.28 348 GLY A O 1
ATOM 2725 N N . ARG A 1 349 ? 14.621 15.713 -6.511 1.00 65.00 349 ARG A N 1
ATOM 2726 C CA . ARG A 1 349 ? 14.416 14.871 -5.322 1.00 65.00 349 ARG A CA 1
ATOM 2727 C C . ARG A 1 349 ? 15.680 14.068 -4.974 1.00 65.00 349 ARG A C 1
ATOM 2729 O O . ARG A 1 349 ? 16.333 13.514 -5.860 1.00 65.00 349 ARG A O 1
ATOM 2736 N N . PRO A 1 350 ? 16.029 13.928 -3.680 1.00 57.62 350 PRO A N 1
ATOM 2737 C CA . PRO A 1 350 ? 17.193 13.154 -3.263 1.00 57.62 350 PRO A CA 1
ATOM 2738 C C . PRO A 1 350 ? 17.114 11.710 -3.762 1.00 57.62 350 PRO A C 1
ATOM 2740 O O . PRO A 1 350 ? 16.080 11.064 -3.615 1.00 57.62 350 PRO A O 1
ATOM 2743 N N . ALA A 1 351 ? 18.243 11.147 -4.210 1.00 52.28 351 ALA A N 1
ATOM 2744 C CA . ALA A 1 351 ? 18.329 9.763 -4.693 1.00 52.28 351 ALA A CA 1
ATOM 2745 C C . ALA A 1 351 ? 17.807 8.702 -3.696 1.00 52.28 351 ALA A C 1
ATOM 2747 O O . ALA A 1 351 ? 17.480 7.588 -4.103 1.00 52.28 351 ALA A O 1
ATOM 2748 N N . ARG A 1 352 ? 17.670 9.054 -2.411 1.00 51.06 352 ARG A N 1
ATOM 2749 C CA . ARG A 1 352 ? 17.163 8.200 -1.325 1.00 51.06 352 ARG A CA 1
ATOM 2750 C C . ARG A 1 352 ? 15.639 8.237 -1.122 1.00 51.06 352 ARG A C 1
ATOM 2752 O O . ARG A 1 352 ? 15.138 7.423 -0.362 1.00 51.06 352 ARG A O 1
ATOM 2759 N N . GLU A 1 353 ? 14.894 9.142 -1.762 1.00 55.91 353 GLU A N 1
ATOM 2760 C CA . GLU A 1 353 ? 13.422 9.132 -1.692 1.00 55.91 353 GLU A CA 1
ATOM 2761 C C . GLU A 1 353 ? 12.838 8.070 -2.629 1.00 55.91 353 GLU A C 1
ATOM 2763 O O . GLU A 1 353 ? 12.646 8.349 -3.812 1.00 55.91 353 GLU A O 1
ATOM 2768 N N . SER A 1 354 ? 12.588 6.851 -2.147 1.00 58.22 354 SER A N 1
ATOM 2769 C CA . SER A 1 354 ? 12.005 5.798 -2.987 1.00 58.22 354 SER A CA 1
ATOM 2770 C C . SER A 1 354 ? 10.700 6.265 -3.643 1.00 58.22 354 SER A C 1
ATOM 2772 O O . SER A 1 354 ? 9.814 6.816 -2.990 1.00 58.22 354 SER A O 1
ATOM 2774 N N . VAL A 1 355 ? 10.615 6.059 -4.954 1.00 71.25 355 VAL A N 1
ATOM 2775 C CA . VAL A 1 355 ? 9.436 6.302 -5.789 1.00 71.25 355 VAL A CA 1
ATOM 2776 C C . VAL A 1 355 ? 9.016 4.978 -6.417 1.00 71.25 355 VAL A C 1
ATOM 2778 O O . VAL A 1 355 ? 9.818 4.050 -6.493 1.00 71.25 355 VAL A O 1
ATOM 2781 N N . TYR A 1 356 ? 7.776 4.891 -6.888 1.00 79.00 356 TYR A N 1
ATOM 2782 C CA . TYR A 1 356 ? 7.310 3.689 -7.574 1.00 79.00 356 TYR A CA 1
ATOM 2783 C C . TYR A 1 356 ? 7.957 3.518 -8.955 1.00 79.00 356 TYR A C 1
ATOM 2785 O O . TYR A 1 356 ? 8.322 2.406 -9.330 1.00 79.00 356 TYR A O 1
ATOM 2793 N N . GLY A 1 357 ? 8.057 4.614 -9.714 1.00 81.38 357 GLY A N 1
ATOM 2794 C CA . GLY A 1 357 ? 8.472 4.593 -11.114 1.00 81.38 357 GLY A CA 1
ATOM 2795 C C . GLY A 1 357 ? 9.841 5.212 -11.373 1.00 81.38 357 GLY A C 1
ATOM 2796 O O . GLY A 1 357 ? 10.156 6.257 -10.806 1.00 81.38 357 GLY A O 1
ATOM 2797 N N . ASP A 1 358 ? 10.615 4.637 -12.292 1.00 83.69 358 ASP A N 1
ATOM 2798 C CA . ASP A 1 358 ? 11.843 5.238 -12.840 1.00 83.69 358 ASP A CA 1
ATOM 2799 C C . ASP A 1 358 ? 11.769 5.301 -14.372 1.00 83.69 358 ASP A C 1
ATOM 2801 O O . ASP A 1 358 ? 11.591 4.280 -15.043 1.00 83.69 358 ASP A O 1
ATOM 2805 N N . ILE A 1 359 ? 11.869 6.507 -14.932 1.00 88.31 359 ILE A N 1
ATOM 2806 C CA . ILE A 1 359 ? 11.928 6.733 -16.377 1.00 88.31 359 ILE A CA 1
ATOM 2807 C C . ILE A 1 359 ? 13.311 7.270 -16.733 1.00 88.31 359 ILE A C 1
ATOM 2809 O O . ILE A 1 359 ? 13.721 8.336 -16.263 1.00 88.31 359 ILE A O 1
ATOM 2813 N N . ARG A 1 360 ? 14.002 6.557 -17.623 1.00 90.12 360 ARG A N 1
ATOM 2814 C CA . ARG A 1 360 ? 15.298 6.948 -18.170 1.00 90.12 360 ARG A CA 1
ATOM 2815 C C . ARG A 1 360 ? 15.224 7.164 -19.672 1.00 90.12 360 ARG A C 1
ATOM 2817 O O . ARG A 1 360 ? 14.761 6.293 -20.403 1.00 90.12 360 ARG A O 1
ATOM 2824 N N . ILE A 1 361 ? 15.744 8.293 -20.130 1.00 89.44 361 ILE A N 1
ATOM 2825 C CA . ILE A 1 361 ? 15.891 8.614 -21.550 1.00 89.44 361 ILE A CA 1
ATOM 2826 C C . ILE A 1 361 ? 17.382 8.775 -21.854 1.00 89.44 361 ILE A C 1
ATOM 2828 O O . ILE A 1 361 ? 18.059 9.590 -21.236 1.00 89.44 361 ILE A O 1
ATOM 2832 N N . GLU A 1 362 ? 17.881 8.006 -22.813 1.00 88.69 362 GLU A N 1
ATOM 2833 C CA . GLU A 1 362 ? 19.248 8.048 -23.332 1.00 88.69 362 GLU A CA 1
ATOM 2834 C C . GLU A 1 362 ? 19.186 8.504 -24.798 1.00 88.69 362 GLU A C 1
ATOM 2836 O O . GLU A 1 362 ? 18.745 7.769 -25.684 1.00 88.69 362 GLU A O 1
ATOM 2841 N N . GLY A 1 363 ? 19.579 9.752 -25.044 1.00 79.00 363 GLY A N 1
ATOM 2842 C CA . GLY A 1 363 ? 19.517 10.398 -26.353 1.00 79.00 363 GLY A CA 1
ATOM 2843 C C . GLY A 1 363 ? 20.895 10.613 -26.984 1.00 79.00 363 GLY A C 1
ATOM 2844 O O . GLY A 1 363 ? 21.832 11.001 -26.291 1.00 79.00 363 GLY A O 1
ATOM 2845 N N . GLN A 1 364 ? 21.043 10.503 -28.305 1.00 77.62 364 GLN A N 1
ATOM 2846 C CA . GLN A 1 364 ? 22.233 11.068 -28.971 1.00 77.62 364 GLN A CA 1
ATOM 2847 C C . GLN A 1 364 ? 22.025 12.558 -29.267 1.00 77.62 364 GLN A C 1
ATOM 2849 O O . GLN A 1 364 ? 22.627 13.405 -28.603 1.00 77.62 364 GLN A O 1
ATOM 2854 N N . TRP A 1 365 ? 21.128 12.875 -30.202 1.00 82.19 365 TRP A N 1
ATOM 2855 C CA . TRP A 1 365 ? 20.758 14.227 -30.629 1.00 82.19 365 TRP A CA 1
ATOM 2856 C C . TRP A 1 365 ? 19.226 14.353 -30.809 1.00 82.19 365 TRP A C 1
ATOM 2858 O O . TRP A 1 365 ? 18.759 14.523 -31.934 1.00 82.19 365 TRP A O 1
ATOM 2868 N N . PRO A 1 366 ? 18.418 14.263 -29.734 1.00 85.69 366 PRO A N 1
ATOM 2869 C CA . PRO A 1 366 ? 16.967 14.416 -29.845 1.00 85.69 366 PRO A CA 1
ATOM 2870 C C . PRO A 1 366 ? 16.593 15.825 -30.328 1.00 85.69 366 PRO A C 1
ATOM 2872 O O . PRO A 1 366 ? 17.195 16.811 -29.893 1.00 85.69 366 PRO A O 1
ATOM 2875 N N . ASP A 1 367 ? 15.555 15.929 -31.156 1.00 89.88 367 ASP A N 1
ATOM 2876 C CA . ASP A 1 367 ? 14.995 17.200 -31.632 1.00 89.88 367 ASP A CA 1
ATOM 2877 C C . ASP A 1 367 ? 14.143 17.885 -30.556 1.00 89.88 367 ASP A C 1
ATOM 2879 O O . ASP A 1 367 ? 14.126 19.113 -30.445 1.00 89.88 367 ASP A O 1
ATOM 2883 N N . ALA A 1 368 ? 13.432 17.104 -29.741 1.00 92.69 368 ALA A N 1
ATOM 2884 C CA . ALA A 1 368 ? 12.625 17.626 -28.646 1.00 92.69 368 ALA A CA 1
ATOM 2885 C C . ALA A 1 368 ? 12.519 16.630 -27.491 1.00 92.69 368 ALA A C 1
ATOM 2887 O O . ALA A 1 368 ? 12.366 15.431 -27.712 1.00 92.69 368 ALA A O 1
ATOM 2888 N N . VAL A 1 369 ? 12.535 17.143 -26.262 1.00 92.19 369 VAL A N 1
ATOM 2889 C CA . VAL A 1 369 ? 12.159 16.398 -25.056 1.00 92.19 369 VAL A CA 1
ATOM 2890 C C . VAL A 1 369 ? 11.107 17.208 -24.304 1.00 92.19 369 VAL A C 1
ATOM 2892 O O . VAL A 1 369 ? 11.412 18.286 -23.792 1.00 92.19 369 VAL A O 1
ATOM 2895 N N . ARG A 1 370 ? 9.868 16.713 -24.239 1.00 93.94 370 ARG A N 1
ATOM 2896 C CA . ARG A 1 370 ? 8.770 17.369 -23.516 1.00 93.94 370 ARG A CA 1
ATOM 2897 C C . ARG A 1 370 ? 8.283 16.503 -22.374 1.00 93.94 370 ARG A C 1
ATOM 2899 O O . ARG A 1 370 ? 7.951 15.333 -22.541 1.00 93.94 370 ARG A O 1
ATOM 2906 N N . ILE A 1 371 ? 8.240 17.101 -21.199 1.00 91.62 371 ILE A N 1
ATOM 2907 C CA . ILE A 1 371 ? 7.863 16.451 -19.956 1.00 91.62 371 ILE A CA 1
ATOM 2908 C C . ILE A 1 371 ? 6.592 17.138 -19.456 1.00 91.62 371 ILE A C 1
ATOM 2910 O O . ILE A 1 371 ? 6.571 18.346 -19.222 1.00 91.62 371 ILE A O 1
ATOM 2914 N N . HIS A 1 372 ? 5.523 16.365 -19.296 1.00 91.19 372 HIS A N 1
ATOM 2915 C CA . HIS A 1 372 ? 4.200 16.844 -18.905 1.00 91.19 372 HIS A CA 1
ATOM 2916 C C . HIS A 1 372 ? 3.764 16.202 -17.587 1.00 91.19 372 HIS A C 1
ATOM 2918 O O . HIS A 1 372 ? 4.012 15.019 -17.356 1.00 91.19 372 HIS A O 1
ATOM 2924 N N . GLU A 1 373 ? 3.106 16.966 -16.714 1.00 89.12 373 GLU A N 1
ATOM 2925 C CA . GLU A 1 373 ? 2.517 16.419 -15.486 1.00 89.12 373 GLU A CA 1
ATOM 2926 C C . GLU A 1 373 ? 1.330 15.508 -15.826 1.00 89.12 373 GLU A C 1
ATOM 2928 O O . GLU A 1 373 ? 0.396 15.913 -16.522 1.00 89.12 373 GLU A O 1
ATOM 2933 N N . GLY A 1 374 ? 1.370 14.276 -15.324 1.00 88.06 374 GLY A N 1
ATOM 2934 C CA . GLY A 1 374 ? 0.257 13.334 -15.356 1.00 88.06 374 GLY A CA 1
ATOM 2935 C C . GLY A 1 374 ? -0.461 13.255 -14.010 1.00 88.06 374 GLY A C 1
ATOM 2936 O O . GLY A 1 374 ? 0.088 13.575 -12.962 1.00 88.06 374 GLY A O 1
ATOM 2937 N N . THR A 1 375 ? -1.701 12.777 -14.010 1.00 88.00 375 THR A N 1
ATOM 2938 C CA . THR A 1 375 ? -2.432 12.491 -12.769 1.00 88.00 375 THR A CA 1
ATOM 2939 C C . THR A 1 375 ? -2.180 11.057 -12.310 1.00 88.00 375 THR A C 1
ATOM 2941 O O . THR A 1 375 ? -1.947 10.158 -13.120 1.00 88.00 375 THR A O 1
ATOM 2944 N N . MET A 1 376 ? -2.244 10.824 -10.996 1.00 87.44 376 MET A N 1
ATOM 2945 C CA . MET A 1 376 ? -2.237 9.462 -10.462 1.00 87.44 376 MET A CA 1
ATOM 2946 C C . MET A 1 376 ? -3.518 8.736 -10.907 1.00 87.44 376 MET A C 1
ATOM 2948 O O . MET A 1 376 ? -4.610 9.262 -10.661 1.00 87.44 376 MET A O 1
ATOM 2952 N N . PRO A 1 377 ? -3.429 7.556 -11.548 1.00 89.94 377 PRO A N 1
ATOM 2953 C CA . PRO A 1 377 ? -4.616 6.807 -11.945 1.00 89.94 377 PRO A CA 1
ATOM 2954 C C . PRO A 1 377 ? -5.472 6.415 -10.725 1.00 89.94 377 PRO A C 1
ATOM 2956 O O . PRO A 1 377 ? -4.912 5.977 -9.716 1.00 89.94 377 PRO A O 1
ATOM 2959 N N . PRO A 1 378 ? -6.815 6.528 -10.778 1.00 85.25 378 PRO A N 1
ATOM 2960 C CA . PRO A 1 378 ? -7.687 6.115 -9.670 1.00 85.25 378 PRO A CA 1
ATOM 2961 C C . PRO A 1 378 ? -7.555 4.630 -9.299 1.00 85.25 378 PRO A C 1
ATOM 2963 O O . PRO A 1 378 ? -7.756 4.255 -8.143 1.00 85.25 378 PRO A O 1
ATOM 2966 N N . ASP A 1 379 ? -7.221 3.808 -10.289 1.00 86.06 379 ASP A N 1
ATOM 2967 C CA . ASP A 1 379 ? -6.987 2.367 -10.238 1.00 86.06 379 ASP A CA 1
ATOM 2968 C C . ASP A 1 379 ? -5.493 2.009 -10.197 1.00 86.06 379 ASP A C 1
ATOM 2970 O O . ASP A 1 379 ? -5.103 0.888 -10.525 1.00 86.06 379 ASP A O 1
ATOM 2974 N N . SER A 1 380 ? -4.652 2.964 -9.790 1.00 88.62 380 SER A N 1
ATOM 2975 C CA . SER A 1 380 ? -3.225 2.744 -9.592 1.00 88.62 380 SER A CA 1
ATOM 2976 C C . SER A 1 380 ? -2.974 1.552 -8.653 1.00 88.62 380 SER A C 1
ATOM 2978 O O . SER A 1 380 ? -3.597 1.470 -7.589 1.00 88.62 380 SER A O 1
ATOM 2980 N N . PRO A 1 381 ? -2.009 0.670 -8.978 1.00 85.94 381 PRO A N 1
ATOM 2981 C CA . PRO A 1 381 ? -1.614 -0.447 -8.119 1.00 85.94 381 PRO A CA 1
ATOM 2982 C C . PRO A 1 381 ? -0.879 0.017 -6.854 1.00 85.94 381 PRO A C 1
ATOM 2984 O O . PRO A 1 381 ? -0.545 -0.800 -6.000 1.00 85.94 381 PRO A O 1
ATOM 2987 N N . VAL A 1 382 ? -0.589 1.315 -6.736 1.00 88.00 382 VAL A N 1
ATOM 2988 C CA . VAL A 1 382 ? 0.084 1.917 -5.586 1.00 88.00 382 VAL A CA 1
ATOM 2989 C C . VAL A 1 382 ? -0.561 3.236 -5.182 1.00 88.00 382 VAL A C 1
ATOM 2991 O O . VAL A 1 382 ? -1.119 3.957 -6.012 1.00 88.00 382 VAL A O 1
ATOM 2994 N N . ARG A 1 383 ? -0.436 3.585 -3.905 1.00 88.06 383 ARG A N 1
ATOM 2995 C CA . ARG A 1 383 ? -0.768 4.891 -3.334 1.00 88.06 383 ARG A CA 1
ATOM 2996 C C . ARG A 1 383 ? 0.492 5.525 -2.766 1.00 88.06 383 ARG A C 1
ATOM 2998 O O . ARG A 1 383 ? 1.364 4.834 -2.240 1.00 88.06 383 ARG A O 1
ATOM 3005 N N . ILE A 1 384 ? 0.574 6.847 -2.867 1.00 82.56 384 ILE A N 1
ATOM 3006 C CA . ILE A 1 384 ? 1.722 7.615 -2.381 1.00 82.56 384 ILE A CA 1
ATOM 3007 C C . ILE A 1 384 ? 1.416 8.287 -1.045 1.00 82.56 384 ILE A C 1
ATOM 3009 O O . ILE A 1 384 ? 0.325 8.801 -0.813 1.00 82.56 384 ILE A O 1
ATOM 3013 N N . HIS A 1 385 ? 2.430 8.358 -0.191 1.00 80.88 385 HIS A N 1
ATOM 3014 C CA . HIS A 1 385 ? 2.353 8.921 1.160 1.00 80.88 385 HIS A CA 1
ATOM 3015 C C . HIS A 1 385 ? 1.861 10.377 1.223 1.00 80.88 385 HIS A C 1
ATOM 3017 O O . HIS A 1 385 ? 1.187 10.762 2.174 1.00 80.88 385 HIS A O 1
ATOM 3023 N N . ALA A 1 386 ? 2.103 11.176 0.177 1.00 79.25 386 ALA A N 1
ATOM 3024 C CA . ALA A 1 386 ? 1.610 12.555 0.092 1.00 79.25 386 ALA A CA 1
ATOM 3025 C C . ALA A 1 386 ? 0.078 12.673 0.180 1.00 79.25 386 ALA A C 1
ATOM 3027 O O . ALA A 1 386 ? -0.439 13.655 0.718 1.00 79.25 386 ALA A O 1
ATOM 3028 N N . GLU A 1 387 ? -0.652 11.663 -0.291 1.00 86.00 387 GLU A N 1
ATOM 3029 C CA . GLU A 1 387 ? -2.114 11.634 -0.228 1.00 86.00 387 GLU A CA 1
ATOM 3030 C C . GLU A 1 387 ? -2.638 11.395 1.200 1.00 86.00 387 GLU A C 1
ATOM 3032 O O . GLU A 1 387 ? -3.763 11.794 1.512 1.00 86.00 387 GLU A O 1
ATOM 3037 N N . ALA A 1 388 ? -1.833 10.799 2.090 1.00 89.69 388 ALA A N 1
ATOM 3038 C CA . ALA A 1 388 ? -2.219 10.526 3.474 1.00 89.69 388 ALA A CA 1
ATOM 3039 C C . ALA A 1 388 ? -2.414 11.833 4.255 1.00 89.69 388 ALA A C 1
ATOM 3041 O O . ALA A 1 388 ? -3.471 12.070 4.840 1.00 89.69 388 ALA A O 1
ATOM 3042 N N . ALA A 1 389 ? -1.431 12.733 4.181 1.00 86.50 389 ALA A N 1
ATOM 3043 C CA . ALA A 1 389 ? -1.501 14.037 4.834 1.00 86.50 389 ALA A CA 1
ATOM 3044 C C . ALA A 1 389 ? -2.673 14.880 4.312 1.00 86.50 389 ALA A C 1
ATOM 3046 O O . ALA A 1 389 ? -3.350 15.549 5.091 1.00 86.50 389 ALA A O 1
ATOM 3047 N N . GLU A 1 390 ? -2.958 14.835 3.006 1.00 86.00 390 GLU A N 1
ATOM 3048 C CA . GLU A 1 390 ? -4.120 15.540 2.455 1.00 86.00 390 GLU A CA 1
ATOM 3049 C C . GLU A 1 390 ? -5.447 14.922 2.903 1.00 86.00 390 GLU A C 1
ATOM 3051 O O . GLU A 1 390 ? -6.403 15.652 3.159 1.00 86.00 390 GLU A O 1
ATOM 3056 N N . THR A 1 391 ? -5.502 13.598 3.059 1.00 89.00 391 THR A N 1
ATOM 3057 C CA . THR A 1 391 ? -6.675 12.905 3.606 1.00 89.00 391 THR A CA 1
ATOM 3058 C C . THR A 1 391 ? -6.966 13.375 5.030 1.00 89.00 391 THR A C 1
ATOM 3060 O O . THR A 1 391 ? -8.088 13.797 5.309 1.00 89.00 391 THR A O 1
ATOM 3063 N N . ILE A 1 392 ? -5.952 13.385 5.900 1.00 88.31 392 ILE A N 1
ATOM 3064 C CA . ILE A 1 392 ? -6.075 13.880 7.278 1.00 88.31 392 ILE A CA 1
ATOM 3065 C C . ILE A 1 392 ? -6.473 15.359 7.300 1.00 88.31 392 ILE A C 1
ATOM 3067 O O . ILE A 1 392 ? -7.420 15.740 7.986 1.00 88.31 392 ILE A O 1
ATOM 3071 N N . ARG A 1 393 ? -5.825 16.204 6.486 1.00 85.25 393 ARG A N 1
ATOM 3072 C CA . ARG A 1 393 ? -6.208 17.620 6.371 1.00 85.25 393 ARG A CA 1
ATOM 3073 C C . ARG A 1 393 ? -7.647 17.794 5.910 1.00 85.25 393 ARG A C 1
ATOM 3075 O O . ARG A 1 393 ? -8.301 18.725 6.361 1.00 85.25 393 ARG A O 1
ATOM 3082 N N . ARG A 1 394 ? -8.146 16.951 5.004 1.00 83.94 394 ARG A N 1
ATOM 3083 C CA . ARG A 1 394 ? -9.535 17.016 4.537 1.00 83.94 394 ARG A CA 1
ATOM 3084 C C . ARG A 1 394 ? -10.514 16.631 5.637 1.00 83.94 394 ARG A C 1
ATOM 3086 O O . ARG A 1 394 ? -11.526 17.314 5.750 1.00 83.94 394 ARG A O 1
ATOM 3093 N N . MET A 1 395 ? -10.200 15.606 6.432 1.00 80.25 395 MET A N 1
ATOM 3094 C CA . MET A 1 395 ? -10.974 15.270 7.632 1.00 80.25 395 MET A CA 1
ATOM 3095 C C . MET A 1 395 ? -11.059 16.501 8.541 1.00 80.25 395 MET A C 1
ATOM 3097 O O . MET A 1 395 ? -12.143 17.036 8.712 1.00 80.25 395 MET A O 1
ATOM 3101 N N . PHE A 1 396 ? -9.917 17.082 8.924 1.00 78.69 396 PHE A N 1
ATOM 3102 C CA . PHE A 1 396 ? -9.883 18.262 9.802 1.00 78.69 396 PHE A CA 1
ATOM 3103 C C . PHE A 1 396 ? -10.370 19.583 9.171 1.00 78.69 396 PHE A C 1
ATOM 3105 O O . PHE A 1 396 ? -10.592 20.570 9.868 1.00 78.69 396 PHE A O 1
ATOM 3112 N N . ARG A 1 397 ? -10.499 19.681 7.842 1.00 67.38 397 ARG A N 1
ATOM 3113 C CA . ARG A 1 397 ? -11.047 20.876 7.168 1.00 67.38 397 ARG A CA 1
ATOM 3114 C C . ARG A 1 397 ? -12.555 20.815 6.998 1.00 67.38 397 ARG A C 1
ATOM 3116 O O . ARG A 1 397 ? -13.176 21.876 6.998 1.00 67.38 397 ARG A O 1
ATOM 3123 N N . LEU A 1 398 ? -13.133 19.623 6.829 1.00 58.53 398 LEU A N 1
ATOM 3124 C CA . LEU A 1 398 ? -14.586 19.455 6.929 1.00 58.53 398 LEU A CA 1
ATOM 3125 C C . LEU A 1 398 ? -15.059 20.008 8.280 1.00 58.53 398 LEU A C 1
ATOM 3127 O O . LEU A 1 398 ? -15.994 20.805 8.310 1.00 58.53 398 LEU A O 1
ATOM 3131 N N . ASP A 1 399 ? -14.287 19.734 9.326 1.00 54.81 399 ASP A N 1
ATOM 3132 C CA . ASP A 1 399 ? -14.448 20.266 10.675 1.00 54.81 399 ASP A CA 1
ATOM 3133 C C . ASP A 1 399 ? -14.416 21.815 10.707 1.00 54.81 399 ASP A C 1
ATOM 3135 O O . ASP A 1 399 ? -15.341 22.471 11.190 1.00 54.81 399 ASP A O 1
ATOM 3139 N N . SER A 1 400 ? -13.404 22.439 10.086 1.00 51.84 400 SER A N 1
ATOM 3140 C CA . SER A 1 400 ? -13.246 23.911 10.070 1.00 51.84 400 SER A CA 1
ATOM 3141 C C . SER A 1 400 ? -14.282 24.650 9.202 1.00 51.84 400 SER A C 1
ATOM 3143 O O . SER A 1 400 ? -14.673 25.779 9.505 1.00 51.84 400 SER A O 1
ATOM 3145 N N . ALA A 1 401 ? -14.727 24.054 8.091 1.00 53.69 401 ALA A N 1
ATOM 3146 C CA . ALA A 1 401 ? -15.723 24.656 7.200 1.00 53.69 401 ALA A CA 1
ATOM 3147 C C . ALA A 1 401 ? -17.124 24.676 7.836 1.00 53.69 401 ALA A C 1
ATOM 3149 O O . ALA A 1 401 ? -17.898 25.611 7.601 1.00 53.69 401 ALA A O 1
ATOM 3150 N N . ILE A 1 402 ? -17.433 23.678 8.671 1.00 54.03 402 ILE A N 1
ATOM 3151 C CA . ILE A 1 402 ? -18.623 23.668 9.531 1.00 54.03 402 ILE A CA 1
ATOM 3152 C C . ILE A 1 402 ? -18.521 24.794 10.573 1.00 54.03 402 ILE A C 1
ATOM 3154 O O . ILE A 1 402 ? -19.487 25.538 10.759 1.00 54.03 402 ILE A O 1
ATOM 3158 N N . GLU A 1 403 ? -17.344 25.002 11.171 1.00 45.19 403 GLU A N 1
ATOM 3159 C CA . GLU A 1 403 ? -17.091 26.099 12.118 1.00 45.19 403 GLU A CA 1
ATOM 3160 C C . GLU A 1 403 ? -17.255 27.495 11.471 1.00 45.19 403 GLU A C 1
ATOM 3162 O O . GLU A 1 403 ? -17.886 28.386 12.048 1.00 45.19 403 GLU A O 1
ATOM 3167 N N . MET A 1 404 ? -16.771 27.688 10.236 1.00 44.88 404 MET A N 1
ATOM 3168 C CA . MET A 1 404 ? -16.942 28.944 9.485 1.00 44.88 404 MET A CA 1
ATOM 3169 C C . MET A 1 404 ? -18.394 29.212 9.072 1.00 44.88 404 MET A C 1
ATOM 3171 O O . MET A 1 404 ? -18.827 30.358 9.114 1.00 44.88 404 MET A O 1
ATOM 3175 N N . LYS A 1 405 ? -19.174 28.182 8.713 1.00 54.41 405 LYS A N 1
ATOM 3176 C CA . LYS A 1 405 ? -20.617 28.344 8.445 1.00 54.41 405 LYS A CA 1
ATOM 3177 C C . LYS A 1 405 ? -21.406 28.751 9.695 1.00 54.41 405 LYS A C 1
ATOM 3179 O O . LYS A 1 405 ? -22.436 29.406 9.566 1.00 54.41 405 LYS A O 1
ATOM 3184 N N . ARG A 1 406 ? -20.931 28.374 10.888 1.00 48.12 406 ARG A N 1
ATOM 3185 C CA . ARG A 1 406 ? -21.536 28.734 12.183 1.00 48.12 406 ARG A CA 1
ATOM 3186 C C . ARG A 1 406 ? -21.193 30.154 12.623 1.00 48.12 406 ARG A C 1
ATOM 3188 O O . ARG A 1 406 ? -22.039 30.834 13.200 1.00 48.12 406 ARG A O 1
ATOM 3195 N N . ARG A 1 407 ? -19.988 30.634 12.310 1.00 43.16 407 ARG A N 1
ATOM 3196 C CA . ARG A 1 407 ? -19.629 32.054 12.425 1.00 43.16 407 ARG A CA 1
ATOM 3197 C C . ARG A 1 407 ? -20.163 32.801 11.199 1.00 43.16 407 ARG A C 1
ATOM 3199 O O . ARG A 1 407 ? -19.402 33.117 10.292 1.00 43.16 407 ARG A O 1
ATOM 3206 N N . GLY A 1 408 ? -21.475 33.043 11.150 1.00 41.06 408 GLY A N 1
ATOM 3207 C CA . GLY A 1 408 ? -22.096 33.859 10.096 1.00 41.06 408 GLY A CA 1
ATOM 3208 C C . GLY A 1 408 ? -21.352 35.190 9.859 1.00 41.06 408 GLY A C 1
ATOM 3209 O O . GLY A 1 408 ? -20.596 35.628 10.734 1.00 41.06 408 GLY A O 1
ATOM 3210 N N . PRO A 1 409 ? -21.529 35.839 8.689 1.00 38.53 409 PRO A N 1
ATOM 3211 C CA . PRO A 1 409 ? -20.798 37.058 8.353 1.00 38.53 409 PRO A CA 1
ATOM 3212 C C . PRO A 1 409 ? -20.973 38.088 9.471 1.00 38.53 409 PRO A C 1
ATOM 3214 O O . PRO A 1 409 ? -22.099 38.411 9.853 1.00 38.53 409 PRO A O 1
ATOM 3217 N N . GLN A 1 410 ? -19.855 38.574 10.020 1.00 39.44 410 GLN A N 1
ATOM 3218 C CA . GLN A 1 410 ? -19.884 39.662 10.989 1.00 39.44 410 GLN A CA 1
ATOM 3219 C C . GLN A 1 410 ? -20.612 40.848 10.356 1.00 39.44 410 GLN A C 1
ATOM 3221 O O . GLN A 1 410 ? -20.226 41.353 9.304 1.00 39.44 410 GLN A O 1
ATOM 3226 N N . SER A 1 411 ? -21.701 41.230 11.012 1.00 37.62 411 SER A N 1
ATOM 3227 C CA . SER A 1 411 ? -22.613 42.302 10.649 1.00 37.62 411 SER A CA 1
ATOM 3228 C C . SER A 1 411 ? -21.886 43.598 10.293 1.00 37.62 411 SER A C 1
ATOM 3230 O O . SER A 1 411 ? -21.192 44.176 11.132 1.00 37.62 411 SER A O 1
ATOM 3232 N N . GLY A 1 412 ? -22.153 44.090 9.087 1.00 30.34 412 GLY A N 1
ATOM 3233 C CA . GLY A 1 412 ? -21.896 45.460 8.670 1.00 30.34 412 GLY A CA 1
ATOM 3234 C C . GLY A 1 412 ? -22.901 45.891 7.602 1.00 30.34 412 GLY A C 1
ATOM 3235 O O . GLY A 1 412 ? -22.619 45.712 6.428 1.00 30.34 412 GLY A O 1
ATOM 3236 N N . GLY A 1 413 ? -24.035 46.451 8.046 1.00 30.47 413 GLY A N 1
ATOM 3237 C CA . GLY A 1 413 ? -24.831 47.480 7.351 1.00 30.47 413 GLY A CA 1
ATOM 3238 C C . GLY A 1 413 ? -25.723 47.084 6.164 1.00 30.47 413 GLY A C 1
ATOM 3239 O O . GLY A 1 413 ? -25.211 46.800 5.092 1.00 30.47 413 GLY A O 1
ATOM 3240 N N . ASP A 1 414 ? -27.041 47.162 6.402 1.00 37.34 414 ASP A N 1
ATOM 3241 C CA . ASP A 1 414 ? -28.154 47.615 5.536 1.00 37.34 414 ASP A CA 1
ATOM 3242 C C . ASP A 1 414 ? -28.134 47.348 4.014 1.00 37.34 414 ASP A C 1
ATOM 3244 O O . ASP A 1 414 ? -27.336 47.917 3.279 1.00 37.34 414 ASP A O 1
ATOM 3248 N N . ASP A 1 415 ? -29.108 46.562 3.521 1.00 32.66 415 ASP A N 1
ATOM 3249 C CA . ASP A 1 415 ? -30.308 47.098 2.838 1.00 32.66 415 ASP A CA 1
ATOM 3250 C C . ASP A 1 415 ? -31.228 45.993 2.240 1.00 32.66 415 ASP A C 1
ATOM 3252 O O . ASP A 1 415 ? -30.800 45.133 1.476 1.00 32.66 415 ASP A O 1
ATOM 3256 N N . ALA A 1 416 ? -32.529 46.122 2.549 1.00 32.25 416 ALA A N 1
ATOM 3257 C CA . ALA A 1 416 ? -33.685 46.020 1.637 1.00 32.25 416 ALA A CA 1
ATOM 3258 C C . ALA A 1 416 ? -34.294 44.658 1.146 1.00 32.25 416 ALA A C 1
ATOM 3260 O O . ALA A 1 416 ? -33.847 44.045 0.185 1.00 32.25 416 ALA A O 1
ATOM 3261 N N . VAL A 1 417 ? -35.468 44.364 1.750 1.00 30.86 417 VAL A N 1
ATOM 3262 C CA . VAL A 1 417 ? -36.817 43.955 1.234 1.00 30.86 417 VAL A CA 1
ATOM 3263 C C . VAL A 1 417 ? -37.139 42.598 0.537 1.00 30.86 417 VAL A C 1
ATOM 3265 O O . VAL A 1 417 ? -36.755 42.343 -0.596 1.00 30.86 417 VAL A O 1
ATOM 3268 N N . ASP A 1 418 ? -38.044 41.864 1.220 1.00 32.00 418 ASP A N 1
ATOM 3269 C CA . ASP A 1 418 ? -39.385 41.344 0.822 1.00 32.00 418 ASP A CA 1
ATOM 3270 C C . ASP A 1 418 ? -39.592 40.120 -0.112 1.00 32.00 418 ASP A C 1
ATOM 3272 O O . ASP A 1 418 ? -39.349 40.185 -1.312 1.00 32.00 418 ASP A O 1
ATOM 3276 N N . LEU A 1 419 ? -40.183 39.026 0.416 1.00 30.06 419 LEU A N 1
ATOM 3277 C CA . LEU A 1 419 ? -41.625 38.680 0.298 1.00 30.06 419 LEU A CA 1
ATOM 3278 C C . LEU A 1 419 ? -41.934 37.216 0.705 1.00 30.06 419 LEU A C 1
ATOM 3280 O O . LEU A 1 419 ? -41.319 36.263 0.237 1.00 30.06 419 LEU A O 1
ATOM 3284 N N . GLU A 1 420 ? -42.945 37.083 1.567 1.00 36.28 420 GLU A N 1
ATOM 3285 C CA . GLU A 1 420 ? -43.953 36.012 1.671 1.00 36.28 420 GLU A CA 1
ATOM 3286 C C . GLU A 1 420 ? -43.618 34.580 1.191 1.00 36.28 420 GLU A C 1
ATOM 3288 O O . GLU A 1 420 ? -43.759 34.238 0.024 1.00 36.28 420 GLU A O 1
ATOM 3293 N N . THR A 1 421 ? -43.389 33.664 2.136 1.00 29.20 421 THR A N 1
ATOM 3294 C CA . THR A 1 421 ? -44.127 32.384 2.200 1.00 29.20 421 THR A CA 1
ATOM 3295 C C . THR A 1 421 ? -44.040 31.806 3.613 1.00 29.20 421 THR A C 1
ATOM 3297 O O . THR A 1 421 ? -42.970 31.526 4.145 1.00 29.20 421 THR A O 1
ATOM 3300 N N . GLY A 1 422 ? -45.203 31.639 4.244 1.00 33.59 422 GLY A N 1
ATOM 3301 C CA . GLY A 1 422 ? -45.361 31.026 5.558 1.00 33.59 422 GLY A CA 1
ATOM 3302 C C . GLY A 1 422 ? -45.193 29.509 5.527 1.00 33.59 422 GLY A C 1
ATOM 3303 O O . GLY A 1 422 ? -46.168 28.781 5.690 1.00 33.59 422 GLY A O 1
ATOM 3304 N N . PHE A 1 423 ? -43.956 29.039 5.391 1.00 27.58 423 PHE A N 1
ATOM 3305 C CA . PHE A 1 423 ? -43.567 27.709 5.847 1.00 27.58 423 PHE A CA 1
ATOM 3306 C C . PHE A 1 423 ? -42.407 27.864 6.823 1.00 27.58 423 PHE A C 1
ATOM 3308 O O . PHE A 1 423 ? -41.299 28.237 6.444 1.00 27.58 423 PHE A O 1
ATOM 3315 N N . ALA A 1 424 ? -42.659 27.565 8.099 1.00 29.45 424 ALA A N 1
ATOM 3316 C CA . ALA A 1 424 ? -41.579 27.222 9.006 1.00 29.45 424 ALA A CA 1
ATOM 3317 C C . ALA A 1 424 ? -40.886 25.985 8.418 1.00 29.45 424 ALA A C 1
ATOM 3319 O O . ALA A 1 424 ? -41.404 24.873 8.511 1.00 29.45 424 ALA A O 1
ATOM 3320 N N . HIS A 1 425 ? -39.741 26.179 7.766 1.00 29.08 425 HIS A N 1
ATOM 3321 C CA . HIS A 1 425 ? -38.830 25.085 7.474 1.00 29.08 425 HIS A CA 1
ATOM 3322 C C . HIS A 1 425 ? -38.264 24.604 8.813 1.00 29.08 425 HIS A C 1
ATOM 3324 O O . HIS A 1 425 ? -37.244 25.096 9.289 1.00 29.08 425 HIS A O 1
ATOM 3330 N N . PHE A 1 426 ? -38.953 23.650 9.442 1.00 33.31 426 PHE A N 1
ATOM 3331 C CA . PHE A 1 426 ? -38.352 22.800 10.461 1.00 33.31 426 PHE A CA 1
ATOM 3332 C C . PHE A 1 426 ? -37.328 21.906 9.761 1.00 33.31 426 PHE A C 1
ATOM 3334 O O . PHE A 1 426 ? -37.649 20.838 9.248 1.00 33.31 426 PHE A O 1
ATOM 3341 N N . SER A 1 427 ? -36.093 22.389 9.694 1.00 40.53 427 SER A N 1
ATOM 3342 C CA . SER A 1 427 ? -34.913 21.566 9.457 1.00 40.53 427 SER A CA 1
ATOM 3343 C C . SER A 1 427 ? -34.387 21.139 10.824 1.00 40.53 427 SER A C 1
ATOM 3345 O O . SER A 1 427 ? -33.402 21.691 11.307 1.00 40.53 427 SER A O 1
ATOM 3347 N N . ASP A 1 428 ? -35.069 20.197 11.473 1.00 39.88 428 ASP A N 1
ATOM 3348 C CA . ASP A 1 428 ? -34.502 19.518 12.639 1.00 39.88 428 ASP A CA 1
ATOM 3349 C C . ASP A 1 428 ? -33.508 18.482 12.103 1.00 39.88 428 ASP A C 1
ATOM 3351 O O . ASP A 1 428 ? -33.839 17.324 11.851 1.00 39.88 428 ASP A O 1
ATOM 3355 N N . ASP A 1 429 ? -32.291 18.943 11.824 1.00 53.22 429 ASP A N 1
ATOM 3356 C CA . ASP A 1 429 ? -31.174 18.116 11.369 1.00 53.22 429 ASP A CA 1
ATOM 3357 C C . ASP A 1 429 ? -30.634 17.343 12.591 1.00 53.22 429 ASP A C 1
ATOM 3359 O O . ASP A 1 429 ? -29.545 17.609 13.100 1.00 53.22 429 ASP A O 1
ATOM 3363 N N . VAL A 1 430 ? -31.462 16.449 13.151 1.00 61.38 430 VAL A N 1
ATOM 3364 C CA . VAL A 1 430 ? -31.115 15.647 14.331 1.00 61.38 430 VAL A CA 1
ATOM 3365 C C . VAL A 1 430 ? -30.087 14.608 13.906 1.00 61.38 430 VAL A C 1
ATOM 3367 O O . VAL A 1 430 ? -30.390 13.674 13.159 1.00 61.38 430 VAL A O 1
ATOM 3370 N N . ARG A 1 431 ? -28.854 14.754 14.389 1.00 76.06 431 ARG A N 1
ATOM 3371 C CA . ARG A 1 431 ? -27.760 13.864 13.991 1.00 76.06 431 ARG A CA 1
ATOM 3372 C C . ARG A 1 431 ? -27.740 12.616 14.859 1.00 76.06 431 ARG A C 1
ATOM 3374 O O . ARG A 1 431 ? -27.718 12.698 16.088 1.00 76.06 431 ARG A O 1
ATOM 3381 N N . LEU A 1 432 ? -27.756 11.461 14.203 1.00 84.44 432 LEU A N 1
ATOM 3382 C CA . LEU A 1 432 ? -27.540 10.163 14.831 1.00 84.44 432 LEU A CA 1
ATOM 3383 C C . LEU A 1 432 ? -26.036 9.956 15.045 1.00 84.44 432 LEU A C 1
ATOM 3385 O O . LEU A 1 432 ? -25.246 10.184 14.130 1.00 84.44 432 LEU A O 1
ATOM 3389 N N . VAL A 1 433 ? -25.652 9.508 16.238 1.00 88.56 433 VAL A N 1
ATOM 3390 C CA . VAL A 1 433 ? -24.291 9.056 16.541 1.00 88.56 433 VAL A CA 1
ATOM 3391 C C . VAL A 1 433 ? -24.293 7.540 16.590 1.00 88.56 433 VAL A C 1
ATOM 3393 O O . VAL A 1 433 ? -24.976 6.954 17.431 1.00 88.56 433 VAL A O 1
ATOM 3396 N N . ASP A 1 434 ? -23.509 6.925 15.707 1.00 88.38 434 ASP A N 1
ATOM 3397 C CA . ASP A 1 434 ? -23.282 5.483 15.676 1.00 88.38 434 ASP A CA 1
ATOM 3398 C C . ASP A 1 434 ? -22.002 5.113 16.435 1.00 88.38 434 ASP A C 1
ATOM 3400 O O . ASP A 1 434 ? -20.963 5.773 16.324 1.00 88.38 434 ASP A O 1
ATOM 3404 N N . LEU A 1 435 ? -22.079 4.037 17.214 1.00 90.19 435 LEU A N 1
ATOM 3405 C CA . LEU A 1 435 ? -20.959 3.451 17.943 1.00 90.19 435 LEU A CA 1
ATOM 3406 C C . LEU A 1 435 ? -20.824 1.980 17.569 1.00 90.19 435 LEU A C 1
ATOM 3408 O O . LEU A 1 435 ? -21.797 1.234 17.658 1.00 90.19 435 LEU A O 1
ATOM 3412 N N . ASP A 1 436 ? -19.613 1.548 17.234 1.00 90.81 436 ASP A N 1
ATOM 3413 C CA . ASP A 1 436 ? -19.292 0.128 17.138 1.00 90.81 436 ASP A CA 1
ATOM 3414 C C . ASP A 1 436 ? -18.863 -0.372 18.531 1.00 90.81 436 ASP A C 1
ATOM 3416 O O . ASP A 1 436 ? -17.874 0.087 19.109 1.00 90.81 436 ASP A O 1
ATOM 3420 N N . VAL A 1 437 ? -19.654 -1.283 19.098 1.00 92.12 437 VAL A N 1
ATOM 3421 C CA . VAL A 1 437 ? -19.565 -1.744 20.487 1.00 92.12 437 VAL A CA 1
ATOM 3422 C C . VAL A 1 437 ? -19.265 -3.240 20.522 1.00 92.12 437 VAL A C 1
ATOM 3424 O O . VAL A 1 437 ? -20.121 -4.057 20.192 1.00 92.12 437 VAL A O 1
ATOM 3427 N N . ALA A 1 438 ? -18.068 -3.611 20.969 1.00 91.88 438 ALA A N 1
ATOM 3428 C CA . ALA A 1 438 ? -17.705 -4.998 21.239 1.00 91.88 438 ALA A CA 1
ATOM 3429 C C . ALA A 1 438 ? -18.360 -5.486 22.530 1.00 91.88 438 ALA A C 1
ATOM 3431 O O . ALA A 1 438 ? -18.211 -4.848 23.579 1.00 91.88 438 ALA A O 1
ATOM 3432 N N . VAL A 1 439 ? -19.054 -6.624 22.459 1.00 92.38 439 VAL A N 1
ATOM 3433 C CA . VAL A 1 439 ? -19.719 -7.239 23.609 1.00 92.38 439 VAL A CA 1
ATOM 3434 C C . VAL A 1 439 ? -19.330 -8.704 23.765 1.00 92.38 439 VAL A C 1
ATOM 3436 O O . VAL A 1 439 ? -19.815 -9.587 23.053 1.00 92.38 439 VAL A O 1
ATOM 3439 N N . LEU A 1 440 ? -18.525 -8.969 24.789 1.00 89.62 440 LEU A N 1
ATOM 3440 C CA . LEU A 1 440 ? -18.046 -10.304 25.125 1.00 89.62 440 LEU A CA 1
ATOM 3441 C C . LEU A 1 440 ? -18.500 -10.718 26.524 1.00 89.62 440 LEU A C 1
ATOM 3443 O O . LEU A 1 440 ? -18.665 -9.878 27.410 1.00 89.62 440 LEU A O 1
ATOM 3447 N N . ASN A 1 441 ? -18.655 -12.018 26.749 1.00 88.56 441 ASN A N 1
ATOM 3448 C CA . ASN A 1 441 ? -18.798 -12.569 28.094 1.00 88.56 441 ASN A CA 1
ATOM 3449 C C . ASN A 1 441 ? -17.430 -12.649 28.808 1.00 88.56 441 ASN A C 1
ATOM 3451 O O . ASN A 1 441 ? -16.387 -12.290 28.252 1.00 88.56 441 ASN A O 1
ATOM 3455 N N . GLU A 1 442 ? -17.415 -13.122 30.055 1.00 86.31 442 GLU A N 1
ATOM 3456 C CA . GLU A 1 442 ? -16.172 -13.280 30.828 1.00 86.31 442 GLU A CA 1
ATOM 3457 C C . GLU A 1 442 ? -15.170 -14.257 30.191 1.00 86.31 442 GLU A C 1
ATOM 3459 O O . GLU A 1 442 ? -13.961 -14.042 30.312 1.00 86.31 442 GLU A O 1
ATOM 3464 N N . ASP A 1 443 ? -15.665 -15.252 29.447 1.00 84.50 443 ASP A N 1
ATOM 3465 C CA . ASP A 1 443 ? -14.866 -16.233 28.701 1.00 84.50 443 ASP A CA 1
ATOM 3466 C C . ASP A 1 443 ? -14.324 -15.695 27.362 1.00 84.50 443 ASP A C 1
ATOM 3468 O O . ASP A 1 443 ? -13.672 -16.431 26.619 1.00 84.50 443 ASP A O 1
ATOM 3472 N N . GLY A 1 444 ? -14.607 -14.434 27.011 1.00 81.88 444 GLY A N 1
ATOM 3473 C CA . GLY A 1 444 ? -14.164 -13.822 25.755 1.00 81.88 444 GLY A CA 1
ATOM 3474 C C . GLY A 1 444 ? -14.949 -14.270 24.517 1.00 81.88 444 GLY A C 1
ATOM 3475 O O . GLY A 1 444 ? -14.443 -14.155 23.404 1.00 81.88 444 GLY A O 1
ATOM 3476 N N . ARG A 1 445 ? -16.174 -14.778 24.687 1.00 85.38 445 ARG A N 1
ATOM 3477 C CA . ARG A 1 445 ? -17.080 -15.162 23.593 1.00 85.38 445 ARG A CA 1
ATOM 3478 C C . ARG A 1 445 ? -18.115 -14.067 23.308 1.00 85.38 445 ARG A C 1
ATOM 3480 O O . ARG A 1 445 ? -18.563 -13.423 24.260 1.00 85.38 445 ARG A O 1
ATOM 3487 N N . PRO A 1 446 ? -18.548 -13.887 22.045 1.00 87.50 446 PRO A N 1
ATOM 3488 C CA . PRO A 1 446 ? -19.642 -12.978 21.696 1.00 87.50 446 PRO A CA 1
ATOM 3489 C C . PRO A 1 446 ? -20.919 -13.274 22.488 1.00 87.50 446 PRO A C 1
ATOM 3491 O O . PRO A 1 446 ? -21.285 -14.439 22.662 1.00 87.50 446 PRO A O 1
ATOM 3494 N N . ILE A 1 447 ? -21.614 -12.229 22.946 1.00 88.94 447 ILE A N 1
ATOM 3495 C CA . ILE A 1 447 ? -22.965 -12.359 23.513 1.00 88.94 447 ILE A CA 1
ATOM 3496 C C . ILE A 1 447 ? -23.974 -12.041 22.407 1.00 88.94 447 ILE A C 1
ATOM 3498 O O . ILE A 1 447 ? -24.054 -10.876 22.009 1.00 88.94 447 ILE A O 1
ATOM 3502 N N . PRO A 1 448 ? -24.751 -13.025 21.920 1.00 88.38 448 PRO A N 1
ATOM 3503 C CA . PRO A 1 448 ? -25.637 -12.806 20.793 1.00 88.38 448 PRO A CA 1
ATOM 3504 C C . PRO A 1 448 ? -26.996 -12.201 21.173 1.00 88.38 448 PRO A C 1
ATOM 3506 O O . PRO A 1 448 ? -27.431 -12.260 22.330 1.00 88.38 448 PRO A O 1
ATOM 3509 N N . GLY A 1 449 ? -27.701 -11.676 20.169 1.00 88.06 449 GLY A N 1
ATOM 3510 C CA . GLY A 1 449 ? -29.118 -11.298 20.266 1.00 88.06 449 GLY A CA 1
ATOM 3511 C C . GLY A 1 449 ? -29.417 -10.100 21.175 1.00 88.06 449 GLY A C 1
ATOM 3512 O O . GLY A 1 449 ? -30.479 -10.056 21.802 1.00 88.06 449 GLY A O 1
ATOM 3513 N N . LEU A 1 450 ? -28.488 -9.147 21.286 1.00 90.94 450 LEU A N 1
ATOM 3514 C CA . LEU A 1 450 ? -28.704 -7.917 22.053 1.00 90.94 450 LEU A CA 1
ATOM 3515 C C . LEU A 1 450 ? -29.627 -6.945 21.314 1.00 90.94 450 LEU A C 1
ATOM 3517 O O . LEU A 1 450 ? -29.589 -6.810 20.092 1.00 90.94 450 LEU A O 1
ATOM 3521 N N . THR A 1 451 ? -30.443 -6.237 22.086 1.00 91.81 451 THR A N 1
ATOM 3522 C CA . THR A 1 451 ? -31.421 -5.255 21.610 1.00 91.81 451 THR A CA 1
ATOM 3523 C C . THR A 1 451 ? -31.133 -3.878 22.200 1.00 91.81 451 THR A C 1
ATOM 3525 O O . THR A 1 451 ? -30.402 -3.751 23.180 1.00 91.81 451 THR A O 1
ATOM 3528 N N . ALA A 1 452 ? -31.768 -2.826 21.674 1.00 92.12 452 ALA A N 1
ATOM 3529 C CA . ALA A 1 452 ? -31.642 -1.465 22.212 1.00 92.12 452 ALA A CA 1
ATOM 3530 C C . ALA A 1 452 ? -31.948 -1.362 23.720 1.00 92.12 452 ALA A C 1
ATOM 3532 O O . ALA A 1 452 ? -31.392 -0.507 24.406 1.00 92.12 452 ALA A O 1
ATOM 3533 N N . ALA A 1 453 ? -32.805 -2.241 24.253 1.00 92.69 453 ALA A N 1
ATOM 3534 C CA . ALA A 1 453 ? -33.148 -2.258 25.671 1.00 92.69 453 ALA A CA 1
ATOM 3535 C C . ALA A 1 453 ? -31.985 -2.713 26.568 1.00 92.69 453 ALA A C 1
ATOM 3537 O O . ALA A 1 453 ? -31.942 -2.310 27.734 1.00 92.69 453 ALA A O 1
ATOM 3538 N N . ASP A 1 454 ? -31.049 -3.505 26.039 1.00 93.69 454 ASP A N 1
ATOM 3539 C CA . ASP A 1 454 ? -29.918 -4.061 26.784 1.00 93.69 454 ASP A CA 1
ATOM 3540 C C . ASP A 1 454 ? -28.795 -3.036 27.011 1.00 93.69 454 ASP A C 1
ATOM 3542 O O . ASP A 1 454 ? -28.027 -3.175 27.964 1.00 93.69 454 ASP A O 1
ATOM 3546 N N . PHE A 1 455 ? -28.720 -1.991 26.179 1.00 95.06 455 PHE A N 1
ATOM 3547 C CA . PHE A 1 455 ? -27.665 -0.978 26.227 1.00 95.06 455 PHE A CA 1
ATOM 3548 C C . PHE A 1 455 ? -28.038 0.229 27.103 1.00 95.06 455 PHE A C 1
ATOM 3550 O O . PHE A 1 455 ? -29.185 0.688 27.155 1.00 95.06 455 PHE A O 1
ATOM 3557 N N . GLU A 1 456 ? -27.031 0.772 27.783 1.00 95.19 456 GLU A N 1
ATOM 3558 C CA . GLU A 1 456 ? -27.045 2.083 28.430 1.00 95.19 456 GLU A CA 1
ATOM 3559 C C . GLU A 1 456 ? -25.890 2.914 27.856 1.00 95.19 456 GLU A C 1
ATOM 3561 O O . GLU A 1 456 ? -24.732 2.500 27.923 1.00 95.19 456 GLU A O 1
ATOM 3566 N N . ILE A 1 457 ? -26.208 4.084 27.293 1.00 96.25 457 ILE A N 1
ATOM 3567 C CA . ILE A 1 457 ? -25.225 5.026 26.747 1.00 96.25 457 ILE A CA 1
ATOM 3568 C C . ILE A 1 457 ? -25.236 6.297 27.587 1.00 96.25 457 ILE A C 1
ATOM 3570 O O . ILE A 1 457 ? -26.292 6.890 27.819 1.00 96.25 457 ILE A O 1
ATOM 3574 N N . LEU A 1 458 ? -24.051 6.721 28.012 1.00 96.69 458 LEU A N 1
ATOM 3575 C CA . LEU A 1 458 ? -23.802 7.988 28.686 1.00 96.69 458 LEU A CA 1
ATOM 3576 C C . LEU A 1 458 ? -22.909 8.841 27.784 1.00 96.69 458 LEU A C 1
ATOM 3578 O O . LEU A 1 458 ? -21.819 8.404 27.426 1.00 96.69 458 LEU A O 1
ATOM 3582 N N . GLU A 1 459 ? -23.348 10.051 27.464 1.00 95.81 459 GLU A N 1
ATOM 3583 C CA . GLU A 1 459 ? -22.532 11.076 26.803 1.00 95.81 459 GLU A CA 1
ATOM 3584 C C . GLU A 1 459 ? -22.282 12.194 27.809 1.00 95.81 459 GLU A C 1
ATOM 3586 O O . GLU A 1 459 ? -23.247 12.736 28.350 1.00 95.81 459 GLU A O 1
ATOM 3591 N N . GLU A 1 460 ? -21.018 12.488 28.121 1.00 95.69 460 GLU A N 1
ATOM 3592 C CA . GLU A 1 460 ? -20.650 13.445 29.182 1.00 95.69 460 GLU A CA 1
ATOM 3593 C C . GLU A 1 460 ? -21.363 13.148 30.521 1.00 95.69 460 GLU A C 1
ATOM 3595 O O . GLU A 1 460 ? -21.797 14.029 31.260 1.00 95.69 460 GLU A O 1
ATOM 3600 N N . GLY A 1 461 ? -21.554 11.857 30.819 1.00 95.50 461 GLY A N 1
ATOM 3601 C CA . GLY A 1 461 ? -22.284 11.390 32.003 1.00 95.50 461 GLY A CA 1
ATOM 3602 C C . GLY A 1 461 ? -23.813 11.502 31.915 1.00 95.50 461 GLY A C 1
ATOM 3603 O O . GLY A 1 461 ? -24.499 11.036 32.825 1.00 95.50 461 GLY A O 1
ATOM 3604 N N . VAL A 1 462 ? -24.366 12.054 30.832 1.00 96.50 462 VAL A N 1
ATOM 3605 C CA . VAL A 1 462 ? -25.810 12.202 30.611 1.00 96.50 462 VAL A CA 1
ATOM 3606 C C . VAL A 1 462 ? -26.372 10.977 29.874 1.00 96.50 462 VAL A C 1
ATOM 3608 O O . VAL A 1 462 ? -25.924 10.683 28.763 1.00 96.50 462 VAL A O 1
ATOM 3611 N N . PRO A 1 463 ? -27.394 10.287 30.424 1.00 96.19 463 PRO A N 1
ATOM 3612 C CA . PRO A 1 463 ? -28.032 9.148 29.762 1.00 96.19 463 PRO A CA 1
ATOM 3613 C C . PRO A 1 463 ? -28.707 9.513 28.438 1.00 96.19 463 PRO A C 1
ATOM 3615 O O . PRO A 1 463 ? -29.507 10.458 28.376 1.00 96.19 463 PRO A O 1
ATOM 3618 N N . GLN A 1 464 ? -28.440 8.709 27.411 1.00 95.88 464 GLN A N 1
ATOM 3619 C CA . GLN A 1 464 ? -28.953 8.852 26.050 1.00 95.88 464 GLN A CA 1
ATOM 3620 C C . GLN A 1 464 ? -29.966 7.753 25.712 1.00 95.88 464 GLN A C 1
ATOM 3622 O O . GLN A 1 464 ? -29.960 6.668 26.293 1.00 95.88 464 GLN A O 1
ATOM 3627 N N . THR A 1 465 ? -30.865 8.040 24.767 1.00 93.19 465 THR A N 1
ATOM 3628 C CA . THR A 1 465 ? -31.854 7.055 24.301 1.00 93.19 465 THR A CA 1
ATOM 3629 C C . THR A 1 465 ? -31.325 6.331 23.073 1.00 93.19 465 THR A C 1
ATOM 3631 O O . THR A 1 465 ? -31.230 6.931 22.004 1.00 93.19 465 THR A O 1
ATOM 3634 N N . VAL A 1 466 ? -31.039 5.038 23.223 1.00 93.69 466 VAL A N 1
ATOM 3635 C CA . VAL A 1 466 ? -30.653 4.153 22.115 1.00 93.69 466 VAL A CA 1
ATOM 3636 C C . VAL A 1 466 ? -31.814 4.023 21.129 1.00 93.69 466 VAL A C 1
ATOM 3638 O O . VAL A 1 466 ? -32.970 3.866 21.534 1.00 93.69 466 VAL A O 1
ATOM 3641 N N . LYS A 1 467 ? -31.512 4.115 19.834 1.00 91.19 467 LYS A N 1
ATOM 3642 C CA . LYS A 1 467 ? -32.494 4.071 18.744 1.00 91.19 467 LYS A CA 1
ATOM 3643 C C . LYS A 1 467 ? -32.317 2.868 17.847 1.00 91.19 467 LYS A C 1
ATOM 3645 O O . LYS A 1 467 ? -33.303 2.203 17.544 1.00 91.19 467 LYS A O 1
ATOM 3650 N N . THR A 1 468 ? -31.086 2.589 17.453 1.00 89.12 468 THR A N 1
ATOM 3651 C CA . THR A 1 468 ? -30.760 1.494 16.544 1.00 89.12 468 THR A CA 1
ATOM 3652 C C . THR A 1 468 ? -29.755 0.568 17.209 1.00 89.12 468 THR A C 1
ATOM 3654 O O . THR A 1 468 ? -28.870 1.007 17.941 1.00 89.12 468 THR A O 1
ATOM 3657 N N . VAL A 1 469 ? -29.934 -0.730 16.984 1.00 89.94 469 VAL A N 1
ATOM 3658 C CA . VAL A 1 469 ? -28.940 -1.759 17.280 1.00 89.94 469 VAL A CA 1
ATOM 3659 C C . VAL A 1 469 ? -28.912 -2.684 16.076 1.00 89.94 469 VAL A C 1
ATOM 3661 O O . VAL A 1 469 ? -29.914 -3.333 15.776 1.00 89.94 469 VAL A O 1
ATOM 3664 N N . GLU A 1 470 ? -27.780 -2.728 15.389 1.00 85.31 470 GLU A N 1
ATOM 3665 C CA . GLU A 1 470 ? -27.526 -3.657 14.294 1.00 85.31 470 GLU A CA 1
ATOM 3666 C C . GLU A 1 470 ? -26.511 -4.705 14.749 1.00 85.31 470 GLU A C 1
ATOM 3668 O O . GLU A 1 470 ? -25.485 -4.386 15.356 1.00 85.31 470 GLU A O 1
ATOM 3673 N N . GLY A 1 471 ? -26.847 -5.972 14.504 1.00 72.56 471 GLY A N 1
ATOM 3674 C CA . GLY A 1 471 ? -26.169 -7.121 15.097 1.00 72.56 471 GLY A CA 1
ATOM 3675 C C . GLY A 1 471 ? -25.268 -7.923 14.155 1.00 72.56 471 GLY A C 1
ATOM 3676 O O . GLY A 1 471 ? -24.936 -7.528 13.038 1.00 72.56 471 GLY A O 1
ATOM 3677 N N . GLU A 1 472 ? -24.926 -9.113 14.647 1.00 62.59 472 GLU A N 1
ATOM 3678 C CA . GLU A 1 472 ? -23.819 -10.003 14.265 1.00 62.59 472 GLU A CA 1
ATOM 3679 C C . GLU A 1 472 ? -23.806 -10.468 12.796 1.00 62.59 472 GLU A C 1
ATOM 3681 O O . GLU A 1 472 ? -22.736 -10.720 12.231 1.00 62.59 472 GLU A O 1
ATOM 3686 N N . ASN A 1 473 ? -24.982 -10.558 12.165 1.00 68.38 473 ASN A N 1
ATOM 3687 C CA . ASN A 1 473 ? -25.168 -11.162 10.839 1.00 68.38 473 ASN A CA 1
ATOM 3688 C C . ASN A 1 473 ? -24.880 -10.225 9.659 1.00 68.38 473 ASN A C 1
ATOM 3690 O O . ASN A 1 473 ? -24.946 -10.656 8.510 1.00 68.38 473 ASN A O 1
ATOM 3694 N N . THR A 1 474 ? -24.556 -8.959 9.909 1.00 79.06 474 THR A N 1
ATOM 3695 C CA . THR A 1 474 ? -24.084 -8.053 8.856 1.00 79.06 474 THR A CA 1
ATOM 3696 C C . THR A 1 474 ? -22.606 -8.323 8.547 1.00 79.06 474 THR A C 1
ATOM 3698 O O . THR A 1 474 ? -21.812 -8.637 9.440 1.00 79.06 474 THR A O 1
ATOM 3701 N N . GLY A 1 475 ? -22.238 -8.267 7.267 1.00 87.19 475 GLY A N 1
ATOM 3702 C CA . GLY A 1 475 ? -20.853 -8.439 6.828 1.00 87.19 475 GLY A CA 1
ATOM 3703 C C . GLY A 1 475 ? -19.978 -7.239 7.188 1.00 87.19 475 GLY A C 1
ATOM 3704 O O . GLY A 1 475 ? -20.471 -6.112 7.278 1.00 87.19 475 GLY A O 1
ATOM 3705 N N . PHE A 1 476 ? -18.686 -7.482 7.386 1.00 91.69 476 PHE A N 1
ATOM 3706 C CA . PHE A 1 476 ? -17.679 -6.434 7.520 1.00 91.69 476 PHE A CA 1
ATOM 3707 C C . PHE A 1 476 ? -17.022 -6.096 6.187 1.00 91.69 476 PHE A C 1
ATOM 3709 O O . PHE A 1 476 ? -16.793 -6.960 5.344 1.00 91.69 476 PHE A O 1
ATOM 3716 N N . ASN A 1 477 ? -16.607 -4.842 6.063 1.00 95.00 477 ASN A N 1
ATOM 3717 C CA . ASN A 1 477 ? -15.525 -4.448 5.178 1.00 95.00 477 ASN A CA 1
ATOM 3718 C C . ASN A 1 477 ? -14.220 -4.539 5.958 1.00 95.00 477 ASN A C 1
ATOM 3720 O O . ASN A 1 477 ? -13.981 -3.755 6.880 1.00 95.00 477 ASN A O 1
ATOM 3724 N N . LEU A 1 478 ? -13.396 -5.508 5.595 1.00 96.00 478 LEU A N 1
ATOM 3725 C CA . LEU A 1 478 ? -12.119 -5.781 6.224 1.00 96.00 478 LEU A CA 1
ATOM 3726 C C . LEU A 1 478 ? -11.001 -5.288 5.316 1.00 96.00 478 LEU A C 1
ATOM 3728 O O . LEU A 1 478 ? -10.938 -5.638 4.140 1.00 96.00 478 LEU A O 1
ATOM 3732 N N . VAL A 1 479 ? -10.090 -4.502 5.868 1.00 97.31 479 VAL A N 1
ATOM 3733 C CA . VAL A 1 479 ? -8.826 -4.173 5.212 1.00 97.31 479 VAL A CA 1
ATOM 3734 C C . VAL A 1 479 ? -7.713 -4.858 5.984 1.00 97.31 479 VAL A C 1
ATOM 3736 O O . VAL A 1 479 ? -7.543 -4.600 7.172 1.00 97.31 479 VAL A O 1
ATOM 3739 N N . LEU A 1 480 ? -6.953 -5.722 5.317 1.00 96.44 480 LEU A N 1
ATOM 3740 C CA . LEU A 1 480 ? -5.715 -6.284 5.839 1.00 96.44 480 LEU A CA 1
ATOM 3741 C C . LEU A 1 480 ? -4.541 -5.449 5.325 1.00 96.44 480 LEU A C 1
ATOM 3743 O O . LEU A 1 480 ? -4.241 -5.465 4.130 1.00 96.44 480 LEU A O 1
ATOM 3747 N N . LEU A 1 481 ? -3.877 -4.732 6.227 1.00 95.00 481 LEU A N 1
ATOM 3748 C CA . LEU A 1 481 ? -2.637 -4.017 5.947 1.00 95.00 481 LEU A CA 1
ATOM 3749 C C . LEU A 1 481 ? -1.450 -4.858 6.424 1.00 95.00 481 LEU A C 1
ATOM 3751 O O . LEU A 1 481 ? -1.283 -5.088 7.622 1.00 95.00 481 LEU A O 1
ATOM 3755 N N . LEU A 1 482 ? -0.635 -5.305 5.473 1.00 90.56 482 LEU A N 1
ATOM 3756 C CA . LEU A 1 482 ? 0.568 -6.096 5.702 1.00 90.56 482 LEU A CA 1
ATOM 3757 C C . LEU A 1 482 ? 1.794 -5.188 5.650 1.00 90.56 482 LEU A C 1
ATOM 3759 O O . LEU A 1 482 ? 2.144 -4.665 4.589 1.00 90.56 482 LEU A O 1
ATOM 3763 N N . ASP A 1 483 ? 2.464 -5.023 6.783 1.00 85.31 483 ASP A N 1
ATOM 3764 C CA . ASP A 1 483 ? 3.757 -4.353 6.831 1.00 85.31 483 ASP A CA 1
ATOM 3765 C C . ASP A 1 483 ? 4.851 -5.289 6.312 1.00 85.31 483 ASP A C 1
ATOM 3767 O O . ASP A 1 483 ? 5.157 -6.315 6.925 1.00 85.31 483 ASP A O 1
ATOM 3771 N N . CYS A 1 484 ? 5.390 -4.950 5.137 1.00 72.19 484 CYS A N 1
ATOM 3772 C CA . CYS A 1 484 ? 6.415 -5.725 4.448 1.00 72.19 484 CYS A CA 1
ATOM 3773 C C . CYS A 1 484 ? 7.833 -5.182 4.638 1.00 72.19 484 CYS A C 1
ATOM 3775 O O . CYS A 1 484 ? 8.749 -5.563 3.902 1.00 72.19 484 CYS A O 1
ATOM 3777 N N . SER A 1 485 ? 8.013 -4.271 5.590 1.00 65.50 485 SER A N 1
ATOM 3778 C CA . SER A 1 485 ? 9.272 -3.570 5.766 1.00 65.50 485 SER A CA 1
ATOM 3779 C C . SER A 1 485 ? 10.370 -4.439 6.385 1.00 65.50 485 SER A C 1
ATOM 3781 O O . SER A 1 485 ? 10.141 -5.477 7.010 1.00 65.50 485 SER A O 1
ATOM 3783 N N . THR A 1 486 ? 11.611 -3.991 6.183 1.00 54.75 486 THR A N 1
ATOM 3784 C CA . THR A 1 486 ? 12.840 -4.739 6.500 1.00 54.75 486 THR A CA 1
ATOM 3785 C C . THR A 1 486 ? 12.971 -5.117 7.988 1.00 54.75 486 THR A C 1
ATOM 3787 O O . THR A 1 486 ? 13.723 -6.029 8.317 1.00 54.75 486 THR A O 1
ATOM 3790 N N . SER A 1 487 ? 12.266 -4.438 8.904 1.00 54.69 487 SER A N 1
ATOM 3791 C CA . SER A 1 487 ? 12.271 -4.760 10.342 1.00 54.69 487 SER A CA 1
ATOM 3792 C C . SER A 1 487 ? 11.249 -5.819 10.741 1.00 54.69 487 SER A C 1
ATOM 3794 O O . SER A 1 487 ? 11.422 -6.494 11.757 1.00 54.69 487 SER A O 1
ATOM 3796 N N . THR A 1 488 ? 10.198 -5.976 9.942 1.00 49.03 488 THR A N 1
ATOM 3797 C CA . THR A 1 488 ? 9.070 -6.850 10.246 1.00 49.03 488 THR A CA 1
ATOM 3798 C C . THR A 1 488 ? 9.300 -8.277 9.733 1.00 49.03 488 THR A C 1
ATOM 3800 O O . THR A 1 488 ? 8.568 -9.190 10.124 1.00 49.03 488 THR A O 1
ATOM 3803 N N . LEU A 1 489 ? 10.289 -8.505 8.849 1.00 49.78 489 LEU A N 1
ATOM 3804 C CA . LEU A 1 489 ? 10.342 -9.733 8.056 1.00 49.78 489 LEU A CA 1
ATOM 3805 C C . LEU A 1 489 ? 11.728 -10.307 7.743 1.00 49.78 489 LEU A C 1
ATOM 3807 O O . LEU A 1 489 ? 12.541 -9.698 7.060 1.00 49.78 489 LEU A O 1
ATOM 3811 N N . ASP A 1 490 ? 11.874 -11.591 8.082 1.00 50.56 490 ASP A N 1
ATOM 3812 C CA . ASP A 1 490 ? 12.896 -12.503 7.550 1.00 50.56 490 ASP A CA 1
ATOM 3813 C C . ASP A 1 490 ? 12.305 -13.567 6.588 1.00 50.56 490 ASP A C 1
ATOM 3815 O O . ASP A 1 490 ? 13.041 -14.412 6.074 1.00 50.56 490 ASP A O 1
ATOM 3819 N N . ASP A 1 491 ? 10.979 -13.578 6.338 1.00 61.28 491 ASP A N 1
ATOM 3820 C CA . ASP A 1 491 ? 10.327 -14.647 5.558 1.00 61.28 491 ASP A CA 1
ATOM 3821 C C . ASP A 1 491 ? 9.024 -14.232 4.827 1.00 61.28 491 ASP A C 1
ATOM 3823 O O . ASP A 1 491 ? 7.922 -14.304 5.381 1.00 61.28 491 ASP A O 1
ATOM 3827 N N . ARG A 1 492 ? 9.141 -13.888 3.531 1.00 68.62 492 ARG A N 1
ATOM 3828 C CA . ARG A 1 492 ? 8.011 -13.637 2.603 1.00 68.62 492 ARG A CA 1
ATOM 3829 C C . ARG A 1 492 ? 7.007 -14.784 2.580 1.00 68.62 492 ARG A C 1
ATOM 3831 O O . ARG A 1 492 ? 5.807 -14.542 2.489 1.00 68.62 492 ARG A O 1
ATOM 3838 N N . PHE A 1 493 ? 7.477 -16.029 2.649 1.00 70.25 493 PHE A N 1
ATOM 3839 C CA . PHE A 1 493 ? 6.585 -17.181 2.615 1.00 70.25 493 PHE A CA 1
ATOM 3840 C C . PHE A 1 493 ? 5.685 -17.200 3.850 1.00 70.25 493 PHE A C 1
ATOM 3842 O O . PHE A 1 493 ? 4.481 -17.408 3.723 1.00 70.25 493 PHE A O 1
ATOM 3849 N N . THR A 1 494 ? 6.237 -16.920 5.032 1.00 72.88 494 THR A N 1
ATOM 3850 C CA . THR A 1 494 ? 5.432 -16.886 6.258 1.00 72.88 494 THR A CA 1
ATOM 3851 C C . THR A 1 494 ? 4.428 -15.723 6.244 1.00 72.88 494 THR A C 1
ATOM 3853 O O . THR A 1 494 ? 3.296 -15.906 6.686 1.00 72.88 494 THR A O 1
ATOM 3856 N N . LEU A 1 495 ? 4.773 -14.569 5.661 1.00 77.44 495 LEU A N 1
ATOM 3857 C CA . LEU A 1 495 ? 3.810 -13.479 5.460 1.00 77.44 495 LEU A CA 1
ATOM 3858 C C . LEU A 1 495 ? 2.663 -13.875 4.513 1.00 77.44 495 LEU A C 1
ATOM 3860 O O . LEU A 1 495 ? 1.501 -13.612 4.815 1.00 77.44 495 LEU A O 1
ATOM 3864 N N . ILE A 1 496 ? 2.970 -14.540 3.395 1.00 83.19 496 ILE A N 1
ATOM 3865 C CA . ILE A 1 496 ? 1.948 -15.076 2.481 1.00 83.19 496 ILE A CA 1
ATOM 3866 C C . ILE A 1 496 ? 1.013 -16.018 3.241 1.00 83.19 496 ILE A C 1
ATOM 3868 O O . ILE A 1 496 ? -0.204 -15.884 3.143 1.00 83.19 496 ILE A O 1
ATOM 3872 N N . GLN A 1 497 ? 1.555 -16.935 4.048 1.00 82.88 497 GLN A N 1
ATOM 3873 C CA . GLN A 1 497 ? 0.727 -17.840 4.851 1.00 82.88 497 GLN A CA 1
ATOM 3874 C C . GLN A 1 497 ? -0.149 -17.089 5.863 1.00 82.88 497 GLN A C 1
ATOM 3876 O O . GLN A 1 497 ? -1.323 -17.424 6.005 1.00 82.88 497 GLN A O 1
ATOM 3881 N N . ALA A 1 498 ? 0.380 -16.046 6.508 1.00 83.69 498 ALA A N 1
ATOM 3882 C CA . ALA A 1 498 ? -0.384 -15.186 7.409 1.00 83.69 498 ALA A CA 1
ATOM 3883 C C . ALA A 1 498 ? -1.564 -14.505 6.695 1.00 83.69 498 ALA A C 1
ATOM 3885 O O . ALA A 1 498 ? -2.699 -14.557 7.168 1.00 83.69 498 ALA A O 1
ATOM 3886 N N . ALA A 1 499 ? -1.320 -13.926 5.519 1.00 89.88 499 ALA A N 1
ATOM 3887 C CA . ALA A 1 499 ? -2.356 -13.274 4.727 1.00 89.88 499 ALA A CA 1
ATOM 3888 C C . ALA A 1 499 ? -3.436 -14.263 4.258 1.00 89.88 499 ALA A C 1
ATOM 3890 O O . ALA A 1 499 ? -4.628 -13.981 4.388 1.00 89.88 499 ALA A O 1
ATOM 3891 N N . ARG A 1 500 ? -3.034 -15.450 3.780 1.00 91.75 500 ARG A N 1
ATOM 3892 C CA . ARG A 1 500 ? -3.969 -16.528 3.408 1.00 91.75 500 ARG A CA 1
ATOM 3893 C C . ARG A 1 500 ? -4.830 -16.942 4.594 1.00 91.75 500 ARG A C 1
ATOM 3895 O O . ARG A 1 500 ? -6.037 -17.096 4.452 1.00 91.75 500 ARG A O 1
ATOM 3902 N N . GLN A 1 501 ? -4.222 -17.095 5.767 1.00 88.06 501 GLN A N 1
ATOM 3903 C CA . GLN A 1 501 ? -4.946 -17.466 6.974 1.00 88.06 501 GLN A CA 1
ATOM 3904 C C . GLN A 1 501 ? -6.000 -16.428 7.357 1.00 88.06 501 GLN A C 1
ATOM 3906 O O . GLN A 1 501 ? -7.113 -16.815 7.700 1.00 88.06 501 GLN A O 1
ATOM 3911 N N . PHE A 1 502 ? -5.678 -15.136 7.261 1.00 90.31 502 PHE A N 1
ATOM 3912 C CA . PHE A 1 502 ? -6.649 -14.072 7.501 1.00 90.31 502 PHE A CA 1
ATOM 3913 C C . PHE A 1 502 ? -7.843 -14.150 6.538 1.00 90.31 502 PHE A C 1
ATOM 3915 O O . PHE A 1 502 ? -8.987 -14.048 6.968 1.00 90.31 502 PHE A O 1
ATOM 3922 N N . VAL A 1 503 ? -7.594 -14.369 5.244 1.00 91.81 503 VAL A N 1
ATOM 3923 C CA . VAL A 1 503 ? -8.674 -14.523 4.254 1.00 91.81 503 VAL A CA 1
ATOM 3924 C C . VAL A 1 503 ? -9.539 -15.748 4.567 1.00 91.81 503 VAL A C 1
ATOM 3926 O O . VAL A 1 503 ? -10.759 -15.643 4.555 1.00 91.81 503 VAL A O 1
ATOM 3929 N N . ASN A 1 504 ? -8.927 -16.870 4.951 1.00 88.12 504 ASN A N 1
ATOM 3930 C CA . ASN A 1 504 ? -9.643 -18.114 5.251 1.00 88.12 504 ASN A CA 1
ATOM 3931 C C . ASN A 1 504 ? -10.538 -18.044 6.504 1.00 88.12 504 ASN A C 1
ATOM 3933 O O . ASN A 1 504 ? -11.414 -18.891 6.670 1.00 88.12 504 ASN A O 1
ATOM 3937 N N . ILE A 1 505 ? -10.303 -17.092 7.416 1.00 85.75 505 ILE A N 1
ATOM 3938 C CA . ILE A 1 505 ? -11.146 -16.899 8.611 1.00 85.75 505 ILE A CA 1
ATOM 3939 C C . ILE A 1 505 ? -12.241 -15.842 8.413 1.00 85.75 505 ILE A C 1
ATOM 3941 O O . ILE A 1 505 ? -13.074 -15.661 9.308 1.00 85.75 505 ILE A O 1
ATOM 3945 N N . ALA A 1 506 ? -12.226 -15.121 7.287 1.00 88.19 506 ALA A N 1
ATOM 3946 C CA . ALA A 1 506 ? -13.284 -14.187 6.933 1.00 88.19 506 ALA A CA 1
ATOM 3947 C C . ALA A 1 506 ? -14.571 -14.961 6.617 1.00 88.19 506 ALA A C 1
ATOM 3949 O O . ALA A 1 506 ? -14.541 -16.073 6.085 1.00 88.19 506 ALA A O 1
ATOM 3950 N N . ARG A 1 507 ? -15.727 -14.396 6.971 1.00 88.19 507 ARG A N 1
ATOM 3951 C CA . ARG A 1 507 ? -17.014 -15.046 6.697 1.00 88.19 507 ARG A CA 1
ATOM 3952 C C . ARG A 1 507 ? -17.428 -14.766 5.247 1.00 88.19 507 ARG A C 1
ATOM 3954 O O . ARG A 1 507 ? -17.050 -13.727 4.715 1.00 88.19 507 ARG A O 1
ATOM 3961 N N . PRO A 1 508 ? -18.282 -15.599 4.627 1.00 87.81 508 PRO A N 1
ATOM 3962 C CA . PRO A 1 508 ? -18.711 -15.398 3.237 1.00 87.81 508 PRO A CA 1
ATOM 3963 C C . PRO A 1 508 ? -19.382 -14.045 2.945 1.00 87.81 508 PRO A C 1
ATOM 3965 O O . PRO A 1 508 ? -19.382 -13.592 1.807 1.00 87.81 508 PRO A O 1
ATOM 3968 N N . GLN A 1 509 ? -19.989 -13.411 3.953 1.00 88.38 509 GLN A N 1
ATOM 3969 C CA . GLN A 1 509 ? -20.590 -12.078 3.842 1.00 88.38 509 GLN A CA 1
ATOM 3970 C C . GLN A 1 509 ? -19.597 -10.923 4.049 1.00 88.38 509 GLN A C 1
ATOM 3972 O O . GLN A 1 509 ? -19.962 -9.767 3.825 1.00 88.38 509 GLN A O 1
ATOM 3977 N N . ASP A 1 510 ? -18.390 -11.206 4.540 1.00 92.00 510 ASP A N 1
ATOM 3978 C CA . ASP A 1 510 ? -17.357 -10.199 4.743 1.00 92.00 510 ASP A CA 1
ATOM 3979 C C . ASP A 1 510 ? -16.651 -9.936 3.404 1.00 92.00 510 ASP A C 1
ATOM 3981 O O . ASP A 1 510 ? -16.378 -10.850 2.627 1.00 92.00 510 ASP A O 1
ATOM 3985 N N . ARG A 1 511 ? -16.340 -8.670 3.125 1.00 95.81 511 ARG A N 1
ATOM 3986 C CA . ARG A 1 511 ? -15.507 -8.285 1.983 1.00 95.81 511 ARG A CA 1
ATOM 3987 C C . ARG A 1 511 ? -14.119 -7.946 2.492 1.00 95.81 511 ARG A C 1
ATOM 3989 O O . ARG A 1 511 ? -13.996 -7.207 3.467 1.00 95.81 511 ARG A O 1
ATOM 3996 N N . VAL A 1 512 ? -13.084 -8.433 1.821 1.00 96.94 512 VAL A N 1
ATOM 3997 C CA . VAL A 1 512 ? -11.689 -8.241 2.221 1.00 96.94 512 VAL A CA 1
ATOM 3998 C C . VAL A 1 512 ? -10.941 -7.459 1.148 1.00 96.94 512 VAL A C 1
ATOM 4000 O O . VAL A 1 512 ? -11.068 -7.726 -0.045 1.00 96.94 512 VAL A O 1
ATOM 4003 N N . ALA A 1 513 ? -10.159 -6.478 1.580 1.00 96.38 513 ALA A N 1
ATOM 4004 C CA . ALA A 1 513 ? -9.137 -5.817 0.785 1.00 96.38 513 ALA A CA 1
ATOM 4005 C C . ALA A 1 513 ? -7.765 -6.114 1.398 1.00 96.38 513 ALA A C 1
ATOM 4007 O O . ALA A 1 513 ? -7.642 -6.227 2.619 1.00 96.38 513 ALA A O 1
ATOM 4008 N N . VAL A 1 514 ? -6.728 -6.214 0.569 1.00 95.19 514 VAL A N 1
ATOM 4009 C CA . VAL A 1 514 ? -5.359 -6.496 1.015 1.00 95.19 514 VAL A CA 1
ATOM 4010 C C . VAL A 1 514 ? -4.424 -5.426 0.478 1.00 95.19 514 VAL A C 1
ATOM 4012 O O . VAL A 1 514 ? -4.371 -5.168 -0.728 1.00 95.19 514 VAL A O 1
ATOM 4015 N N . TYR A 1 515 ? -3.678 -4.815 1.389 1.00 93.44 515 TYR A N 1
ATOM 4016 C CA . TYR A 1 515 ? -2.701 -3.775 1.110 1.00 93.44 515 TYR A CA 1
ATOM 4017 C C . TYR A 1 515 ? -1.348 -4.180 1.677 1.00 93.44 515 TYR A C 1
ATOM 4019 O O . TYR A 1 515 ? -1.264 -4.783 2.747 1.00 93.44 515 TYR A O 1
ATOM 4027 N N . VAL A 1 516 ? -0.289 -3.834 0.956 1.00 88.94 516 VAL A N 1
ATOM 4028 C CA . VAL A 1 516 ? 1.087 -4.192 1.299 1.00 88.94 516 VAL A CA 1
ATOM 4029 C C . VAL A 1 516 ? 1.918 -2.920 1.375 1.00 88.94 516 VAL A C 1
ATOM 4031 O O . VAL A 1 516 ? 1.983 -2.159 0.411 1.00 88.94 516 VAL A O 1
ATOM 4034 N N . LEU A 1 517 ? 2.549 -2.676 2.520 1.00 84.00 517 LEU A N 1
ATOM 4035 C CA . LEU A 1 517 ? 3.518 -1.595 2.675 1.00 84.00 517 LEU A CA 1
ATOM 4036 C C . LEU A 1 517 ? 4.914 -2.110 2.311 1.00 84.00 517 LEU A C 1
ATOM 4038 O O . LEU A 1 517 ? 5.524 -2.819 3.106 1.00 84.00 517 LEU A O 1
ATOM 4042 N N . ALA A 1 518 ? 5.408 -1.751 1.126 1.00 69.31 518 ALA A N 1
ATOM 4043 C CA . ALA A 1 518 ? 6.730 -2.132 0.624 1.00 69.31 518 ALA A CA 1
ATOM 4044 C C . ALA A 1 518 ? 7.376 -0.958 -0.135 1.00 69.31 518 ALA A C 1
ATOM 4046 O O . ALA A 1 518 ? 6.677 -0.117 -0.695 1.00 69.31 518 ALA A O 1
ATOM 4047 N N . ASP A 1 519 ? 8.709 -0.874 -0.153 1.00 60.72 519 ASP A N 1
ATOM 4048 C CA . ASP A 1 519 ? 9.481 0.068 -0.986 1.00 60.72 519 ASP A CA 1
ATOM 4049 C C . ASP A 1 519 ? 9.103 1.564 -0.860 1.00 60.72 519 ASP A C 1
ATOM 4051 O O . ASP A 1 519 ? 9.436 2.383 -1.716 1.00 60.72 519 ASP A O 1
ATOM 4055 N N . SER A 1 520 ? 8.523 1.974 0.275 1.00 65.25 520 SER A N 1
ATOM 4056 C CA . SER A 1 520 ? 8.067 3.356 0.549 1.00 65.25 520 SER A CA 1
ATOM 4057 C C . SER A 1 520 ? 6.907 3.839 -0.336 1.00 65.25 520 SER A C 1
ATOM 4059 O O . SER A 1 520 ? 6.797 5.031 -0.636 1.00 65.25 520 SER A O 1
ATOM 4061 N N . TYR A 1 521 ? 6.040 2.920 -0.752 1.00 77.00 521 TYR A N 1
ATOM 4062 C CA . TYR A 1 521 ? 4.696 3.208 -1.246 1.00 77.00 521 TYR A CA 1
ATOM 4063 C C . TYR A 1 521 ? 3.717 2.159 -0.704 1.00 77.00 521 TYR A C 1
ATOM 4065 O O . TYR A 1 521 ? 4.107 1.091 -0.233 1.00 77.00 521 TYR A O 1
ATOM 4073 N N . LEU A 1 522 ? 2.420 2.461 -0.746 1.00 87.12 522 LEU A N 1
ATOM 4074 C CA . LEU A 1 522 ? 1.394 1.502 -0.347 1.00 87.12 522 LEU A CA 1
ATOM 4075 C C . LEU A 1 522 ? 0.887 0.765 -1.583 1.00 87.12 522 LEU A C 1
ATOM 4077 O O . LEU A 1 522 ? 0.213 1.366 -2.416 1.00 87.12 522 LEU A O 1
ATOM 4081 N N . GLN A 1 523 ? 1.175 -0.524 -1.706 1.00 87.81 523 GLN A N 1
ATOM 4082 C CA . GLN A 1 523 ? 0.668 -1.343 -2.797 1.00 87.81 523 GLN A CA 1
ATOM 4083 C C . GLN A 1 523 ? -0.765 -1.807 -2.524 1.00 87.81 523 GLN A C 1
ATOM 4085 O O . GLN A 1 523 ? -1.094 -2.299 -1.442 1.00 87.81 523 GLN A O 1
ATOM 4090 N N . VAL A 1 524 ? -1.607 -1.680 -3.546 1.00 90.69 524 VAL A N 1
ATOM 4091 C CA . VAL A 1 524 ? -2.956 -2.239 -3.595 1.00 90.69 524 VAL A CA 1
ATOM 4092 C C . VAL A 1 524 ? -2.837 -3.650 -4.151 1.00 90.69 524 VAL A C 1
ATOM 4094 O O . VAL A 1 524 ? -2.710 -3.837 -5.360 1.00 90.69 524 VAL A O 1
ATOM 4097 N N . LEU A 1 525 ? -2.826 -4.649 -3.270 1.00 89.62 525 LEU A N 1
ATOM 4098 C CA . LEU A 1 525 ? -2.742 -6.041 -3.704 1.00 89.62 525 LEU A CA 1
ATOM 4099 C C . LEU A 1 525 ? -4.103 -6.528 -4.190 1.00 89.62 525 LEU A C 1
ATOM 4101 O O . LEU A 1 525 ? -4.210 -7.113 -5.261 1.00 89.62 525 LEU A O 1
ATOM 4105 N N . SER A 1 526 ? -5.147 -6.236 -3.416 1.00 92.25 526 SER A N 1
ATOM 4106 C CA . SER A 1 526 ? -6.530 -6.461 -3.808 1.00 92.25 526 SER A CA 1
ATOM 4107 C C . SER A 1 526 ? -7.424 -5.370 -3.231 1.00 92.25 526 SER A C 1
ATOM 4109 O O . SER A 1 526 ? -7.440 -5.199 -2.010 1.00 92.25 526 SER A O 1
ATOM 4111 N N . PRO A 1 527 ? -8.220 -4.675 -4.062 1.00 92.88 527 PRO A N 1
ATOM 4112 C CA . PRO A 1 527 ? -9.348 -3.899 -3.574 1.00 92.88 527 PRO A CA 1
ATOM 4113 C C . PRO A 1 527 ? -10.366 -4.782 -2.845 1.00 92.88 527 PRO A C 1
ATOM 4115 O O . PRO A 1 527 ? -10.319 -6.014 -2.933 1.00 92.88 527 PRO A O 1
ATOM 4118 N N . LEU A 1 528 ? -11.310 -4.136 -2.164 1.00 94.25 528 LEU A N 1
ATOM 4119 C CA . LEU A 1 528 ? -12.373 -4.801 -1.416 1.00 94.25 528 LEU A CA 1
ATOM 4120 C C . LEU A 1 528 ? -13.203 -5.748 -2.306 1.00 94.25 528 LEU A C 1
ATOM 4122 O O . LEU A 1 528 ? -13.847 -5.308 -3.262 1.00 94.25 528 LEU A O 1
ATOM 4126 N N . THR A 1 529 ? -13.215 -7.039 -1.973 1.00 94.81 529 THR A N 1
ATOM 4127 C CA . THR A 1 529 ? -13.952 -8.087 -2.697 1.00 94.81 529 THR A CA 1
ATOM 4128 C C . THR A 1 529 ? -14.395 -9.212 -1.756 1.00 94.81 529 THR A C 1
ATOM 4130 O O . THR A 1 529 ? -13.799 -9.423 -0.705 1.00 94.81 529 THR A O 1
ATOM 4133 N N . ASP A 1 530 ? -15.454 -9.923 -2.125 1.00 93.19 530 ASP A N 1
ATOM 4134 C CA . ASP A 1 530 ? -15.925 -11.172 -1.512 1.00 93.19 530 ASP A CA 1
ATOM 4135 C C . ASP A 1 530 ? -15.408 -12.424 -2.256 1.00 93.19 530 ASP A C 1
ATOM 4137 O O . ASP A 1 530 ? -15.718 -13.555 -1.884 1.00 93.19 530 ASP A O 1
ATOM 4141 N N . ASN A 1 531 ? -14.600 -12.249 -3.309 1.00 94.38 531 ASN A N 1
ATOM 4142 C CA . ASN A 1 531 ? -14.030 -13.355 -4.068 1.00 94.38 531 ASN A CA 1
ATOM 4143 C C . ASN A 1 531 ? -12.747 -13.881 -3.406 1.00 94.38 531 ASN A C 1
ATOM 4145 O O . ASN A 1 531 ? -11.639 -13.418 -3.688 1.00 94.38 531 ASN A O 1
ATOM 4149 N N . GLU A 1 532 ? -12.908 -14.894 -2.557 1.00 91.56 532 GLU A N 1
ATOM 4150 C CA . GLU A 1 532 ? -11.813 -15.585 -1.864 1.00 91.56 532 GLU A CA 1
ATOM 4151 C C . GLU A 1 532 ? -10.732 -16.111 -2.827 1.00 91.56 532 GLU A C 1
ATOM 4153 O O . GLU A 1 532 ? -9.539 -15.980 -2.560 1.00 91.56 532 GLU A O 1
ATOM 4158 N N . GLY A 1 533 ? -11.127 -16.661 -3.980 1.00 89.88 533 GLY A N 1
ATOM 4159 C CA . GLY A 1 533 ? -10.187 -17.210 -4.960 1.00 89.88 533 GLY A CA 1
ATOM 4160 C C . GLY A 1 533 ? -9.270 -16.146 -5.571 1.00 89.88 533 GLY A C 1
ATOM 4161 O O . GLY A 1 533 ? -8.063 -16.363 -5.674 1.00 89.88 533 GLY A O 1
ATOM 4162 N N . ASP A 1 534 ? -9.830 -14.985 -5.927 1.00 89.25 534 ASP A N 1
ATOM 4163 C CA . ASP A 1 534 ? -9.067 -13.835 -6.442 1.00 89.25 534 ASP A CA 1
ATOM 4164 C C . ASP A 1 534 ? -8.134 -13.266 -5.359 1.00 89.25 534 ASP A C 1
ATOM 4166 O O . ASP A 1 534 ? -6.968 -12.977 -5.628 1.00 89.25 534 ASP A O 1
ATOM 4170 N N . LEU A 1 535 ? -8.602 -13.191 -4.106 1.00 91.75 535 LEU A N 1
ATOM 4171 C CA . LEU A 1 535 ? -7.779 -12.771 -2.966 1.00 91.75 535 LEU A CA 1
ATOM 4172 C C . LEU A 1 535 ? -6.577 -13.691 -2.752 1.00 91.75 535 LEU A C 1
ATOM 4174 O O . LEU A 1 535 ? -5.448 -13.209 -2.667 1.00 91.75 535 LEU A O 1
ATOM 4178 N N . LEU A 1 536 ? -6.803 -15.005 -2.682 1.00 90.44 536 LEU A N 1
ATOM 4179 C CA . LEU A 1 536 ? -5.737 -15.982 -2.460 1.00 90.44 536 LEU A CA 1
ATOM 4180 C C . LEU A 1 536 ? -4.720 -15.981 -3.606 1.00 90.44 536 LEU A C 1
ATOM 4182 O O . LEU A 1 536 ? -3.520 -16.037 -3.343 1.00 90.44 536 LEU A O 1
ATOM 4186 N N . GLN A 1 537 ? -5.180 -15.851 -4.855 1.00 85.62 537 GLN A N 1
ATOM 4187 C CA . GLN A 1 537 ? -4.291 -15.739 -6.011 1.00 85.62 537 GLN A CA 1
ATOM 4188 C C . GLN A 1 537 ? -3.418 -14.480 -5.928 1.00 85.62 537 GLN A C 1
ATOM 4190 O O . GLN A 1 537 ? -2.205 -14.562 -6.106 1.00 85.62 537 GLN A O 1
ATOM 4195 N N . ARG A 1 538 ? -4.009 -13.324 -5.601 1.00 85.56 538 ARG A N 1
ATOM 4196 C CA . ARG A 1 538 ? -3.265 -12.064 -5.450 1.00 85.56 538 ARG A CA 1
ATOM 4197 C C . ARG A 1 538 ? -2.288 -12.106 -4.277 1.00 85.56 538 ARG A C 1
ATOM 4199 O O . ARG A 1 538 ? -1.200 -11.551 -4.377 1.00 85.56 538 ARG A O 1
ATOM 4206 N N . ILE A 1 539 ? -2.634 -12.788 -3.185 1.00 87.19 539 ILE A N 1
ATOM 4207 C CA . ILE A 1 539 ? -1.739 -13.001 -2.037 1.00 87.19 539 ILE A CA 1
ATOM 4208 C C . ILE A 1 539 ? -0.481 -13.786 -2.429 1.00 87.19 539 ILE A C 1
ATOM 4210 O O . ILE A 1 539 ? 0.608 -13.479 -1.943 1.00 87.19 539 ILE A O 1
ATOM 4214 N N . ASP A 1 540 ? -0.585 -14.750 -3.340 1.00 81.62 540 ASP A N 1
ATOM 4215 C CA . ASP A 1 540 ? 0.586 -15.501 -3.808 1.00 81.62 540 ASP A CA 1
ATOM 4216 C C . ASP A 1 540 ? 1.565 -14.616 -4.624 1.00 81.62 540 ASP A C 1
ATOM 4218 O O . ASP A 1 540 ? 2.778 -14.877 -4.654 1.00 81.62 540 ASP A O 1
ATOM 4222 N N . ASP A 1 541 ? 1.061 -13.510 -5.186 1.00 73.50 541 ASP A N 1
ATOM 4223 C CA . ASP A 1 541 ? 1.792 -12.512 -5.978 1.00 73.50 541 ASP A CA 1
ATOM 4224 C C . ASP A 1 541 ? 2.379 -11.343 -5.152 1.00 73.50 541 ASP A C 1
ATOM 4226 O O . ASP A 1 541 ? 2.936 -10.406 -5.733 1.00 73.50 541 ASP A O 1
ATOM 4230 N N . ILE A 1 542 ? 2.325 -11.385 -3.809 1.00 74.50 542 ILE A N 1
ATOM 4231 C CA . ILE A 1 542 ? 2.984 -10.382 -2.938 1.00 74.50 542 ILE A CA 1
ATOM 4232 C C . ILE A 1 542 ? 4.449 -10.203 -3.381 1.00 74.50 542 ILE A C 1
ATOM 4234 O O . ILE A 1 542 ? 5.157 -11.202 -3.511 1.00 74.50 542 ILE A O 1
ATOM 4238 N N . PRO A 1 543 ? 4.964 -8.988 -3.629 1.00 63.47 543 PRO A N 1
ATOM 4239 C CA . PRO A 1 543 ? 6.329 -8.819 -4.134 1.00 63.47 543 PRO A CA 1
ATOM 4240 C C . PRO A 1 543 ? 7.406 -9.235 -3.109 1.00 63.47 543 PRO A C 1
ATOM 4242 O O . PRO A 1 543 ? 7.105 -9.518 -1.946 1.00 63.47 543 PRO A O 1
ATOM 4245 N N . PRO A 1 544 ? 8.687 -9.304 -3.520 1.00 59.66 544 PRO A N 1
ATOM 4246 C CA . PRO A 1 544 ? 9.809 -9.369 -2.587 1.00 59.66 544 PRO A CA 1
ATOM 4247 C C . PRO A 1 544 ? 9.759 -8.240 -1.549 1.00 59.66 544 PRO A C 1
ATOM 4249 O O . PRO A 1 544 ? 9.317 -7.133 -1.843 1.00 59.66 544 PRO A O 1
ATOM 4252 N N . LEU A 1 545 ? 10.219 -8.541 -0.337 1.00 58.78 545 LEU A N 1
ATOM 4253 C CA . LEU A 1 545 ? 10.165 -7.637 0.808 1.00 58.78 545 LEU A CA 1
ATOM 4254 C C . LEU A 1 545 ? 11.380 -6.710 0.795 1.00 58.78 545 LEU A C 1
ATOM 4256 O O . LEU A 1 545 ? 12.514 -7.194 0.807 1.00 58.78 545 LEU A O 1
ATOM 4260 N N . ALA A 1 546 ? 11.149 -5.402 0.769 1.00 54.66 546 ALA A N 1
ATOM 4261 C CA . ALA A 1 546 ? 12.190 -4.389 0.865 1.00 54.66 546 ALA A CA 1
ATOM 4262 C C . ALA A 1 546 ? 11.589 -3.034 1.270 1.00 54.66 546 ALA A C 1
ATOM 4264 O O . ALA A 1 546 ? 10.390 -2.786 1.119 1.00 54.66 546 ALA A O 1
ATOM 4265 N N . GLY A 1 547 ? 12.437 -2.147 1.793 1.00 59.91 547 GLY A N 1
ATOM 4266 C CA . GLY A 1 547 ? 12.117 -0.730 1.938 1.00 59.91 547 GLY A CA 1
ATOM 4267 C C . GLY A 1 547 ? 11.748 -0.267 3.347 1.00 59.91 547 GLY A C 1
ATOM 4268 O O . GLY A 1 547 ? 12.041 -0.922 4.351 1.00 59.91 547 GLY A O 1
ATOM 4269 N N . SER A 1 548 ? 11.181 0.942 3.388 1.00 64.69 548 SER A N 1
ATOM 4270 C CA . SER A 1 548 ? 10.924 1.728 4.599 1.00 64.69 548 SER A CA 1
ATOM 4271 C C . SER A 1 548 ? 9.502 1.547 5.151 1.00 64.69 548 SER A C 1
ATOM 4273 O O . SER A 1 548 ? 8.632 1.035 4.449 1.00 64.69 548 SER A O 1
ATOM 4275 N N . THR A 1 549 ? 9.265 2.010 6.386 1.00 74.81 549 THR A N 1
ATOM 4276 C CA . THR A 1 549 ? 8.029 1.760 7.156 1.00 74.81 549 THR A CA 1
ATOM 4277 C C . THR A 1 549 ? 7.242 3.042 7.498 1.00 74.81 549 THR A C 1
ATOM 4279 O O . THR A 1 549 ? 7.123 3.413 8.669 1.00 74.81 549 THR A O 1
ATOM 4282 N N . PRO A 1 550 ? 6.714 3.801 6.520 1.00 86.44 550 PRO A N 1
ATOM 4283 C CA . PRO A 1 550 ? 5.774 4.896 6.785 1.00 86.44 550 PRO A CA 1
ATOM 4284 C C . PRO A 1 550 ? 4.375 4.334 7.118 1.00 86.44 550 PRO A C 1
ATOM 4286 O O . PRO A 1 550 ? 3.413 4.457 6.351 1.00 86.44 550 PRO A O 1
ATOM 4289 N N . LEU A 1 551 ? 4.291 3.640 8.255 1.00 90.06 551 LEU A N 1
ATOM 4290 C CA . LEU A 1 551 ? 3.132 2.873 8.709 1.00 90.06 551 LEU A CA 1
ATOM 4291 C C . LEU A 1 551 ? 1.903 3.758 8.924 1.00 90.06 551 LEU A C 1
ATOM 4293 O O . LEU A 1 551 ? 0.798 3.373 8.539 1.00 90.06 551 LEU A O 1
ATOM 4297 N N . TYR A 1 552 ? 2.076 4.948 9.501 1.00 93.75 552 TYR A N 1
ATOM 4298 C CA . TYR A 1 552 ? 0.948 5.846 9.760 1.00 93.75 552 TYR A CA 1
ATOM 4299 C C . TYR A 1 552 ? 0.282 6.304 8.463 1.00 93.75 552 TYR A C 1
ATOM 4301 O O . TYR A 1 552 ? -0.945 6.274 8.352 1.00 93.75 552 TYR A O 1
ATOM 4309 N N . ASP A 1 553 ? 1.077 6.636 7.446 1.00 92.44 553 ASP A N 1
ATOM 4310 C CA . ASP A 1 553 ? 0.545 6.991 6.132 1.00 92.44 553 ASP A CA 1
ATOM 4311 C C . ASP A 1 553 ? -0.190 5.804 5.491 1.00 92.44 553 ASP A C 1
ATOM 4313 O O . ASP A 1 553 ? -1.261 5.978 4.910 1.00 92.44 553 ASP A O 1
ATOM 4317 N N . ALA A 1 554 ? 0.348 4.586 5.620 1.00 93.38 554 ALA A N 1
ATOM 4318 C CA . ALA A 1 554 ? -0.269 3.371 5.090 1.00 93.38 554 ALA A CA 1
ATOM 4319 C C . ALA A 1 554 ? -1.642 3.073 5.723 1.00 93.38 554 ALA A C 1
ATOM 4321 O O . ALA A 1 554 ? -2.590 2.707 5.019 1.00 93.38 554 ALA A O 1
ATOM 4322 N N . ILE A 1 555 ? -1.776 3.287 7.035 1.00 95.94 555 ILE A N 1
ATOM 4323 C CA . ILE A 1 555 ? -3.045 3.162 7.767 1.00 95.94 555 ILE A CA 1
ATOM 4324 C C . ILE A 1 555 ? -4.079 4.147 7.210 1.00 95.94 555 ILE A C 1
ATOM 4326 O O . ILE A 1 555 ? -5.184 3.742 6.847 1.00 95.94 555 ILE A O 1
ATOM 4330 N N . VAL A 1 556 ? -3.710 5.422 7.052 1.00 95.62 556 VAL A N 1
ATOM 4331 C CA . VAL A 1 556 ? -4.615 6.445 6.502 1.00 95.62 556 VAL A CA 1
ATOM 4332 C C . VAL A 1 556 ? -5.023 6.127 5.067 1.00 95.62 556 VAL A C 1
ATOM 4334 O O . VAL A 1 556 ? -6.201 6.226 4.727 1.00 95.62 556 VAL A O 1
ATOM 4337 N N . LEU A 1 557 ? -4.070 5.754 4.212 1.00 94.19 557 LEU A N 1
ATOM 4338 C CA . LEU A 1 557 ? -4.326 5.501 2.792 1.00 94.19 557 LEU A CA 1
ATOM 4339 C C . LEU A 1 557 ? -5.218 4.278 2.574 1.00 94.19 557 LEU A C 1
ATOM 4341 O O . LEU A 1 557 ? -6.148 4.339 1.769 1.00 94.19 557 LEU A O 1
ATOM 4345 N N . SER A 1 558 ? -4.960 3.189 3.300 1.00 95.31 558 SER A N 1
ATOM 4346 C CA . SER A 1 558 ? -5.768 1.968 3.216 1.00 95.31 558 SER A CA 1
ATOM 4347 C C . SER A 1 558 ? -7.203 2.208 3.711 1.00 95.31 558 SER A C 1
ATOM 4349 O O . SER A 1 558 ? -8.161 1.802 3.046 1.00 95.31 558 SER A O 1
ATOM 4351 N N . TYR A 1 559 ? -7.376 2.992 4.784 1.00 95.31 559 TYR A N 1
ATOM 4352 C CA . TYR A 1 559 ? -8.686 3.490 5.214 1.00 95.31 559 TYR A CA 1
ATOM 4353 C C . TYR A 1 559 ? -9.364 4.357 4.137 1.00 95.31 559 TYR A C 1
ATOM 4355 O O . TYR A 1 559 ? -10.524 4.130 3.785 1.00 95.31 559 TYR A O 1
ATOM 4363 N N . ALA A 1 560 ? -8.657 5.350 3.593 1.00 92.88 560 ALA A N 1
ATOM 4364 C CA . ALA A 1 560 ? -9.215 6.318 2.649 1.00 92.88 560 ALA A CA 1
ATOM 4365 C C . ALA A 1 560 ? -9.688 5.665 1.346 1.00 92.88 560 ALA A C 1
ATOM 4367 O O . ALA A 1 560 ? -10.703 6.066 0.765 1.00 92.88 560 ALA A O 1
ATOM 4368 N N . GLN A 1 561 ? -8.944 4.662 0.882 1.00 91.25 561 GLN A N 1
ATOM 4369 C CA . GLN A 1 561 ? -9.222 3.997 -0.379 1.00 91.25 561 GLN A CA 1
ATOM 4370 C C . GLN A 1 561 ? -10.490 3.138 -0.302 1.00 91.25 561 GLN A C 1
ATOM 4372 O O . GLN A 1 561 ? -11.290 3.173 -1.249 1.00 91.25 561 GLN A O 1
ATOM 4377 N N . GLU A 1 562 ? -10.708 2.455 0.828 1.00 93.62 562 GLU A N 1
ATOM 4378 C CA . GLU A 1 562 ? -11.791 1.480 0.994 1.00 93.62 562 GLU A CA 1
ATOM 4379 C C . GLU A 1 562 ? -12.904 1.924 1.945 1.00 93.62 562 GLU A C 1
ATOM 4381 O O . GLU A 1 562 ? -14.082 1.932 1.576 1.00 93.62 562 GLU A O 1
ATOM 4386 N N . LEU A 1 563 ? -12.556 2.289 3.173 1.00 93.31 563 LEU A N 1
ATOM 4387 C CA . LEU A 1 563 ? -13.503 2.375 4.285 1.00 93.31 563 LEU A CA 1
ATOM 4388 C C . LEU A 1 563 ? -14.160 3.758 4.379 1.00 93.31 563 LEU A C 1
ATOM 4390 O O . LEU A 1 563 ? -15.352 3.850 4.663 1.00 93.31 563 LEU A O 1
ATOM 4394 N N . ALA A 1 564 ? -13.448 4.831 4.019 1.00 90.12 564 ALA A N 1
ATOM 4395 C CA . ALA A 1 564 ? -13.980 6.200 4.068 1.00 90.12 564 ALA A CA 1
ATOM 4396 C C . ALA A 1 564 ? -15.252 6.398 3.222 1.00 90.12 564 ALA A C 1
ATOM 4398 O O . ALA A 1 564 ? -16.175 7.115 3.610 1.00 90.12 564 ALA A O 1
ATOM 4399 N N . LYS A 1 565 ? -15.325 5.727 2.066 1.00 87.50 565 LYS A N 1
ATOM 4400 C CA . LYS A 1 565 ? -16.490 5.760 1.159 1.00 87.50 565 LYS A CA 1
ATOM 4401 C C . LYS A 1 565 ? -17.681 4.960 1.702 1.00 87.50 565 LYS A C 1
ATOM 4403 O O . LYS A 1 565 ? -18.778 5.063 1.165 1.00 87.50 565 LYS A O 1
ATOM 4408 N N . ARG A 1 566 ? -17.452 4.167 2.751 1.00 89.62 566 ARG A N 1
ATOM 4409 C CA . ARG A 1 566 ? -18.376 3.210 3.370 1.00 89.62 566 ARG A CA 1
ATOM 4410 C C . ARG A 1 566 ? -18.518 3.483 4.868 1.00 89.62 566 ARG A C 1
ATOM 4412 O O . ARG A 1 566 ? -18.789 2.575 5.642 1.00 89.62 566 ARG A O 1
ATOM 4419 N N . ARG A 1 567 ? -18.358 4.741 5.295 1.00 80.62 567 ARG A N 1
ATOM 4420 C CA . ARG A 1 567 ? -18.372 5.166 6.712 1.00 80.62 567 ARG A CA 1
ATOM 4421 C C . ARG A 1 567 ? -19.646 4.817 7.502 1.00 80.62 567 ARG A C 1
ATOM 4423 O O . ARG A 1 567 ? -19.659 4.977 8.715 1.00 80.62 567 ARG A O 1
ATOM 4430 N N . PHE A 1 568 ? -20.708 4.395 6.813 1.00 79.88 568 PHE A N 1
ATOM 4431 C CA . PHE A 1 568 ? -21.984 3.953 7.388 1.00 79.88 568 PHE A CA 1
ATOM 4432 C C . PHE A 1 568 ? -22.147 2.426 7.389 1.00 79.88 568 PHE A C 1
ATOM 4434 O O . PHE A 1 568 ? -23.189 1.912 7.770 1.00 79.88 568 PHE A O 1
ATOM 4441 N N . GLU A 1 569 ? -21.120 1.680 6.989 1.00 86.38 569 GLU A N 1
ATOM 4442 C CA . GLU A 1 569 ? -21.069 0.215 6.997 1.00 86.38 569 GLU A CA 1
ATOM 4443 C C . GLU A 1 569 ? -20.105 -0.267 8.089 1.00 86.38 569 GLU A C 1
ATOM 4445 O O . GLU A 1 569 ? -19.369 0.539 8.663 1.00 86.38 569 GLU A O 1
ATOM 4450 N N . ARG A 1 570 ? -20.134 -1.557 8.438 1.00 87.88 570 ARG A N 1
ATOM 4451 C CA . ARG A 1 570 ? -19.236 -2.123 9.455 1.00 87.88 570 ARG A CA 1
ATOM 4452 C C . ARG A 1 570 ? -17.840 -2.260 8.868 1.00 87.88 570 ARG A C 1
ATOM 4454 O O . ARG A 1 570 ? -17.635 -3.038 7.942 1.00 87.88 570 ARG A O 1
ATOM 4461 N N . ASN A 1 571 ? -16.893 -1.503 9.405 1.00 92.69 571 ASN A N 1
ATOM 4462 C CA . ASN A 1 571 ? -15.546 -1.397 8.861 1.00 92.69 571 ASN A CA 1
ATOM 4463 C C . ASN A 1 571 ? -14.522 -1.815 9.914 1.00 92.69 571 ASN A C 1
ATOM 4465 O O . ASN A 1 571 ? -14.623 -1.414 11.077 1.00 92.69 571 ASN A O 1
ATOM 4469 N N . ALA A 1 572 ? -13.525 -2.594 9.504 1.00 94.94 572 ALA A N 1
ATOM 4470 C CA . ALA A 1 572 ? -12.363 -2.866 10.333 1.00 94.94 572 ALA A CA 1
ATOM 4471 C C . ALA A 1 572 ? -11.074 -2.874 9.506 1.00 94.94 572 ALA A C 1
ATOM 4473 O O . ALA A 1 572 ? -11.007 -3.445 8.418 1.00 94.94 572 ALA A O 1
ATOM 4474 N N . LEU A 1 573 ? -10.034 -2.263 10.064 1.00 97.00 573 LEU A N 1
ATOM 4475 C CA . LEU A 1 573 ? -8.676 -2.264 9.546 1.00 97.00 573 LEU A CA 1
ATOM 4476 C C . LEU A 1 573 ? -7.808 -3.134 10.457 1.00 97.00 573 LEU A C 1
ATOM 4478 O O . LEU A 1 573 ? -7.587 -2.807 11.623 1.00 97.00 573 LEU A O 1
ATOM 4482 N N . VAL A 1 574 ? -7.312 -4.241 9.922 1.00 96.75 574 VAL A N 1
ATOM 4483 C CA . VAL A 1 574 ? -6.408 -5.167 10.604 1.00 96.75 574 VAL A CA 1
ATOM 4484 C C . VAL A 1 574 ? -4.988 -4.879 10.131 1.00 96.75 574 VAL A C 1
ATOM 4486 O O . VAL A 1 574 ? -4.692 -5.001 8.944 1.00 96.75 574 VAL A O 1
ATOM 4489 N N . VAL A 1 575 ? -4.112 -4.471 11.051 1.00 95.62 575 VAL A N 1
ATOM 4490 C CA . VAL A 1 575 ? -2.745 -4.021 10.736 1.00 95.62 575 VAL A CA 1
ATOM 4491 C C . VAL A 1 575 ? -1.742 -5.032 11.271 1.00 95.62 575 VAL A C 1
ATOM 4493 O O . VAL A 1 575 ? -1.538 -5.103 12.479 1.00 95.62 575 VAL A O 1
ATOM 4496 N N . LEU A 1 576 ? -1.105 -5.803 10.394 1.00 92.06 576 LEU A N 1
ATOM 4497 C CA . LEU A 1 576 ? -0.039 -6.733 10.762 1.00 92.06 576 LEU A CA 1
ATOM 4498 C C . LEU A 1 576 ? 1.312 -6.023 10.645 1.00 92.06 576 LEU A C 1
ATOM 4500 O O . LEU A 1 576 ? 1.775 -5.780 9.534 1.00 92.06 576 LEU A O 1
ATOM 4504 N N . SER A 1 577 ? 1.923 -5.674 11.778 1.00 88.88 577 SER A N 1
ATOM 4505 C CA . SER A 1 577 ? 3.166 -4.891 11.824 1.00 88.88 577 SER A CA 1
ATOM 4506 C C . SER A 1 577 ? 3.882 -5.058 13.168 1.00 88.88 577 SER A C 1
ATOM 4508 O O . SER A 1 577 ? 3.276 -5.449 14.165 1.00 88.88 577 SER A O 1
ATOM 4510 N N . ASP A 1 578 ? 5.170 -4.724 13.224 1.00 82.31 578 ASP A N 1
ATOM 4511 C CA . ASP A 1 578 ? 5.912 -4.504 14.475 1.00 82.31 578 ASP A CA 1
ATOM 4512 C C . ASP A 1 578 ? 5.650 -3.104 15.085 1.00 82.31 578 ASP A C 1
ATOM 4514 O O . ASP A 1 578 ? 6.232 -2.751 16.112 1.00 82.31 578 ASP A O 1
ATOM 4518 N N . GLY A 1 579 ? 4.780 -2.306 14.450 1.00 85.50 579 GLY A N 1
ATOM 4519 C CA . GLY A 1 579 ? 4.350 -0.969 14.859 1.00 85.50 579 GLY A CA 1
ATOM 4520 C C . GLY A 1 579 ? 5.388 0.131 14.632 1.00 85.50 579 GLY A C 1
ATOM 4521 O O . GLY A 1 579 ? 5.172 1.270 15.061 1.00 85.50 579 GLY A O 1
ATOM 4522 N N . MET A 1 580 ? 6.532 -0.186 14.028 1.00 84.12 580 MET A N 1
ATOM 4523 C CA . MET A 1 580 ? 7.690 0.693 14.036 1.00 84.12 580 MET A CA 1
ATOM 4524 C C . MET A 1 580 ? 7.667 1.672 12.858 1.00 84.12 580 MET A C 1
ATOM 4526 O O . MET A 1 580 ? 8.265 1.445 11.812 1.00 84.12 580 MET A O 1
ATOM 4530 N N . ASP A 1 581 ? 7.002 2.809 13.055 1.00 87.19 581 ASP A N 1
ATOM 4531 C CA . ASP A 1 581 ? 6.998 3.885 12.063 1.00 87.19 581 ASP A CA 1
ATOM 4532 C C . ASP A 1 581 ? 8.367 4.582 11.947 1.00 87.19 581 ASP A C 1
ATOM 4534 O O . ASP A 1 581 ? 9.063 4.824 12.941 1.00 87.19 581 ASP A O 1
ATOM 4538 N N . ASN A 1 582 ? 8.724 4.996 10.730 1.00 79.31 582 ASN A N 1
ATOM 4539 C CA . ASN A 1 582 ? 9.956 5.734 10.438 1.00 79.31 582 ASN A CA 1
ATOM 4540 C C . ASN A 1 582 ? 10.137 7.025 11.272 1.00 79.31 582 ASN A C 1
ATOM 4542 O O . ASN A 1 582 ? 11.277 7.424 11.524 1.00 79.31 582 ASN A O 1
ATOM 4546 N N . GLN A 1 583 ? 9.061 7.672 11.740 1.00 80.56 583 GLN A N 1
ATOM 4547 C CA . GLN A 1 583 ? 9.132 8.824 12.655 1.00 80.56 583 GLN A CA 1
ATOM 4548 C C . GLN A 1 583 ? 9.780 8.485 14.005 1.00 80.56 583 GLN A C 1
ATOM 4550 O O . GLN A 1 583 ? 10.318 9.374 14.668 1.00 80.56 583 GLN A O 1
ATOM 4555 N N . LEU A 1 584 ? 9.771 7.212 14.411 1.00 76.94 584 LEU A N 1
ATOM 4556 C CA . LEU A 1 584 ? 10.437 6.737 15.626 1.00 76.94 584 LEU A CA 1
ATOM 4557 C C . LEU A 1 584 ? 11.926 6.423 15.394 1.00 76.94 584 LEU A C 1
ATOM 4559 O O . LEU A 1 584 ? 12.685 6.354 16.361 1.00 76.94 584 LEU A O 1
ATOM 4563 N N . LEU A 1 585 ? 12.373 6.316 14.133 1.00 69.19 585 LEU A N 1
ATOM 4564 C CA . LEU A 1 585 ? 13.741 5.945 13.732 1.00 69.19 585 LEU A CA 1
ATOM 4565 C C . LEU A 1 585 ? 14.555 7.047 13.004 1.00 69.19 585 LEU A C 1
ATOM 4567 O O . LEU A 1 585 ? 15.383 6.728 12.145 1.00 69.19 585 LEU A O 1
ATOM 4571 N N . PRO A 1 586 ? 14.439 8.350 13.337 1.00 55.00 586 PRO A N 1
ATOM 4572 C CA . PRO A 1 586 ? 14.966 9.436 12.502 1.00 55.00 586 PRO A CA 1
ATOM 4573 C C . PRO A 1 586 ? 16.502 9.490 12.396 1.00 55.00 586 PRO A C 1
ATOM 4575 O O . PRO A 1 586 ? 17.035 10.226 11.569 1.00 55.00 586 PRO A O 1
ATOM 4578 N N . ARG A 1 587 ? 17.241 8.736 13.227 1.00 51.25 587 ARG A N 1
ATOM 4579 C CA . ARG A 1 587 ? 18.718 8.756 13.280 1.00 51.25 587 ARG A CA 1
ATOM 4580 C C . ARG A 1 587 ? 19.408 7.548 12.646 1.00 51.25 587 ARG A C 1
ATOM 4582 O O . ARG A 1 587 ? 20.630 7.569 12.543 1.00 51.25 587 ARG A O 1
ATOM 4589 N N . LEU A 1 588 ? 18.666 6.524 12.219 1.00 51.97 588 LEU A N 1
ATOM 4590 C CA . LEU A 1 588 ? 19.251 5.323 11.602 1.00 51.97 588 LEU A CA 1
ATOM 4591 C C . LEU A 1 588 ? 19.396 5.415 10.071 1.00 51.97 588 LEU A C 1
ATOM 4593 O O . LEU A 1 588 ? 19.997 4.534 9.467 1.00 51.97 588 LEU A O 1
ATOM 4597 N N . GLY A 1 589 ? 18.976 6.537 9.473 1.00 48.34 589 GLY A N 1
ATOM 4598 C CA . GLY A 1 589 ? 19.269 6.909 8.089 1.00 48.34 589 GLY A CA 1
ATOM 4599 C C . GLY A 1 589 ? 18.495 6.111 7.032 1.00 48.34 589 GLY A C 1
ATOM 4600 O O . GLY A 1 589 ? 18.288 4.914 7.162 1.00 48.34 589 GLY A O 1
ATOM 4601 N N . HIS A 1 590 ? 18.170 6.792 5.927 1.00 49.44 590 HIS A N 1
ATOM 4602 C CA . HIS A 1 590 ? 17.654 6.265 4.646 1.00 49.44 590 HIS A CA 1
ATOM 4603 C C . HIS A 1 590 ? 16.136 6.048 4.489 1.00 49.44 590 HIS A C 1
ATOM 4605 O O . HIS A 1 590 ? 15.717 5.765 3.373 1.00 49.44 590 HIS A O 1
ATOM 4611 N N . SER A 1 591 ? 15.308 6.274 5.513 1.00 56.69 591 SER A N 1
ATOM 4612 C CA . SER A 1 591 ? 13.848 6.071 5.425 1.00 56.69 591 SER A CA 1
ATOM 4613 C C . SER A 1 591 ? 13.053 7.380 5.487 1.00 56.69 591 SER A C 1
ATOM 4615 O O . SER A 1 591 ? 13.322 8.234 6.333 1.00 56.69 591 SER A O 1
ATOM 4617 N N . ARG A 1 592 ? 12.059 7.547 4.602 1.00 67.12 592 ARG A N 1
ATOM 4618 C CA . ARG A 1 592 ? 11.148 8.705 4.588 1.00 67.12 592 ARG A CA 1
ATOM 4619 C C . ARG A 1 592 ? 10.191 8.615 5.790 1.00 67.12 592 ARG A C 1
ATOM 4621 O O . ARG A 1 592 ? 9.473 7.620 5.878 1.00 67.12 592 ARG A O 1
ATOM 4628 N N . PRO A 1 593 ? 10.156 9.592 6.718 1.00 76.19 593 PRO A N 1
ATOM 4629 C CA . PRO A 1 593 ? 9.182 9.573 7.809 1.00 76.19 593 PRO A CA 1
ATOM 4630 C C . PRO A 1 593 ? 7.759 9.649 7.250 1.00 76.19 593 PRO A C 1
ATOM 4632 O O . PRO A 1 593 ? 7.552 10.252 6.192 1.00 76.19 593 PRO A O 1
ATOM 4635 N N . SER A 1 594 ? 6.789 9.080 7.972 1.00 86.19 594 SER A N 1
ATOM 4636 C CA . SER A 1 594 ? 5.376 9.308 7.661 1.00 86.19 594 SER A CA 1
ATOM 4637 C C . SER A 1 594 ? 5.087 10.809 7.590 1.00 86.19 594 SER A C 1
ATOM 4639 O O . SER A 1 594 ? 5.626 11.593 8.378 1.00 86.19 594 SER A O 1
ATOM 4641 N N . MET A 1 595 ? 4.262 11.223 6.636 1.00 86.25 595 MET A N 1
ATOM 4642 C CA . MET A 1 595 ? 3.811 12.609 6.500 1.00 86.25 595 MET A CA 1
ATOM 4643 C C . MET A 1 595 ? 2.711 12.954 7.505 1.00 86.25 595 MET A C 1
ATOM 4645 O O . MET A 1 595 ? 2.514 14.130 7.814 1.00 86.25 595 MET A O 1
ATOM 4649 N N . VAL A 1 596 ? 2.002 11.943 8.004 1.00 90.50 596 VAL A N 1
ATOM 4650 C CA . VAL A 1 596 ? 1.014 12.053 9.075 1.00 90.50 596 VAL A CA 1
ATOM 4651 C C . VAL A 1 596 ? 1.699 11.828 10.422 1.00 90.50 596 VAL A C 1
ATOM 4653 O O . VAL A 1 596 ? 2.308 10.783 10.646 1.00 90.50 596 VAL A O 1
ATOM 4656 N N . ALA A 1 597 ? 1.610 12.804 11.327 1.00 92.25 597 ALA A N 1
ATOM 4657 C CA . ALA A 1 597 ? 2.058 12.643 12.710 1.00 92.25 597 ALA A CA 1
ATOM 4658 C C . ALA A 1 597 ? 1.170 11.635 13.453 1.00 92.25 597 ALA A C 1
ATOM 4660 O O . ALA A 1 597 ? -0.029 11.542 13.181 1.00 92.25 597 ALA A O 1
ATOM 4661 N N . PHE A 1 598 ? 1.741 10.904 14.414 1.00 94.44 598 PHE A N 1
ATOM 4662 C CA . PHE A 1 598 ? 0.976 9.929 15.193 1.00 94.44 598 PHE A CA 1
ATOM 4663 C C . PHE A 1 598 ? -0.238 10.565 15.883 1.00 94.44 598 PHE A C 1
ATOM 4665 O O . PHE A 1 598 ? -1.328 10.007 15.834 1.00 94.44 598 PHE A O 1
ATOM 4672 N N . GLU A 1 599 ? -0.069 11.748 16.469 1.00 92.75 599 GLU A N 1
ATOM 4673 C CA . GLU A 1 599 ? -1.121 12.461 17.200 1.00 92.75 599 GLU A CA 1
ATOM 4674 C C . GLU A 1 599 ? -2.301 12.834 16.286 1.00 92.75 599 GLU A C 1
ATOM 4676 O O . GLU A 1 599 ? -3.463 12.777 16.690 1.00 92.75 599 GLU A O 1
ATOM 4681 N N . ASP A 1 600 ? -2.016 13.173 15.026 1.00 93.31 600 ASP A N 1
ATOM 4682 C CA . ASP A 1 600 ? -3.048 13.445 14.028 1.00 93.31 600 ASP A CA 1
ATOM 4683 C C . ASP A 1 600 ? -3.767 12.165 13.593 1.00 93.31 600 ASP A C 1
ATOM 4685 O O . ASP A 1 600 ? -4.990 12.176 13.444 1.00 93.31 600 ASP A O 1
ATOM 4689 N N . LEU A 1 601 ? -3.033 11.061 13.420 1.00 95.50 601 LEU A N 1
ATOM 4690 C CA . LEU A 1 601 ? -3.622 9.756 13.124 1.00 95.50 601 LEU A CA 1
ATOM 4691 C C . LEU A 1 601 ? -4.506 9.266 14.280 1.00 95.50 601 LEU A C 1
ATOM 4693 O O . LEU A 1 601 ? -5.627 8.829 14.038 1.00 95.50 601 LEU A O 1
ATOM 4697 N N . GLU A 1 602 ? -4.031 9.357 15.521 1.00 94.69 602 GLU A N 1
ATOM 4698 C CA . GLU A 1 602 ? -4.777 8.963 16.719 1.00 94.69 602 GLU A CA 1
ATOM 4699 C C . GLU A 1 602 ? -6.085 9.750 16.837 1.00 94.69 602 GLU A C 1
ATOM 4701 O O . GLU A 1 602 ? -7.149 9.160 17.035 1.00 94.69 602 GLU A O 1
ATOM 4706 N N . ARG A 1 603 ? -6.022 11.073 16.642 1.00 90.44 603 ARG A N 1
ATOM 4707 C CA . ARG A 1 603 ? -7.207 11.934 16.619 1.00 90.44 603 ARG A CA 1
ATOM 4708 C C . ARG A 1 603 ? -8.166 11.548 15.494 1.00 90.44 603 ARG A C 1
ATOM 4710 O O . ARG A 1 603 ? -9.366 11.438 15.727 1.00 90.44 603 ARG A O 1
ATOM 4717 N N . ALA A 1 604 ? -7.650 11.332 14.285 1.00 90.88 604 ALA A N 1
ATOM 4718 C CA . ALA A 1 604 ? -8.470 10.963 13.136 1.00 90.88 604 ALA A CA 1
ATOM 4719 C C . ALA A 1 604 ? -9.108 9.576 13.288 1.00 90.88 604 ALA A C 1
ATOM 4721 O O . ALA A 1 604 ? -10.220 9.367 12.812 1.00 90.88 604 ALA A O 1
ATOM 4722 N N . ALA A 1 605 ? -8.452 8.639 13.976 1.00 92.81 605 ALA A N 1
ATOM 4723 C CA . ALA A 1 605 ? -8.967 7.292 14.199 1.00 92.81 605 ALA A CA 1
ATOM 4724 C C . ALA A 1 605 ? -10.309 7.282 14.944 1.00 92.81 605 ALA A C 1
ATOM 4726 O O . ALA A 1 605 ? -11.157 6.440 14.648 1.00 92.81 605 ALA A O 1
ATOM 4727 N N . ALA A 1 606 ? -10.537 8.250 15.837 1.00 87.56 606 ALA A N 1
ATOM 4728 C CA . ALA A 1 606 ? -11.830 8.423 16.494 1.00 87.56 606 ALA A CA 1
ATOM 4729 C C . ALA A 1 606 ? -12.958 8.782 15.508 1.00 87.56 606 ALA A C 1
ATOM 4731 O O . ALA A 1 606 ? -14.104 8.431 15.764 1.00 87.56 606 ALA A O 1
ATOM 4732 N N . GLU A 1 607 ? -12.643 9.401 14.367 1.00 84.50 607 GLU A N 1
ATOM 4733 C CA . GLU A 1 607 ? -13.597 9.859 13.342 1.00 84.50 607 GLU A CA 1
ATOM 4734 C C . GLU A 1 607 ? -13.712 8.913 12.137 1.00 84.50 607 GLU A C 1
ATOM 4736 O O . GLU A 1 607 ? -14.607 9.048 11.301 1.00 84.50 607 GLU A O 1
ATOM 4741 N N . MET A 1 608 ? -12.821 7.925 12.024 1.00 87.12 608 MET A N 1
ATOM 4742 C CA . MET A 1 608 ? -12.789 7.011 10.880 1.00 87.12 608 MET A CA 1
ATOM 4743 C C . MET A 1 608 ? -14.009 6.073 10.808 1.00 87.12 608 MET A C 1
ATOM 4745 O O . MET A 1 608 ? -14.211 5.441 9.777 1.00 87.12 608 MET A O 1
ATOM 4749 N N . ASN A 1 609 ? -14.833 5.956 11.861 1.00 85.69 609 ASN A N 1
ATOM 4750 C CA . ASN A 1 609 ? -15.946 4.988 11.931 1.00 85.69 609 ASN A CA 1
ATOM 4751 C C . ASN A 1 609 ? -15.523 3.588 11.430 1.00 85.69 609 ASN A C 1
ATOM 4753 O O . ASN A 1 609 ? -16.196 2.939 10.623 1.00 85.69 609 ASN A O 1
ATOM 4757 N N . SER A 1 610 ? -14.334 3.173 11.862 1.00 92.12 610 SER A N 1
ATOM 4758 C CA . SER A 1 610 ? -13.720 1.894 11.544 1.00 92.12 610 SER A CA 1
ATOM 4759 C C . SER A 1 610 ? -12.965 1.422 12.767 1.00 92.12 610 SER A C 1
ATOM 4761 O O . SER A 1 610 ? -12.158 2.167 13.319 1.00 92.12 610 SER A O 1
ATOM 4763 N N . LEU A 1 611 ? -13.165 0.163 13.139 1.00 94.56 611 LEU A N 1
ATOM 4764 C CA . LEU A 1 611 ? -12.338 -0.479 14.152 1.00 94.56 611 LEU A CA 1
ATOM 4765 C C . LEU A 1 611 ? -10.912 -0.609 13.609 1.00 94.56 611 LEU A C 1
ATOM 4767 O O . LEU A 1 611 ? -10.722 -0.926 12.434 1.00 94.56 611 LEU A O 1
ATOM 4771 N N . ILE A 1 612 ? -9.908 -0.377 14.450 1.00 97.00 612 ILE A N 1
ATOM 4772 C CA . ILE A 1 612 ? -8.504 -0.621 14.103 1.00 97.00 612 ILE A CA 1
ATOM 4773 C C . ILE A 1 612 ? -7.976 -1.711 15.035 1.00 97.00 612 ILE A C 1
ATOM 4775 O O . ILE A 1 612 ? -7.984 -1.554 16.258 1.00 97.00 612 ILE A O 1
ATOM 4779 N N . TYR A 1 613 ? -7.522 -2.818 14.449 1.00 96.62 613 TYR A N 1
ATOM 4780 C CA . TYR A 1 613 ? -6.959 -3.973 15.145 1.00 96.62 613 TYR A CA 1
ATOM 4781 C C . TYR A 1 613 ? -5.501 -4.190 14.739 1.00 96.62 613 TYR A C 1
ATOM 4783 O O . TYR A 1 613 ? -5.215 -4.906 13.775 1.00 96.62 613 TYR A O 1
ATOM 4791 N N . PRO A 1 614 ? -4.551 -3.589 15.468 1.00 96.75 614 PRO A N 1
ATOM 4792 C CA . PRO A 1 614 ? -3.145 -3.915 15.322 1.00 96.75 614 PRO A CA 1
ATOM 4793 C C . PRO A 1 614 ? -2.884 -5.346 15.783 1.00 96.75 614 PRO A C 1
ATOM 4795 O O . PRO A 1 614 ? -3.205 -5.707 16.915 1.00 96.75 614 PRO A O 1
ATOM 4798 N N . VAL A 1 615 ? -2.262 -6.140 14.924 1.00 94.06 615 VAL A N 1
ATOM 4799 C CA . VAL A 1 615 ? -1.641 -7.420 15.252 1.00 94.06 615 VAL A CA 1
ATOM 4800 C C . VAL A 1 615 ? -0.142 -7.163 15.357 1.00 94.06 615 VAL A C 1
ATOM 4802 O O . VAL A 1 615 ? 0.585 -7.178 14.365 1.00 94.06 615 VAL A O 1
ATOM 4805 N N . PHE A 1 616 ? 0.289 -6.847 16.576 1.00 90.75 616 PHE A N 1
ATOM 4806 C CA . PHE A 1 616 ? 1.643 -6.421 16.893 1.00 90.75 616 PHE A CA 1
ATOM 4807 C C . PHE A 1 616 ? 2.597 -7.617 16.933 1.00 90.75 616 PHE A C 1
ATOM 4809 O O . PHE A 1 616 ? 2.428 -8.530 17.751 1.00 90.75 616 PHE A O 1
ATOM 4816 N N . LEU A 1 617 ? 3.606 -7.597 16.064 1.00 85.31 617 LEU A N 1
ATOM 4817 C CA . LEU A 1 617 ? 4.622 -8.639 15.969 1.00 85.31 617 LEU A CA 1
ATOM 4818 C C . LEU A 1 617 ? 5.723 -8.421 17.002 1.00 85.31 617 LEU A C 1
ATOM 4820 O O . LEU A 1 617 ? 6.559 -7.520 16.914 1.00 85.31 617 LEU A O 1
ATOM 4824 N N . ASP A 1 618 ? 5.729 -9.287 17.999 1.00 73.38 618 ASP A N 1
ATOM 4825 C CA . ASP A 1 618 ? 6.629 -9.231 19.130 1.00 73.38 618 ASP A CA 1
ATOM 4826 C C . ASP A 1 618 ? 7.824 -10.156 18.899 1.00 73.38 618 ASP A C 1
ATOM 4828 O O . ASP A 1 618 ? 7.858 -11.289 19.373 1.00 73.38 618 ASP A O 1
ATOM 4832 N N . ALA A 1 619 ? 8.792 -9.697 18.097 1.00 61.75 619 ALA A N 1
ATOM 4833 C CA . ALA A 1 619 ? 10.045 -10.420 17.913 1.00 61.75 619 ALA A CA 1
ATOM 4834 C C . ALA A 1 619 ? 10.661 -10.746 19.284 1.00 61.75 619 ALA A C 1
ATOM 4836 O O . ALA A 1 619 ? 10.716 -9.870 20.149 1.00 61.75 619 ALA A O 1
ATOM 4837 N N . ALA A 1 620 ? 11.109 -11.996 19.469 1.00 53.28 620 ALA A N 1
ATOM 4838 C CA . ALA A 1 620 ? 11.662 -12.487 20.730 1.00 53.28 620 ALA A CA 1
ATOM 4839 C C . ALA A 1 620 ? 12.652 -11.470 21.322 1.00 53.28 620 ALA A C 1
ATOM 4841 O O . ALA A 1 620 ? 13.623 -11.093 20.663 1.00 53.28 620 ALA A O 1
ATOM 4842 N N . GLU A 1 621 ? 12.365 -10.992 22.537 1.00 50.47 621 GLU A N 1
ATOM 4843 C CA . GLU A 1 621 ? 13.095 -9.892 23.163 1.00 50.47 621 GLU A CA 1
ATOM 4844 C C . GLU A 1 621 ? 14.598 -10.193 23.207 1.00 50.47 621 GLU A C 1
ATOM 4846 O O . GLU A 1 621 ? 15.066 -11.056 23.951 1.00 50.47 621 GLU A O 1
ATOM 4851 N N . ALA A 1 622 ? 15.379 -9.456 22.413 1.00 51.50 622 ALA A N 1
ATOM 4852 C CA . ALA A 1 622 ? 16.825 -9.449 22.566 1.00 51.50 622 ALA A CA 1
ATOM 4853 C C . ALA A 1 622 ? 17.160 -8.999 24.003 1.00 51.50 622 ALA A C 1
ATOM 4855 O O . ALA A 1 622 ? 16.558 -8.023 24.468 1.00 51.50 622 ALA A O 1
ATOM 4856 N N . PRO A 1 623 ? 18.125 -9.637 24.699 1.00 53.72 623 PRO A N 1
ATOM 4857 C CA . PRO A 1 623 ? 18.449 -9.309 26.085 1.00 53.72 623 PRO A CA 1
ATOM 4858 C C . PRO A 1 623 ? 18.636 -7.803 26.272 1.00 53.72 623 PRO A C 1
ATOM 4860 O O . PRO A 1 623 ? 19.319 -7.157 25.472 1.00 53.72 623 PRO A O 1
ATOM 4863 N N . TYR A 1 624 ? 18.026 -7.220 27.304 1.00 51.03 624 TYR A N 1
ATOM 4864 C CA . TYR A 1 624 ? 18.177 -5.794 27.576 1.00 51.03 624 TYR A CA 1
ATOM 4865 C C . TYR A 1 624 ? 19.628 -5.489 27.975 1.00 51.03 624 TYR A C 1
ATOM 4867 O O . TYR A 1 624 ? 20.121 -5.938 29.009 1.00 51.03 624 TYR A O 1
ATOM 4875 N N . THR A 1 625 ? 20.321 -4.711 27.149 1.00 59.50 625 THR A N 1
ATOM 4876 C CA . THR A 1 625 ? 21.702 -4.271 27.359 1.00 59.50 625 THR A CA 1
ATOM 4877 C C . THR A 1 625 ? 21.783 -2.750 27.264 1.00 59.50 625 THR A C 1
ATOM 4879 O O . THR A 1 625 ? 20.967 -2.090 26.618 1.00 59.50 625 THR A O 1
ATOM 4882 N N . SER A 1 626 ? 22.821 -2.155 27.855 1.00 56.62 626 SER A N 1
ATOM 4883 C CA . SER A 1 626 ? 23.096 -0.717 27.700 1.00 56.62 626 SER A CA 1
ATOM 4884 C C . SER A 1 626 ? 23.266 -0.292 26.233 1.00 56.62 626 SER A C 1
ATOM 4886 O O . SER A 1 626 ? 23.060 0.873 25.904 1.00 56.62 626 SER A O 1
ATOM 4888 N N . ARG A 1 627 ? 23.590 -1.236 25.339 1.00 51.84 627 ARG A N 1
ATOM 4889 C CA . ARG A 1 627 ? 23.829 -1.004 23.910 1.00 51.84 627 ARG A CA 1
ATOM 4890 C C . ARG A 1 627 ? 22.558 -1.042 23.049 1.00 51.84 627 ARG A C 1
ATOM 4892 O O . ARG A 1 627 ? 22.559 -0.432 21.986 1.00 51.84 627 ARG A O 1
ATOM 4899 N N . ASN A 1 628 ? 21.482 -1.702 23.496 1.00 64.69 628 ASN A N 1
ATOM 4900 C CA . ASN A 1 628 ? 20.196 -1.789 22.777 1.00 64.69 628 ASN A CA 1
ATOM 4901 C C . ASN A 1 628 ? 19.021 -1.109 23.509 1.00 64.69 628 ASN A C 1
ATOM 4903 O O . ASN A 1 628 ? 17.880 -1.194 23.056 1.00 64.69 628 ASN A O 1
ATOM 4907 N N . GLN A 1 629 ? 19.287 -0.375 24.596 1.00 73.75 629 GLN A N 1
ATOM 4908 C CA . GLN A 1 629 ? 18.270 0.362 25.355 1.00 73.75 629 GLN A CA 1
ATOM 4909 C C . GLN A 1 629 ? 17.397 1.265 24.468 1.00 73.75 629 GLN A C 1
ATOM 4911 O O . GLN A 1 629 ? 16.190 1.367 24.680 1.00 73.75 629 GLN A O 1
ATOM 4916 N N . GLN A 1 630 ? 17.995 1.942 23.485 1.00 73.94 630 GLN A N 1
ATOM 4917 C CA . GLN A 1 630 ? 17.261 2.843 22.598 1.00 73.94 630 GLN A CA 1
ATOM 4918 C C . GLN A 1 630 ? 16.274 2.091 21.691 1.00 73.94 630 GLN A C 1
ATOM 4920 O O . GLN A 1 630 ? 15.147 2.547 21.526 1.00 73.94 630 GLN A O 1
ATOM 4925 N N . TRP A 1 631 ? 16.667 0.922 21.182 1.00 72.94 631 TRP A N 1
ATOM 4926 C CA . TRP A 1 631 ? 15.809 0.055 20.372 1.00 72.94 631 TRP A CA 1
ATOM 4927 C C . TRP A 1 631 ? 14.579 -0.414 21.155 1.00 72.94 631 TRP A C 1
ATOM 4929 O O . TRP A 1 631 ? 13.452 -0.267 20.688 1.00 72.94 631 TRP A O 1
ATOM 4939 N N . HIS A 1 632 ? 14.783 -0.871 22.394 1.00 77.75 632 HIS A N 1
ATOM 4940 C CA . HIS A 1 632 ? 13.695 -1.253 23.301 1.00 77.75 632 HIS A CA 1
ATOM 4941 C C . HIS A 1 632 ? 12.721 -0.099 23.568 1.00 77.75 632 HIS A C 1
ATOM 4943 O O . HIS A 1 632 ? 11.510 -0.294 23.524 1.00 77.75 632 HIS A O 1
ATOM 4949 N N . ARG A 1 633 ? 13.227 1.127 23.766 1.00 81.75 633 ARG A N 1
ATOM 4950 C CA . ARG A 1 633 ? 12.369 2.315 23.935 1.00 81.75 633 ARG A CA 1
ATOM 4951 C C . ARG A 1 633 ? 11.532 2.618 22.694 1.00 81.75 633 ARG A C 1
ATOM 4953 O O . ARG A 1 633 ? 10.379 3.012 22.839 1.00 81.75 633 ARG A O 1
ATOM 4960 N N . TRP A 1 634 ? 12.092 2.461 21.495 1.00 82.44 634 TRP A N 1
ATOM 4961 C CA . TRP A 1 634 ? 11.342 2.675 20.257 1.00 82.44 634 TRP A CA 1
ATOM 4962 C C . TRP A 1 634 ? 10.264 1.619 20.049 1.00 82.44 634 TRP A C 1
ATOM 4964 O O . TRP A 1 634 ? 9.137 1.995 19.743 1.00 82.44 634 TRP A O 1
ATOM 4974 N N . ARG A 1 635 ? 10.561 0.335 20.292 1.00 83.62 635 ARG A N 1
ATOM 4975 C CA . ARG A 1 635 ? 9.547 -0.732 20.223 1.00 83.62 635 ARG A CA 1
ATOM 4976 C C . ARG A 1 635 ? 8.432 -0.526 21.240 1.00 83.62 635 ARG A C 1
ATOM 4978 O O . ARG A 1 635 ? 7.263 -0.656 20.898 1.00 83.62 635 ARG A O 1
ATOM 4985 N N . GLU A 1 636 ? 8.774 -0.140 22.465 1.00 87.00 636 GLU A N 1
ATOM 4986 C CA . GLU A 1 636 ? 7.766 0.135 23.489 1.00 87.00 636 GLU A CA 1
ATOM 4987 C C . GLU A 1 636 ? 6.895 1.345 23.121 1.00 87.00 636 GLU A C 1
ATOM 4989 O O . GLU A 1 636 ? 5.675 1.323 23.299 1.00 87.00 636 GLU A O 1
ATOM 4994 N N . LYS A 1 637 ? 7.496 2.389 22.535 1.00 90.75 637 LYS A N 1
ATOM 4995 C CA . LYS A 1 637 ? 6.752 3.544 22.020 1.00 90.75 637 LYS A CA 1
ATOM 4996 C C . LYS A 1 637 ? 5.859 3.166 20.835 1.00 90.75 637 LYS A C 1
ATOM 4998 O O . LYS A 1 637 ? 4.709 3.588 20.816 1.00 90.75 637 LYS A O 1
ATOM 5003 N N . ALA A 1 638 ? 6.349 2.353 19.901 1.00 90.81 638 ALA A N 1
ATOM 5004 C CA . ALA A 1 638 ? 5.576 1.801 18.788 1.00 90.81 638 ALA A CA 1
ATOM 5005 C C . ALA A 1 638 ? 4.363 1.008 19.292 1.00 90.81 638 ALA A C 1
ATOM 5007 O O . ALA A 1 638 ? 3.233 1.283 18.897 1.00 90.81 638 ALA A O 1
ATOM 5008 N N . ARG A 1 639 ? 4.574 0.094 20.245 1.00 92.75 639 ARG A N 1
ATOM 5009 C CA . ARG A 1 639 ? 3.507 -0.681 20.891 1.00 92.75 639 ARG A CA 1
ATOM 5010 C C . ARG A 1 639 ? 2.471 0.224 21.559 1.00 92.75 639 ARG A C 1
ATOM 5012 O O . ARG A 1 639 ? 1.279 0.057 21.323 1.00 92.75 639 ARG A O 1
ATOM 5019 N N . THR A 1 640 ? 2.928 1.200 22.344 1.00 95.50 640 THR A N 1
ATOM 5020 C CA . THR A 1 640 ? 2.061 2.184 23.016 1.00 95.50 640 THR A CA 1
ATOM 5021 C C . THR A 1 640 ? 1.238 2.984 22.006 1.00 95.50 640 THR A C 1
ATOM 5023 O O . THR A 1 640 ? 0.043 3.181 22.201 1.00 95.50 640 THR A O 1
ATOM 5026 N N . ASN A 1 641 ? 1.857 3.412 20.905 1.00 96.31 641 ASN A N 1
ATOM 5027 C CA . ASN A 1 641 ? 1.184 4.142 19.839 1.00 96.31 641 ASN A CA 1
ATOM 5028 C C . ASN A 1 641 ? 0.113 3.273 19.155 1.00 96.31 641 ASN A C 1
ATOM 5030 O O . ASN A 1 641 ? -1.022 3.713 18.991 1.00 96.31 641 ASN A O 1
ATOM 5034 N N . MET A 1 642 ? 0.423 2.019 18.814 1.00 96.75 642 MET A N 1
ATOM 5035 C CA . MET A 1 642 ? -0.563 1.108 18.221 1.00 96.75 642 MET A CA 1
ATOM 5036 C C . MET A 1 642 ? -1.716 0.792 19.192 1.00 96.75 642 MET A C 1
ATOM 5038 O O . MET A 1 642 ? -2.866 0.695 18.770 1.00 96.75 642 MET A O 1
ATOM 5042 N N . GLU A 1 643 ? -1.444 0.674 20.494 1.00 97.31 643 GLU A N 1
ATOM 5043 C CA . GLU A 1 643 ? -2.469 0.468 21.526 1.00 97.31 643 GLU A CA 1
ATOM 5044 C C . GLU A 1 643 ? -3.393 1.686 21.690 1.00 97.31 643 GLU A C 1
ATOM 5046 O O . GLU A 1 643 ? -4.618 1.532 21.734 1.00 97.31 643 GLU A O 1
ATOM 5051 N N . ALA A 1 644 ? -2.824 2.894 21.717 1.00 96.88 644 ALA A N 1
ATOM 5052 C CA . ALA A 1 644 ? -3.584 4.142 21.754 1.00 96.88 644 ALA A CA 1
ATOM 5053 C C . ALA A 1 644 ? -4.446 4.307 20.492 1.00 96.88 644 ALA A C 1
ATOM 5055 O O . ALA A 1 644 ? -5.644 4.568 20.592 1.00 96.88 644 ALA A O 1
ATOM 5056 N N . LEU A 1 645 ? -3.882 4.022 19.314 1.00 97.25 645 LEU A N 1
ATOM 5057 C CA . LEU A 1 645 ? -4.607 4.044 18.045 1.00 97.25 645 LEU A CA 1
ATOM 5058 C C . LEU A 1 645 ? -5.804 3.084 18.040 1.00 97.25 645 LEU A C 1
ATOM 5060 O O . LEU A 1 645 ? -6.914 3.471 17.670 1.00 97.25 645 LEU A O 1
ATOM 5064 N N . ALA A 1 646 ? -5.590 1.838 18.477 1.00 97.19 646 ALA A N 1
ATOM 5065 C CA . ALA A 1 646 ? -6.656 0.850 18.588 1.00 97.19 646 ALA A CA 1
ATOM 5066 C C . ALA A 1 646 ? -7.754 1.328 19.546 1.00 97.19 646 ALA A C 1
ATOM 5068 O O . ALA A 1 646 ? -8.936 1.218 19.230 1.00 97.19 646 ALA A O 1
ATOM 5069 N N . THR A 1 647 ? -7.369 1.901 20.688 1.00 96.12 647 THR A N 1
ATOM 5070 C CA . THR A 1 647 ? -8.304 2.416 21.698 1.00 96.12 647 THR A CA 1
ATOM 5071 C C . THR A 1 647 ? -9.155 3.562 21.152 1.00 96.12 647 THR A C 1
ATOM 5073 O O . THR A 1 647 ? -10.379 3.523 21.287 1.00 96.12 647 THR A O 1
ATOM 5076 N N . SER A 1 648 ? -8.540 4.540 20.482 1.00 95.06 648 SER A N 1
ATOM 5077 C CA . SER A 1 648 ? -9.240 5.682 19.876 1.00 95.06 648 SER A CA 1
ATOM 5078 C C . SER A 1 648 ? -10.243 5.250 18.803 1.00 95.06 648 SER A C 1
ATOM 5080 O O . SER A 1 648 ? -11.331 5.814 18.722 1.00 95.06 648 SER A O 1
ATOM 5082 N N . ALA A 1 649 ? -9.935 4.186 18.056 1.00 94.50 649 ALA A N 1
ATOM 5083 C CA . ALA A 1 649 ? -10.840 3.575 17.081 1.00 94.50 649 ALA A CA 1
ATOM 5084 C C . ALA A 1 649 ? -11.888 2.611 17.686 1.00 94.50 649 ALA A C 1
ATOM 5086 O O . ALA A 1 649 ? -12.721 2.077 16.958 1.00 94.50 649 ALA A O 1
ATOM 5087 N N . GLY A 1 650 ? -11.844 2.326 18.995 1.00 92.81 650 GLY A N 1
ATOM 5088 C CA . GLY A 1 650 ? -12.710 1.334 19.659 1.00 92.81 650 GLY A CA 1
ATOM 5089 C C . GLY A 1 650 ? -12.285 -0.134 19.490 1.00 92.81 650 GLY A C 1
ATOM 5090 O O . GLY A 1 650 ? -12.975 -1.048 19.949 1.00 92.81 650 GLY A O 1
ATOM 5091 N N . GLY A 1 651 ? -11.137 -0.377 18.860 1.00 94.12 651 GLY A N 1
ATOM 5092 C CA . GLY A 1 651 ? -10.514 -1.687 18.699 1.00 94.12 651 GLY A CA 1
ATOM 5093 C C . GLY A 1 651 ? -9.712 -2.147 19.923 1.00 94.12 651 GLY A C 1
ATOM 5094 O O . GLY A 1 651 ? -9.952 -1.724 21.054 1.00 94.12 651 GLY A O 1
ATOM 5095 N N . LYS A 1 652 ? -8.790 -3.089 19.705 1.00 93.75 652 LYS A N 1
ATOM 5096 C CA . LYS A 1 652 ? -7.790 -3.543 20.689 1.00 93.75 652 LYS A CA 1
ATOM 5097 C C . LYS A 1 652 ? -6.508 -3.970 19.981 1.00 93.75 652 LYS A C 1
ATOM 5099 O O . LYS A 1 652 ? -6.555 -4.406 18.833 1.00 93.75 652 LYS A O 1
ATOM 5104 N N . LEU A 1 653 ? -5.381 -3.874 20.677 1.00 95.81 653 LEU A N 1
ATOM 5105 C CA . LEU A 1 653 ? -4.115 -4.416 20.198 1.00 95.81 653 LEU A CA 1
ATOM 5106 C C . LEU A 1 653 ? -4.035 -5.915 20.511 1.00 95.81 653 LEU A C 1
ATOM 5108 O O . LEU A 1 653 ? -4.240 -6.335 21.650 1.00 95.81 653 LEU A O 1
ATOM 5112 N N . PHE A 1 654 ? -3.711 -6.708 19.498 1.00 93.81 654 PHE A N 1
ATOM 5113 C CA . PHE A 1 654 ? -3.372 -8.119 19.617 1.00 93.81 654 PHE A CA 1
ATOM 5114 C C . PHE A 1 654 ? -1.858 -8.288 19.539 1.00 93.81 654 PHE A C 1
ATOM 5116 O O . PHE A 1 654 ? -1.185 -7.542 18.831 1.00 93.81 654 PHE A O 1
ATOM 5123 N N . ARG A 1 655 ? -1.310 -9.280 20.243 1.00 91.19 655 ARG A N 1
ATOM 5124 C CA . ARG A 1 655 ? 0.126 -9.585 20.219 1.00 91.19 655 ARG A CA 1
ATOM 5125 C C . ARG A 1 655 ? 0.354 -10.954 19.608 1.00 91.19 655 ARG A C 1
ATOM 5127 O O . ARG A 1 655 ? -0.315 -11.914 19.977 1.00 91.19 655 ARG A O 1
ATOM 5134 N N . ALA A 1 656 ? 1.339 -11.042 18.728 1.00 86.12 656 ALA A N 1
ATOM 5135 C CA . ALA A 1 656 ? 1.799 -12.292 18.151 1.00 86.12 656 ALA A CA 1
ATOM 5136 C C . ALA A 1 656 ? 3.318 -12.383 18.300 1.00 86.12 656 ALA A C 1
ATOM 5138 O O . ALA A 1 656 ? 4.034 -11.493 17.859 1.00 86.12 656 ALA A O 1
ATOM 5139 N N . VAL A 1 657 ? 3.821 -13.467 18.895 1.00 79.38 657 VAL A N 1
ATOM 5140 C CA . VAL A 1 657 ? 5.273 -13.672 19.098 1.00 79.38 657 VAL A CA 1
ATOM 5141 C C . VAL A 1 657 ? 6.003 -13.864 17.764 1.00 79.38 657 VAL A C 1
ATOM 5143 O O . VAL A 1 657 ? 7.180 -13.557 17.609 1.00 79.38 657 VAL A O 1
ATOM 5146 N N . SER A 1 658 ? 5.307 -14.408 16.769 1.00 74.62 658 SER A N 1
ATOM 5147 C CA . SER A 1 658 ? 5.822 -14.547 15.413 1.00 74.62 658 SER A CA 1
ATOM 5148 C C . SER A 1 658 ? 4.675 -14.700 14.423 1.00 74.62 658 SER A C 1
ATOM 5150 O O . SER A 1 658 ? 3.549 -15.029 14.800 1.00 74.62 658 SER A O 1
ATOM 5152 N N . LEU A 1 659 ? 4.990 -14.583 13.136 1.00 72.44 659 LEU A N 1
ATOM 5153 C CA . LEU A 1 659 ? 4.039 -14.898 12.073 1.00 72.44 659 LEU A CA 1
ATOM 5154 C C . LEU A 1 659 ? 3.572 -16.370 12.097 1.00 72.44 659 LEU A C 1
ATOM 5156 O O . LEU A 1 659 ? 2.474 -16.678 11.649 1.00 72.44 659 LEU A O 1
ATOM 5160 N N . ARG A 1 660 ? 4.371 -17.293 12.657 1.00 72.38 660 ARG A N 1
ATOM 5161 C CA . ARG A 1 660 ? 4.012 -18.723 12.762 1.00 72.38 660 ARG A CA 1
ATOM 5162 C C . ARG A 1 660 ? 2.932 -18.993 13.810 1.00 72.38 660 ARG A C 1
ATOM 5164 O O . ARG A 1 660 ? 2.313 -20.048 13.778 1.00 72.38 660 ARG A O 1
ATOM 5171 N N . SER A 1 661 ? 2.728 -18.066 14.743 1.00 77.19 661 SER A N 1
ATOM 5172 C CA . SER A 1 661 ? 1.766 -18.182 15.842 1.00 77.19 661 SER A CA 1
ATOM 5173 C C . SER A 1 661 ? 0.539 -17.285 15.642 1.00 77.19 661 SER A C 1
ATOM 5175 O O . SER A 1 661 ? -0.088 -16.895 16.623 1.00 77.19 661 SER A O 1
ATOM 5177 N N . LEU A 1 662 ? 0.222 -16.906 14.398 1.00 84.38 662 LEU A N 1
ATOM 5178 C CA . LEU A 1 662 ? -0.892 -16.001 14.097 1.00 84.38 662 LEU A CA 1
ATOM 5179 C C . LEU A 1 662 ? -2.264 -16.666 14.138 1.00 84.38 662 LEU A C 1
ATOM 5181 O O . LEU A 1 662 ? -3.245 -15.979 14.389 1.00 84.38 662 LEU A O 1
ATOM 5185 N N . GLU A 1 663 ? -2.339 -17.982 13.953 1.00 83.69 663 GLU A N 1
ATOM 5186 C CA . GLU A 1 663 ? -3.599 -18.730 13.968 1.00 83.69 663 GLU A CA 1
ATOM 5187 C C . GLU A 1 663 ? -4.507 -18.425 15.170 1.00 83.69 663 GLU A C 1
ATOM 5189 O O . GLU A 1 663 ? -5.640 -17.986 14.953 1.00 83.69 663 GLU A O 1
ATOM 5194 N N . PRO A 1 664 ? -4.045 -18.580 16.429 1.00 87.69 664 PRO A N 1
ATOM 5195 C CA . PRO A 1 664 ? -4.876 -18.254 17.584 1.00 87.69 664 PRO A CA 1
ATOM 5196 C C . PRO A 1 664 ? -5.240 -16.766 17.625 1.00 87.69 664 PRO A C 1
ATOM 5198 O O . PRO A 1 664 ? -6.367 -16.421 17.963 1.00 87.69 664 PRO A O 1
ATOM 5201 N N . VAL A 1 665 ? -4.326 -15.886 17.211 1.00 91.06 665 VAL A N 1
ATOM 5202 C CA . VAL A 1 665 ? -4.546 -14.435 17.228 1.00 91.06 665 VAL A CA 1
ATOM 5203 C C . VAL A 1 665 ? -5.639 -14.033 16.240 1.00 91.06 665 VAL A C 1
ATOM 5205 O O . VAL A 1 665 ? -6.530 -13.259 16.578 1.00 91.06 665 VAL A O 1
ATOM 5208 N N . TYR A 1 666 ? -5.624 -14.592 15.034 1.00 89.75 666 TYR A N 1
ATOM 5209 C CA . TYR A 1 666 ? -6.659 -14.361 14.034 1.00 89.75 666 TYR A CA 1
ATOM 5210 C C . TYR A 1 666 ? -8.008 -14.954 14.442 1.00 89.75 666 TYR A C 1
ATOM 5212 O O . TYR A 1 666 ? -9.037 -14.314 14.218 1.00 89.75 666 TYR A O 1
ATOM 5220 N N . ALA A 1 667 ? -8.026 -16.107 15.115 1.00 86.50 667 ALA A N 1
ATOM 5221 C CA . ALA A 1 667 ? -9.254 -16.628 15.709 1.00 86.50 667 ALA A CA 1
ATOM 5222 C C . ALA A 1 667 ? -9.840 -15.653 16.750 1.00 86.50 667 ALA A C 1
ATOM 5224 O O . ALA A 1 667 ? -11.049 -15.409 16.749 1.00 86.50 667 ALA A O 1
ATOM 5225 N N . GLU A 1 668 ? -9.000 -15.033 17.585 1.00 89.31 668 GLU A N 1
ATOM 5226 C CA . GLU A 1 668 ? -9.445 -13.996 18.524 1.00 89.31 668 GLU A CA 1
ATOM 5227 C C . GLU A 1 668 ? -9.931 -12.720 17.817 1.00 89.31 668 GLU A C 1
ATOM 5229 O O . GLU A 1 668 ? -10.926 -12.135 18.247 1.00 89.31 668 GLU A O 1
ATOM 5234 N N . VAL A 1 669 ? -9.276 -12.288 16.730 1.00 90.75 669 VAL A N 1
ATOM 5235 C CA . VAL A 1 669 ? -9.740 -11.159 15.895 1.00 90.75 669 VAL A CA 1
ATOM 5236 C C . VAL A 1 669 ? -11.123 -11.458 15.315 1.00 90.75 669 VAL A C 1
ATOM 5238 O O . VAL A 1 669 ? -12.018 -10.618 15.405 1.00 90.75 669 VAL A O 1
ATOM 5241 N N . SER A 1 670 ? -11.324 -12.661 14.770 1.00 87.38 670 SER A N 1
ATOM 5242 C CA . SER A 1 670 ? -12.614 -13.095 14.222 1.00 87.38 670 SER A CA 1
ATOM 5243 C C . SER A 1 670 ? -13.706 -13.113 15.295 1.00 87.38 670 SER A C 1
ATOM 5245 O O . SER A 1 670 ? -14.791 -12.570 15.081 1.00 87.38 670 SER A O 1
ATOM 5247 N N . ALA A 1 671 ? -13.411 -13.662 16.478 1.00 85.94 671 ALA A N 1
ATOM 5248 C CA . ALA A 1 671 ? -14.343 -13.663 17.603 1.00 85.94 671 ALA A CA 1
ATOM 5249 C C . ALA A 1 671 ? -14.702 -12.236 18.054 1.00 85.94 671 ALA A C 1
ATOM 5251 O O . ALA A 1 671 ? -15.871 -11.942 18.306 1.00 85.94 671 ALA A O 1
ATOM 5252 N N . GLU A 1 672 ? -13.724 -11.327 18.103 1.00 88.81 672 GLU A N 1
ATOM 5253 C CA . GLU A 1 672 ? -13.970 -9.927 18.442 1.00 88.81 672 GLU A CA 1
ATOM 5254 C C . GLU A 1 672 ? -14.878 -9.251 17.406 1.00 88.81 672 GLU A C 1
ATOM 5256 O O . GLU A 1 672 ? -15.864 -8.627 17.791 1.00 88.81 672 GLU A O 1
ATOM 5261 N N . LEU A 1 673 ? -14.607 -9.422 16.107 1.00 89.69 673 LEU A N 1
ATOM 5262 C CA . LEU A 1 673 ? -15.429 -8.873 15.021 1.00 89.69 673 LEU A CA 1
ATOM 5263 C C . LEU A 1 673 ? -16.878 -9.374 15.100 1.00 89.69 673 LEU A C 1
ATOM 5265 O O . LEU A 1 673 ? -17.823 -8.594 14.963 1.00 89.69 673 LEU A O 1
ATOM 5269 N N . GLN A 1 674 ? -17.070 -10.660 15.395 1.00 85.88 674 GLN A N 1
ATOM 5270 C CA . GLN A 1 674 ? -18.400 -11.245 15.589 1.00 85.88 674 GLN A CA 1
ATOM 5271 C C . GLN A 1 674 ? -19.139 -10.650 16.795 1.00 85.88 674 GLN A C 1
ATOM 5273 O O . GLN A 1 674 ? -20.364 -10.600 16.784 1.00 85.88 674 GLN A O 1
ATOM 5278 N N . SER A 1 675 ? -18.417 -10.146 17.798 1.00 88.88 675 SER A N 1
ATOM 5279 C CA . SER A 1 675 ? -18.995 -9.533 19.000 1.00 88.88 675 SER A CA 1
ATOM 5280 C C . SER A 1 675 ? -19.427 -8.070 18.850 1.00 88.88 675 SER A C 1
ATOM 5282 O O . SER A 1 675 ? -19.955 -7.495 19.803 1.00 88.88 675 SER A O 1
ATOM 5284 N N . ILE A 1 676 ? -19.178 -7.443 17.695 1.00 90.94 676 ILE A N 1
ATOM 5285 C CA . ILE A 1 676 ? -19.451 -6.016 17.493 1.00 90.94 676 ILE A CA 1
ATOM 5286 C C . ILE A 1 676 ? -20.923 -5.776 17.163 1.00 90.94 676 ILE A C 1
ATOM 5288 O O . ILE A 1 676 ? -21.437 -6.297 16.175 1.00 90.94 676 ILE A O 1
ATOM 5292 N N . TYR A 1 677 ? -21.551 -4.882 17.914 1.00 90.44 677 TYR A N 1
ATOM 5293 C CA . TYR A 1 677 ? -22.860 -4.307 17.628 1.00 90.44 677 TYR A CA 1
ATOM 5294 C C . TYR A 1 677 ? -22.708 -2.857 17.204 1.00 90.44 677 TYR A C 1
ATOM 5296 O O . TYR A 1 677 ? -21.972 -2.110 17.843 1.00 90.44 677 TYR A O 1
ATOM 5304 N N . ARG A 1 678 ? -23.450 -2.432 16.184 1.00 90.12 678 ARG A N 1
ATOM 5305 C CA . ARG A 1 678 ? -23.578 -1.007 15.883 1.00 90.12 678 ARG A CA 1
ATOM 5306 C C . ARG A 1 678 ? -24.761 -0.440 16.642 1.00 90.12 678 ARG A C 1
ATOM 5308 O O . ARG A 1 678 ? -25.887 -0.890 16.448 1.00 90.12 678 ARG A O 1
ATOM 5315 N N . VAL A 1 679 ? -24.505 0.524 17.514 1.00 91.62 679 VAL A N 1
ATOM 5316 C CA . VAL A 1 679 ? -25.502 1.116 18.403 1.00 91.62 679 VAL A CA 1
ATOM 5317 C C . VAL A 1 679 ? -25.618 2.604 18.104 1.00 91.62 679 VAL A C 1
ATOM 5319 O O . VAL A 1 679 ? -24.665 3.352 18.316 1.00 91.62 679 VAL A O 1
ATOM 5322 N N . GLY A 1 680 ? -26.788 3.026 17.631 1.00 91.62 680 GLY A N 1
ATOM 5323 C CA . GLY A 1 680 ? -27.068 4.418 17.298 1.00 91.62 680 GLY A CA 1
ATOM 5324 C C . GLY A 1 680 ? -27.947 5.101 18.341 1.00 91.62 680 GLY A C 1
ATOM 5325 O O . GLY A 1 680 ? -28.921 4.522 18.841 1.00 91.62 680 GLY A O 1
ATOM 5326 N N . TYR A 1 681 ? -27.637 6.354 18.664 1.00 93.25 681 TYR A N 1
ATOM 5327 C CA . TYR A 1 681 ? -28.456 7.210 19.527 1.00 93.25 681 TYR A CA 1
ATOM 5328 C C . TYR A 1 681 ? -28.483 8.652 19.014 1.00 93.25 681 TYR A C 1
ATOM 5330 O O . TYR A 1 681 ? -27.581 9.089 18.306 1.00 93.25 681 TYR A O 1
ATOM 5338 N N . TYR A 1 682 ? -29.519 9.405 19.385 1.00 90.50 682 TYR A N 1
ATOM 5339 C CA . TYR A 1 682 ? -29.550 10.852 19.161 1.00 90.50 682 TYR A CA 1
ATOM 5340 C C . TYR A 1 682 ? -29.006 11.555 20.407 1.00 90.50 682 TYR A C 1
ATOM 5342 O O . TYR A 1 682 ? -29.620 11.408 21.473 1.00 90.50 682 TYR A O 1
ATOM 5350 N N . PRO A 1 683 ? -27.881 12.288 20.315 1.00 91.31 683 PRO A N 1
ATOM 5351 C CA . PRO A 1 683 ? -27.357 13.051 21.438 1.00 91.31 683 PRO A CA 1
ATOM 5352 C C . PRO A 1 683 ? -28.388 14.043 21.972 1.00 91.31 683 PRO A C 1
ATOM 5354 O O . PRO A 1 683 ? -29.053 14.740 21.215 1.00 91.31 683 PRO A O 1
ATOM 5357 N N . LYS A 1 684 ? -28.528 14.165 23.288 1.00 91.44 684 LYS A N 1
ATOM 5358 C CA . LYS A 1 684 ? -29.336 15.248 23.874 1.00 91.44 684 LYS A CA 1
ATOM 5359 C C . LYS A 1 684 ? -28.724 16.621 23.609 1.00 91.44 684 LYS A C 1
ATOM 5361 O O . LYS A 1 684 ? -29.461 17.590 23.466 1.00 91.44 684 LYS A O 1
ATOM 5366 N N . ASN A 1 685 ? -27.395 16.693 23.552 1.00 89.25 685 ASN A N 1
ATOM 5367 C CA . ASN A 1 685 ? -26.695 17.893 23.133 1.00 89.25 685 ASN A CA 1
ATOM 5368 C C . ASN A 1 685 ? -26.603 17.912 21.599 1.00 89.25 685 ASN A C 1
ATOM 5370 O O . ASN A 1 685 ? -25.811 17.177 21.015 1.00 89.25 685 ASN A O 1
ATOM 5374 N N . GLN A 1 686 ? -27.398 18.749 20.938 1.00 85.94 686 GLN A N 1
ATOM 5375 C CA . GLN A 1 686 ? -27.364 18.900 19.477 1.00 85.94 686 GLN A CA 1
ATOM 5376 C C . GLN A 1 686 ? -26.383 19.998 19.013 1.00 85.94 686 GLN A C 1
ATOM 5378 O O . GLN A 1 686 ? -26.298 20.287 17.821 1.00 85.94 686 GLN A O 1
ATOM 5383 N N . ASP A 1 687 ? -25.575 20.570 19.914 1.00 84.62 687 ASP A N 1
ATOM 5384 C CA . ASP A 1 687 ? -24.560 21.568 19.562 1.00 84.62 687 ASP A CA 1
ATOM 5385 C C . ASP A 1 687 ? -23.292 20.887 19.031 1.00 84.62 687 ASP A C 1
ATOM 5387 O O . ASP A 1 687 ? -22.353 20.616 19.773 1.00 84.62 687 ASP A O 1
ATOM 5391 N N . PHE A 1 688 ? -23.260 20.579 17.732 1.00 80.00 688 PHE A N 1
ATOM 5392 C CA . PHE A 1 688 ? -22.092 19.970 17.065 1.00 80.00 688 PHE A CA 1
ATOM 5393 C C . PHE A 1 688 ? -20.939 20.974 16.830 1.00 80.00 688 PHE A C 1
ATOM 5395 O O . PHE A 1 688 ? -20.611 21.335 15.702 1.00 80.00 688 PHE A O 1
ATOM 5402 N N . ASP A 1 689 ? -20.397 21.520 17.914 1.00 81.12 689 ASP A N 1
ATOM 5403 C CA . ASP A 1 689 ? -19.380 22.579 17.973 1.00 81.12 689 ASP A CA 1
ATOM 5404 C C . ASP A 1 689 ? -17.934 22.136 17.699 1.00 81.12 689 ASP A C 1
ATOM 5406 O O . ASP A 1 689 ? -17.021 22.958 17.783 1.00 81.12 689 ASP A O 1
ATOM 5410 N N . GLY A 1 690 ? -17.720 20.868 17.360 1.00 80.25 690 GLY A N 1
ATOM 5411 C CA . GLY A 1 690 ? -16.398 20.286 17.169 1.00 80.25 690 GLY A CA 1
ATOM 5412 C C . GLY A 1 690 ? -15.684 19.909 18.461 1.00 80.25 690 GLY A C 1
ATOM 5413 O O . GLY A 1 690 ? -14.533 19.474 18.414 1.00 80.25 690 GLY A O 1
ATOM 5414 N N . ALA A 1 691 ? -16.323 20.068 19.624 1.00 87.62 691 ALA A N 1
ATOM 5415 C CA . ALA A 1 691 ? -15.734 19.653 20.885 1.00 87.62 691 ALA A CA 1
ATOM 5416 C C . ALA A 1 691 ? -15.735 18.125 21.015 1.00 87.62 691 ALA A C 1
ATOM 5418 O O . ALA A 1 691 ? -16.630 17.424 20.533 1.00 87.62 691 ALA A O 1
ATOM 5419 N N . TRP A 1 692 ? -14.721 17.608 21.707 1.00 90.69 692 TRP A N 1
ATOM 5420 C CA . TRP A 1 692 ? -14.672 16.203 22.090 1.00 90.69 692 TRP A CA 1
ATOM 5421 C C . TRP A 1 692 ? -15.780 15.884 23.096 1.00 90.69 692 TRP A C 1
ATOM 5423 O O . TRP A 1 692 ? -15.932 16.590 24.096 1.00 90.69 692 TRP A O 1
ATOM 5433 N N . ARG A 1 693 ? -16.508 14.791 22.858 1.00 92.44 693 ARG A N 1
ATOM 5434 C CA . ARG A 1 693 ? -17.540 14.259 23.748 1.00 92.44 693 ARG A CA 1
ATOM 5435 C C . ARG A 1 693 ? -17.208 12.834 24.149 1.00 92.44 693 ARG A C 1
ATOM 5437 O O . ARG A 1 693 ? -17.134 11.934 23.313 1.00 92.44 693 ARG A O 1
ATOM 5444 N N . ASN A 1 694 ? -17.049 12.622 25.445 1.00 95.62 694 ASN A N 1
ATOM 5445 C CA . ASN A 1 694 ? -16.815 11.323 26.044 1.00 95.62 694 ASN A CA 1
ATOM 5446 C C . ASN A 1 694 ? -18.093 10.495 26.029 1.00 95.62 694 ASN A C 1
ATOM 5448 O O . ASN A 1 694 ? -19.167 10.952 26.434 1.00 95.62 694 ASN A O 1
ATOM 5452 N N . VAL A 1 695 ? -17.941 9.237 25.640 1.00 95.38 695 VAL A N 1
ATOM 5453 C CA . VAL A 1 695 ? -19.024 8.270 25.570 1.00 95.38 695 VAL A CA 1
ATOM 5454 C C . VAL A 1 695 ? -18.670 7.049 26.400 1.00 95.38 695 VAL A C 1
ATOM 5456 O O . VAL A 1 695 ? -17.567 6.509 26.340 1.00 95.38 695 VAL A O 1
ATOM 5459 N N . LYS A 1 696 ? -19.641 6.583 27.180 1.00 96.00 696 LYS A N 1
ATOM 5460 C CA . LYS A 1 696 ? -19.539 5.342 27.939 1.00 96.00 696 LYS A CA 1
ATOM 5461 C C . LYS A 1 696 ? -20.735 4.462 27.634 1.00 96.00 696 LYS A C 1
ATOM 5463 O O . LYS A 1 696 ? -21.874 4.869 27.842 1.00 96.00 696 LYS A O 1
ATOM 5468 N N . VAL A 1 697 ? -20.455 3.241 27.191 1.00 95.19 697 VAL A N 1
ATOM 5469 C CA . VAL A 1 697 ? -21.472 2.222 26.925 1.00 95.19 697 VAL A CA 1
ATOM 5470 C C . VAL A 1 697 ? -21.395 1.147 27.999 1.00 95.19 697 VAL A C 1
ATOM 5472 O O . VAL A 1 697 ? -20.310 0.718 28.399 1.00 95.19 697 VAL A O 1
ATOM 5475 N N . ARG A 1 698 ? -22.557 0.729 28.489 1.00 94.12 698 ARG A N 1
ATOM 5476 C CA . ARG A 1 698 ? -22.727 -0.368 29.440 1.00 94.12 698 ARG A CA 1
ATOM 5477 C C . ARG A 1 698 ? -23.832 -1.296 28.962 1.00 94.12 698 ARG A C 1
ATOM 5479 O O . ARG A 1 698 ? -24.715 -0.890 28.207 1.00 94.12 698 ARG A O 1
ATOM 5486 N N . LEU A 1 699 ? -23.798 -2.526 29.459 1.00 92.88 699 LEU A N 1
ATOM 5487 C CA . LEU A 1 699 ? -24.917 -3.452 29.357 1.00 92.88 699 LEU A CA 1
ATOM 5488 C C . LEU A 1 699 ? -25.637 -3.540 30.690 1.00 92.88 699 LEU A C 1
ATOM 5490 O O . LEU A 1 699 ? -25.016 -3.505 31.748 1.00 92.88 699 LEU A O 1
ATOM 5494 N N . LYS A 1 700 ? -26.956 -3.697 30.617 1.00 88.75 700 LYS A N 1
ATOM 5495 C CA . LYS A 1 700 ? -27.822 -3.915 31.784 1.00 88.75 700 LYS A CA 1
ATOM 5496 C C . LYS A 1 700 ? -27.819 -5.370 32.270 1.00 88.75 700 LYS A C 1
ATOM 5498 O O . LYS A 1 700 ? -28.572 -5.706 33.177 1.00 88.75 700 LYS A O 1
ATOM 5503 N N . ARG A 1 701 ? -27.015 -6.233 31.643 1.00 80.00 701 ARG A N 1
ATOM 5504 C CA . ARG A 1 701 ? -26.800 -7.630 32.033 1.00 80.00 701 ARG A CA 1
ATOM 5505 C C . ARG A 1 701 ? -25.506 -7.734 32.838 1.00 80.00 701 ARG A C 1
ATOM 5507 O O . ARG A 1 701 ? -24.517 -7.096 32.480 1.00 80.00 701 ARG A O 1
ATOM 5514 N N . ASP A 1 702 ? -25.517 -8.554 33.884 1.00 71.56 702 ASP A N 1
ATOM 5515 C CA . ASP A 1 702 ? -24.316 -8.859 34.664 1.00 71.56 702 ASP A CA 1
ATOM 5516 C C . ASP A 1 702 ? -23.301 -9.667 33.824 1.00 71.56 702 ASP A C 1
ATOM 5518 O O . ASP A 1 702 ? -23.682 -10.372 32.888 1.00 71.56 702 ASP A O 1
ATOM 5522 N N . ALA A 1 703 ? -22.009 -9.571 34.165 1.00 71.56 703 ALA A N 1
ATOM 5523 C CA . ALA A 1 703 ? -20.909 -10.368 33.592 1.00 71.56 703 ALA A CA 1
ATOM 5524 C C . ALA A 1 703 ? -20.623 -10.180 32.078 1.00 71.56 703 ALA A C 1
ATOM 5526 O O . ALA A 1 703 ? -20.379 -11.145 31.348 1.00 71.56 703 ALA A O 1
ATOM 5527 N N . ALA A 1 704 ? -20.595 -8.930 31.595 1.00 85.75 704 ALA A N 1
ATOM 5528 C CA . ALA A 1 704 ? -20.199 -8.596 30.222 1.00 85.75 704 ALA A CA 1
ATOM 5529 C C . ALA A 1 704 ? -19.010 -7.621 30.161 1.00 85.75 704 ALA A C 1
ATOM 5531 O O . ALA A 1 704 ? -18.943 -6.630 30.893 1.00 85.75 704 ALA A O 1
ATOM 5532 N N . ARG A 1 705 ? -18.086 -7.873 29.231 1.00 89.81 705 ARG A N 1
ATOM 5533 C CA . ARG A 1 705 ? -17.013 -6.958 28.831 1.00 89.81 705 ARG A CA 1
ATOM 5534 C C . ARG A 1 705 ? -17.493 -6.152 27.628 1.00 89.81 705 ARG A C 1
ATOM 5536 O O . ARG A 1 705 ? -17.731 -6.713 26.562 1.00 89.81 705 ARG A O 1
ATOM 5543 N N . VAL A 1 706 ? -17.630 -4.841 27.815 1.00 92.31 706 VAL A N 1
ATOM 5544 C CA . VAL A 1 706 ? -18.093 -3.899 26.787 1.00 92.31 706 VAL A CA 1
ATOM 5545 C C . VAL A 1 706 ? -16.946 -2.977 26.396 1.00 92.31 706 VAL A C 1
ATOM 5547 O O . VAL A 1 706 ? -16.314 -2.388 27.276 1.00 92.31 706 VAL A O 1
ATOM 5550 N N . ARG A 1 707 ? -16.682 -2.831 25.094 1.00 92.38 707 ARG A N 1
ATOM 5551 C CA . ARG A 1 707 ? -15.670 -1.901 24.574 1.00 92.38 707 ARG A CA 1
ATOM 5552 C C . ARG A 1 707 ? -16.207 -1.104 23.390 1.00 92.38 707 ARG A C 1
ATOM 5554 O O . ARG A 1 707 ? -16.920 -1.635 22.554 1.00 92.38 707 ARG A O 1
ATOM 5561 N N . THR A 1 708 ? -15.864 0.174 23.346 1.00 93.12 708 THR A N 1
ATOM 5562 C CA . THR A 1 708 ? -16.191 1.128 22.278 1.00 93.12 708 THR A CA 1
ATOM 5563 C C . THR A 1 708 ? -15.107 2.205 22.274 1.00 93.12 708 THR A C 1
ATOM 5565 O O . THR A 1 708 ? -14.345 2.304 23.243 1.00 93.12 708 THR A O 1
ATOM 5568 N N . ARG A 1 709 ? -15.053 3.036 21.227 1.00 93.19 709 ARG A N 1
ATOM 5569 C CA . ARG A 1 709 ? -14.253 4.268 21.251 1.00 93.19 709 ARG A CA 1
ATOM 5570 C C . ARG A 1 709 ? -14.625 5.131 22.473 1.00 93.19 709 ARG A C 1
ATOM 5572 O O . ARG A 1 709 ? -15.805 5.157 22.841 1.00 93.19 709 ARG A O 1
ATOM 5579 N N . PRO A 1 710 ? -13.661 5.832 23.097 1.00 93.75 710 PRO A N 1
ATOM 5580 C CA . PRO A 1 710 ? -13.886 6.603 24.326 1.00 93.75 710 PRO A CA 1
ATOM 5581 C C . PRO A 1 710 ? -14.767 7.842 24.126 1.00 93.75 710 PRO A C 1
ATOM 5583 O O . PRO A 1 710 ? -15.266 8.410 25.096 1.00 93.75 710 PRO A O 1
ATOM 5586 N N . GLY A 1 711 ? -14.949 8.276 22.884 1.00 92.88 711 GLY A N 1
ATOM 5587 C CA . GLY A 1 711 ? -15.702 9.466 22.532 1.00 92.88 711 GLY A CA 1
ATOM 5588 C C . GLY A 1 711 ? -15.622 9.753 21.040 1.00 92.88 711 GLY A C 1
ATOM 5589 O O . GLY A 1 711 ? -15.143 8.918 20.270 1.00 92.88 711 GLY A O 1
ATOM 5590 N N . TYR A 1 712 ? -16.120 10.918 20.655 1.00 89.50 712 TYR A N 1
ATOM 5591 C CA . TYR A 1 712 ? -16.106 11.431 19.287 1.00 89.50 712 TYR A CA 1
ATOM 5592 C C . TYR A 1 712 ? -16.068 12.962 19.317 1.00 89.50 712 TYR A C 1
ATOM 5594 O O . TYR A 1 712 ? -16.432 13.577 20.326 1.00 89.50 712 TYR A O 1
ATOM 5602 N N . TYR A 1 713 ? -15.648 13.589 18.226 1.00 85.62 713 TYR A N 1
ATOM 5603 C CA . TYR A 1 713 ? -15.787 15.028 18.050 1.00 85.62 713 TYR A CA 1
ATOM 5604 C C . TYR A 1 713 ? -17.158 15.344 17.455 1.00 85.62 713 TYR A C 1
ATOM 5606 O O . TYR A 1 713 ? -17.583 14.763 16.458 1.00 85.62 713 TYR A O 1
ATOM 5614 N N . ALA A 1 714 ? -17.881 16.269 18.076 1.00 84.94 714 ALA A N 1
ATOM 5615 C CA . ALA A 1 714 ? -19.222 16.614 17.637 1.00 84.94 714 ALA A CA 1
ATOM 5616 C C . ALA A 1 714 ? -19.174 17.595 16.456 1.00 84.94 714 ALA A C 1
ATOM 5618 O O . ALA A 1 714 ? -19.409 18.772 16.671 1.00 84.94 714 ALA A O 1
ATOM 5619 N N . TRP A 1 715 ? -18.872 17.144 15.235 1.00 72.56 715 TRP A N 1
ATOM 5620 C CA . TRP A 1 715 ? -18.889 17.969 14.007 1.00 72.56 715 TRP A CA 1
ATOM 5621 C C . TRP A 1 715 ? -20.241 18.025 13.328 1.00 72.56 715 TRP A C 1
ATOM 5623 O O . TRP A 1 715 ? -21.005 17.036 13.440 1.00 72.56 715 TRP A O 1
#

Sequence (715 aa):
MGCLLALTGASAPTALEQRVEEALRSTQRLRVYDWVEYKIDGSTVTLSGTVSLVSLAPDLERRVRQVEGVTDVINRIEPPAASSEDMAMRVNAYWRIYGNPELRRYAKDDEHMASRVQREHSAFKPVLLRPIHAVVQDGRITLHGEVDQERDVETAERAAWDVMGIKSVDNQLTVVTDNTEERQALRPGPDPWWTDATSAHTPSLLVDNPSGGVKVRVVNTNAVRIRKSSEDRAVVDGDVVVDRLQRRMRVRARPADGARVDLDIDLPYGYLLEVESVDGWVDLRGLFRNAKVKIATGQVDVTAPWQATRLRVESVRKPPVVELPNGVESSLGGLAPKPDMLWTLEDGRPARESVYGDIRIEGQWPDAVRIHEGTMPPDSPVRIHAEAAETIRRMFRLDSAIEMKRRGPQSGGDDAVDLETGFAHFSDDVRLVDLDVAVLNEDGRPIPGLTAADFEILEEGVPQTVKTVEGENTGFNLVLLLDCSTSTLDDRFTLIQAARQFVNIARPQDRVAVYVLADSYLQVLSPLTDNEGDLLQRIDDIPPLAGSTPLYDAIVLSYAQELAKRRFERNALVVLSDGMDNQLLPRLGHSRPSMVAFEDLERAAAEMNSLIYPVFLDAAEAPYTSRNQQWHRWREKARTNMEALATSAGGKLFRAVSLRSLEPVYAEVSAELQSIYRVGYYPKNQDFDGAWRNVKVRLKRDAARVRTRPGYYAW

pLDDT: mean 76.4, std 19.54, range [25.75, 98.56]

Foldseek 3Di:
DDDDDDDDDQDDDDPLRVQLLVLLLVPPQADLQWKWWWADDQQEIEIETEGQAQVVQVVSLVSSCPRPSHDYYHGHYDGHQPDPLQVLLQVQLCCLLCVPPVNVVQVFQDPPPVPQQDDDPDNITISDRTQWGWHGHPLETEIDHEDADPVSLVSSQVSSVPRPSHPYYHRPYDHDHDDPPPPPPDDDDDDPPDGDPQPVPFAEEEEEFAAEEEEEAEDADPDKDKDKDFPVDDDDPPQWDWDDDPRYIYIYRHDPVRGYMHIHMHHYERYAYEYEYAEYEYEAYEAHQEYEYEYAEEEYEYEYQCLQEWEKEWELDDAPAEADDPPFDFDPDDDDADPSDTDMGTGPDDPLQFHRYYYYYYYYHYNYYHYHYHDHDLPHQWAALVVLLVLLVVLVVVLVVVLVVVVPPDDDDDDDYDDDDPDPPPPPVQDKDKWWKFKAFPVLFADPDDDQVFKWKAWLNHTFRWDDKDAQPAAEAEEEEAELEPVQDPDLPLSLVLQLLLLVLGDLNYWYWYWYDARNIIGGLDATGSPSPSSNVSSVVDGHRYAFCLPLSNQSVSLVSHQQVVLVGAYEYEYEELLQFCVLVVPVDSHDGRPDDLVSSLQCLLVSSYQYEYAHAAADDDPDDPVCVSVVVRSVVSVVSSQSSNQQNQHGYHYDPHSVRCNVVSVSVSSRSSNIMIIMTRDPDLPQNQDWIAMDMDTPDPRMDMIIRRTHGSD